Protein AF-0000000070975660 (afdb_homodimer)

pLDDT: mean 79.55, std 26.86, range [21.31, 98.88]

Organism: Chenopodium quinoa (NCBI:txid63459)

Solvent-accessible surface area (backbone atoms only — not comparable to full-atom values): 32114 Å² total; per-residue (Å²): 134,82,81,75,80,76,81,80,80,80,79,81,70,79,79,52,81,74,59,59,65,64,60,64,64,18,49,73,42,73,84,66,80,74,77,74,66,88,63,76,83,67,68,32,30,34,43,34,34,36,42,20,28,71,46,78,45,73,59,89,92,41,77,38,62,49,32,32,64,88,31,21,64,62,28,46,75,68,75,37,67,30,78,61,28,41,42,62,47,38,51,47,31,48,50,50,53,48,49,25,62,42,34,73,70,64,32,41,69,38,34,38,40,27,24,64,86,62,55,34,31,39,40,45,51,84,50,81,72,60,88,45,68,69,56,35,50,52,51,49,46,48,29,75,71,63,39,44,38,44,36,16,94,42,87,54,63,41,32,35,56,48,75,82,63,70,71,80,77,52,71,86,60,43,51,35,34,32,51,40,74,88,45,83,54,63,44,58,56,48,62,54,59,61,69,48,65,88,85,44,26,41,32,42,40,41,52,18,49,79,73,84,83,75,80,63,80,84,46,74,42,76,37,9,71,51,78,50,71,66,52,50,41,55,51,49,48,54,52,45,52,28,50,28,59,69,66,40,51,56,58,50,37,45,52,40,51,74,68,64,57,47,76,62,59,56,63,66,58,66,51,72,76,72,64,58,68,77,71,58,95,132,82,78,76,78,75,80,79,80,77,80,79,72,78,78,52,81,73,59,60,64,64,60,64,64,18,50,72,39,73,83,66,81,73,77,74,66,89,63,76,84,68,67,33,31,35,43,36,33,37,42,20,25,70,45,78,45,74,60,89,93,41,77,40,63,48,31,31,66,87,31,22,65,64,27,48,76,68,74,37,67,31,78,61,26,40,43,62,47,40,51,47,31,50,50,48,53,48,50,26,61,43,34,73,71,63,31,40,71,38,33,37,40,27,23,64,84,63,54,36,30,39,40,44,53,84,49,80,70,62,86,46,67,70,57,35,48,52,52,49,46,46,28,76,71,62,39,44,40,42,34,15,95,43,88,53,63,39,31,35,57,50,75,82,63,69,70,83,77,53,70,86,63,45,50,34,36,31,52,39,72,87,46,84,54,64,44,59,57,48,62,54,58,60,69,46,65,87,86,43,26,39,32,42,40,41,51,18,52,80,74,85,82,75,80,65,81,83,46,75,42,75,36,8,71,50,77,50,72,65,52,49,40,55,50,49,47,53,53,46,53,27,50,29,59,70,68,41,52,56,59,50,37,45,52,40,51,73,68,62,56,51,81,51,61,58,68,61,57,62,49,77,66,75,63,57,68,78,71,58,92

Foldseek 3Di:
DPPPDPPDDPPPPPPDPLVVVQQVQQAPPPCPPPPPPVPDPPFAEEEEEEAQQFDWDDDPNDIFTQALPPCVVVQVVVVHHRQFRCNVLVLLLLCLQLVFLCLVLVRHQWYWYAHNVGWIKTAGSNDDADPDPVVNRSNSRVCVVVQFGHHRPDPDTRMGTDDDDPVVVDDPQEQFEEEDQPDPAADALLVVVLVDDPPGHYYYYYYSTPDDGDDDPVHPYYHYHDNDDDRSSVVSNSNSVSVCVNVVSVVVVVVCCVVPVPPPCVVVVPPDPPPPPVPVD/DPPPDPPDDPPPPPPPPLVVVQQLQQAPPPCPPPPPPVPDPPFAEEEEEEAQQFDWDDDPNDIFTQALPPCVVVQVVVVHHRQFRCNVLVLLLLCLQLVFLCLVLVRHQWYWYAHNVGWIKTAGSNDDADPDPVVNRSVSRVCVVVQFGHHRPDPDTRMGTDDDDPVVVDDPQEQFEEEDQPDPAADALLVVVLPDDNPGHYYYYYYSTPDDGDDDPVHPYYHYHDPDDDRSSVVSNSNSVSVCVNVVSVVVVVVCCVVPVVPPPVVVVVDDPPPPVVPVD

Structure (mmCIF, N/CA/C/O backbone):
data_AF-0000000070975660-model_v1
#
loop_
_entity.id
_entity.type
_entity.pdbx_description
1 polymer 'Uncharacterized protein'
#
loop_
_atom_site.group_PDB
_atom_site.id
_atom_site.type_symbol
_atom_site.label_atom_id
_atom_site.label_alt_id
_atom_site.label_comp_id
_atom_site.label_asym_id
_atom_site.label_entity_id
_atom_site.label_seq_id
_atom_site.pdbx_PDB_ins_code
_atom_site.Cartn_x
_atom_site.Cartn_y
_atom_site.Cartn_z
_atom_site.occupancy
_atom_site.B_iso_or_equiv
_atom_site.auth_seq_id
_atom_site.auth_comp_id
_atom_site.auth_asym_id
_atom_site.auth_atom_id
_atom_site.pdbx_PDB_model_num
ATOM 1 N N . MET A 1 1 ? 41.781 -40.5 -30.375 1 21.48 1 MET A N 1
ATOM 2 C CA . MET A 1 1 ? 40.75 -40.469 -29.344 1 21.48 1 MET A CA 1
ATOM 3 C C . MET A 1 1 ? 41.25 -39.719 -28.109 1 21.48 1 MET A C 1
ATOM 5 O O . MET A 1 1 ? 41.688 -40.312 -27.141 1 21.48 1 MET A O 1
ATOM 9 N N . VAL A 1 2 ? 41.969 -38.656 -28.297 1 25.75 2 VAL A N 1
ATOM 10 C CA . VAL A 1 2 ? 42.875 -37.938 -27.391 1 25.75 2 VAL A CA 1
ATOM 11 C C . VAL A 1 2 ? 42.062 -37.375 -26.219 1 25.75 2 VAL A C 1
ATOM 13 O O . VAL A 1 2 ? 41.094 -36.625 -26.422 1 25.75 2 VAL A O 1
ATOM 16 N N . GLN A 1 3 ? 41.969 -38.062 -25.016 1 22.2 3 GLN A N 1
ATOM 17 C CA . GLN A 1 3 ? 41.188 -37.906 -23.781 1 22.2 3 GLN A CA 1
ATOM 18 C C . GLN A 1 3 ? 41.562 -36.594 -23.078 1 22.2 3 GLN A C 1
ATOM 20 O O . GLN A 1 3 ? 42.656 -36.469 -22.547 1 22.2 3 GLN A O 1
ATOM 25 N N . GLU A 1 4 ? 41.344 -35.469 -23.688 1 25.94 4 GLU A N 1
ATOM 26 C CA . GLU A 1 4 ? 41.844 -34.219 -23.109 1 25.94 4 GLU A CA 1
ATOM 27 C C . GLU A 1 4 ? 41.312 -34 -21.703 1 25.94 4 GLU A C 1
ATOM 29 O O . GLU A 1 4 ? 40.125 -34.219 -21.453 1 25.94 4 GLU A O 1
ATOM 34 N N . ASP A 1 5 ? 42.156 -34.094 -20.656 1 25.84 5 ASP A N 1
ATOM 35 C CA . ASP A 1 5 ? 42.031 -33.969 -19.219 1 25.84 5 ASP A CA 1
ATOM 36 C C . ASP A 1 5 ? 41.375 -32.656 -18.812 1 25.84 5 ASP A C 1
ATOM 38 O O . ASP A 1 5 ? 41.844 -31.578 -19.203 1 25.84 5 ASP A O 1
ATOM 42 N N . VAL A 1 6 ? 40.031 -32.594 -18.641 1 27.2 6 VAL A N 1
ATOM 43 C CA . VAL A 1 6 ? 39.156 -31.484 -18.234 1 27.2 6 VAL A CA 1
ATOM 44 C C . VAL A 1 6 ? 39.656 -30.891 -16.922 1 27.2 6 VAL A C 1
ATOM 46 O O . VAL A 1 6 ? 39.781 -31.609 -15.922 1 27.2 6 VAL A O 1
ATOM 49 N N . PRO A 1 7 ? 40.469 -29.844 -17.016 1 27.62 7 PRO A N 1
ATOM 50 C CA . PRO A 1 7 ? 41.062 -29.328 -15.773 1 27.62 7 PRO A CA 1
ATOM 51 C C . PRO A 1 7 ? 40.031 -29.094 -14.68 1 27.62 7 PRO A C 1
ATOM 53 O O . PRO A 1 7 ? 38.844 -28.812 -14.977 1 27.62 7 PRO A O 1
ATOM 56 N N . ALA A 1 8 ? 40.25 -29.547 -13.43 1 27.14 8 ALA A N 1
ATOM 57 C CA . ALA A 1 8 ? 39.562 -29.578 -12.141 1 27.14 8 ALA A CA 1
ATOM 58 C C . ALA A 1 8 ? 39.156 -28.172 -11.719 1 27.14 8 ALA A C 1
ATOM 60 O O . ALA A 1 8 ? 39.938 -27.219 -11.82 1 27.14 8 ALA A O 1
ATOM 61 N N . ALA A 1 9 ? 37.812 -27.875 -11.602 1 21.62 9 ALA A N 1
ATOM 62 C CA . ALA A 1 9 ? 37.031 -26.734 -11.148 1 21.62 9 ALA A CA 1
ATOM 63 C C . ALA A 1 9 ? 37.531 -26.219 -9.805 1 21.62 9 ALA A C 1
ATOM 65 O O . ALA A 1 9 ? 37.562 -26.969 -8.82 1 21.62 9 ALA A O 1
ATOM 66 N N . ALA A 1 10 ? 38.562 -25.406 -9.727 1 24.97 10 ALA A N 1
ATOM 67 C CA . ALA A 1 10 ? 39.031 -24.781 -8.5 1 24.97 10 ALA A CA 1
ATOM 68 C C . ALA A 1 10 ? 37.875 -24.25 -7.652 1 24.97 10 ALA A C 1
ATOM 70 O O . ALA A 1 10 ? 37 -23.578 -8.164 1 24.97 10 ALA A O 1
ATOM 71 N N . THR A 1 11 ? 37.469 -24.859 -6.496 1 25.44 11 THR A N 1
ATOM 72 C CA . THR A 1 11 ? 36.531 -24.656 -5.418 1 25.44 11 THR A CA 1
ATOM 73 C C . THR A 1 11 ? 36.656 -23.281 -4.801 1 25.44 11 THR A C 1
ATOM 75 O O . THR A 1 11 ? 37.625 -23.016 -4.078 1 25.44 11 THR A O 1
ATOM 78 N N . ILE A 1 12 ? 36.562 -22.203 -5.527 1 25.53 12 ILE A N 1
ATOM 79 C CA . ILE A 1 12 ? 36.75 -20.906 -4.887 1 25.53 12 ILE A CA 1
ATOM 80 C C . ILE A 1 12 ? 35.781 -20.734 -3.727 1 25.53 12 ILE A C 1
ATOM 82 O O . ILE A 1 12 ? 34.562 -20.672 -3.934 1 25.53 12 ILE A O 1
ATOM 86 N N . GLU A 1 13 ? 36.031 -21.312 -2.459 1 26.2 13 GLU A N 1
ATOM 87 C CA . GLU A 1 13 ? 35.375 -21.25 -1.167 1 26.2 13 GLU A CA 1
ATOM 88 C C . GLU A 1 13 ? 35.25 -19.812 -0.666 1 26.2 13 GLU A C 1
ATOM 90 O O . GLU A 1 13 ? 34.938 -19.578 0.5 1 26.2 13 GLU A O 1
ATOM 95 N N . GLU A 1 14 ? 35.625 -18.812 -1.449 1 28.73 14 GLU A N 1
ATOM 96 C CA . GLU A 1 14 ? 35.75 -17.641 -0.594 1 28.73 14 GLU A CA 1
ATOM 97 C C . GLU A 1 14 ? 34.375 -17.203 -0.059 1 28.73 14 GLU A C 1
ATOM 99 O O . GLU A 1 14 ? 33.469 -16.906 -0.834 1 28.73 14 GLU A O 1
ATOM 104 N N . THR A 1 15 ? 34.031 -17.703 1.153 1 30.25 15 THR A N 1
ATOM 105 C CA . THR A 1 15 ? 32.875 -17.391 2.016 1 30.25 15 THR A CA 1
ATOM 106 C C . THR A 1 15 ? 32.719 -15.875 2.186 1 30.25 15 THR A C 1
ATOM 108 O O . THR A 1 15 ? 33.531 -15.242 2.871 1 30.25 15 THR A O 1
ATOM 111 N N . THR A 1 16 ? 32.594 -15.156 1.114 1 29.89 16 THR A N 1
ATOM 112 C CA . THR A 1 16 ? 32.562 -13.711 1.296 1 29.89 16 THR A CA 1
ATOM 113 C C . THR A 1 16 ? 31.469 -13.305 2.277 1 29.89 16 THR A C 1
ATOM 115 O O . THR A 1 16 ? 30.531 -14.062 2.51 1 29.89 16 THR A O 1
ATOM 118 N N . GLU A 1 17 ? 31.688 -12.172 2.951 1 30.77 17 GLU A N 1
ATOM 119 C CA . GLU A 1 17 ? 31 -11.461 4.02 1 30.77 17 GLU A CA 1
ATOM 120 C C . GLU A 1 17 ? 29.5 -11.297 3.711 1 30.77 17 GLU A C 1
ATOM 122 O O . GLU A 1 17 ? 28.734 -10.883 4.574 1 30.77 17 GLU A O 1
ATOM 127 N N . ASP A 1 18 ? 29.141 -11.508 2.492 1 32.25 18 ASP A N 1
ATOM 128 C CA . ASP A 1 18 ? 27.75 -11.297 2.111 1 32.25 18 ASP A CA 1
ATOM 129 C C . ASP A 1 18 ? 26.859 -12.43 2.623 1 32.25 18 ASP A C 1
ATOM 131 O O . ASP A 1 18 ? 25.641 -12.398 2.436 1 32.25 18 ASP A O 1
ATOM 135 N N . ASP A 1 19 ? 27.422 -13.648 2.982 1 29.16 19 ASP A N 1
ATOM 136 C CA . ASP A 1 19 ? 26.641 -14.781 3.459 1 29.16 19 ASP A CA 1
ATOM 137 C C . ASP A 1 19 ? 26.062 -14.508 4.848 1 29.16 19 ASP A C 1
ATOM 139 O O . ASP A 1 19 ? 25.297 -15.32 5.383 1 29.16 19 ASP A O 1
ATOM 143 N N . LYS A 1 20 ? 26.641 -13.602 5.664 1 33.03 20 LYS A N 1
ATOM 144 C CA . LYS A 1 20 ? 26.203 -13.422 7.043 1 33.03 20 LYS A CA 1
ATOM 145 C C . LYS A 1 20 ? 24.859 -12.703 7.098 1 33.03 20 LYS A C 1
ATOM 147 O O . LYS A 1 20 ? 24.172 -12.719 8.133 1 33.03 20 LYS A O 1
ATOM 152 N N . VAL A 1 21 ? 24.594 -11.945 6.066 1 31.67 21 VAL A N 1
ATOM 153 C CA . VAL A 1 21 ? 23.344 -11.195 6.164 1 31.67 21 VAL A CA 1
ATOM 154 C C . VAL A 1 21 ? 22.156 -12.141 5.98 1 31.67 21 VAL A C 1
ATOM 156 O O . VAL A 1 21 ? 21.062 -11.891 6.512 1 31.67 21 VAL A O 1
ATOM 159 N N . ALA A 1 22 ? 22.281 -13.195 5.207 1 33.19 22 ALA A N 1
ATOM 160 C CA . ALA A 1 22 ? 21.141 -14.07 4.926 1 33.19 22 ALA A CA 1
ATOM 161 C C . ALA A 1 22 ? 20.859 -15 6.105 1 33.19 22 ALA A C 1
ATOM 163 O O . ALA A 1 22 ? 19.703 -15.336 6.375 1 33.19 22 ALA A O 1
ATOM 164 N N . GLU A 1 23 ? 21.891 -15.539 6.809 1 33.66 23 GLU A N 1
ATOM 165 C CA . GLU A 1 23 ? 21.656 -16.5 7.879 1 33.66 23 GLU A CA 1
ATOM 166 C C . GLU A 1 23 ? 20.984 -15.844 9.078 1 33.66 23 GLU A C 1
ATOM 168 O O . GLU A 1 23 ? 20.156 -16.469 9.75 1 33.66 23 GLU A O 1
ATOM 173 N N . ASP A 1 24 ? 21.406 -14.617 9.406 1 35 24 ASP A N 1
ATOM 174 C CA . ASP A 1 24 ? 20.891 -14.016 10.641 1 35 24 ASP A CA 1
ATOM 175 C C . ASP A 1 24 ? 19.438 -13.602 10.484 1 35 24 ASP A C 1
ATOM 177 O O . ASP A 1 24 ? 18.766 -13.258 11.461 1 35 24 ASP A O 1
ATOM 181 N N . LEU A 1 25 ? 18.906 -13.5 9.359 1 34.38 25 LEU A N 1
ATOM 182 C CA . LEU A 1 25 ? 17.516 -13.125 9.141 1 34.38 25 LEU A CA 1
ATOM 183 C C . LEU A 1 25 ? 16.578 -14.273 9.523 1 34.38 25 LEU A C 1
ATOM 185 O O . LEU A 1 25 ? 15.445 -14.039 9.945 1 34.38 25 LEU A O 1
ATOM 189 N N . ALA A 1 26 ? 16.984 -15.547 9.383 1 34.56 26 ALA A N 1
ATOM 190 C CA . ALA A 1 26 ? 16.109 -16.703 9.602 1 34.56 26 ALA A CA 1
ATOM 191 C C . ALA A 1 26 ? 15.852 -16.922 11.086 1 34.56 26 ALA A C 1
ATOM 193 O O . ALA A 1 26 ? 14.859 -17.547 11.461 1 34.56 26 ALA A O 1
ATOM 194 N N . ASP A 1 27 ? 16.766 -16.625 11.977 1 34.19 27 ASP A N 1
ATOM 195 C CA . ASP A 1 27 ? 16.672 -17.109 13.352 1 34.19 27 ASP A CA 1
ATOM 196 C C . ASP A 1 27 ? 15.594 -16.375 14.133 1 34.19 27 ASP A C 1
ATOM 198 O O . ASP A 1 27 ? 15.242 -16.766 15.25 1 34.19 27 ASP A O 1
ATOM 202 N N . ASP A 1 28 ? 15.32 -15.133 13.805 1 34.44 28 ASP A N 1
ATOM 203 C CA . ASP A 1 28 ? 14.477 -14.422 14.758 1 34.44 28 ASP A CA 1
ATOM 204 C C . ASP A 1 28 ? 13 -14.703 14.492 1 34.44 28 ASP A C 1
ATOM 206 O O . ASP A 1 28 ? 12.148 -13.852 14.734 1 34.44 28 ASP A O 1
ATOM 210 N N . ILE A 1 29 ? 12.688 -15.766 13.781 1 31.41 29 ILE A N 1
ATOM 211 C CA . ILE A 1 29 ? 11.266 -16.094 13.727 1 31.41 29 ILE A CA 1
ATOM 212 C C . ILE A 1 29 ? 10.82 -16.688 15.062 1 31.41 29 ILE A C 1
ATOM 214 O O . ILE A 1 29 ? 11.32 -17.75 15.477 1 31.41 29 ILE A O 1
ATOM 218 N N . PRO A 1 30 ? 10.367 -15.945 16.062 1 31.86 30 PRO A N 1
ATOM 219 C CA . PRO A 1 30 ? 9.883 -16.656 17.25 1 31.86 30 PRO A CA 1
ATOM 220 C C . PRO A 1 30 ? 9.023 -17.859 16.906 1 31.86 30 PRO A C 1
ATOM 222 O O . PRO A 1 30 ? 8.422 -17.906 15.836 1 31.86 30 PRO A O 1
ATOM 225 N N . ASP A 1 31 ? 9.336 -18.922 17.625 1 29.67 31 ASP A N 1
ATOM 226 C CA . ASP A 1 31 ? 8.586 -20.172 17.594 1 29.67 31 ASP A CA 1
ATOM 227 C C . ASP A 1 31 ? 7.102 -19.938 17.875 1 29.67 31 ASP A C 1
ATOM 229 O O . ASP A 1 31 ? 6.73 -19.578 19 1 29.67 31 ASP A O 1
ATOM 233 N N . ILE A 1 32 ? 6.355 -19.172 17.156 1 30.66 32 ILE A N 1
ATOM 234 C CA . ILE A 1 32 ? 4.93 -19.203 17.453 1 30.66 32 ILE A CA 1
ATOM 235 C C . ILE A 1 32 ? 4.41 -20.641 17.344 1 30.66 32 ILE A C 1
ATOM 237 O O . ILE A 1 32 ? 4.57 -21.281 16.312 1 30.66 32 ILE A O 1
ATOM 241 N N . PRO A 1 33 ? 4.152 -21.281 18.516 1 31.64 33 PRO A N 1
ATOM 242 C CA . PRO A 1 33 ? 3.484 -22.578 18.422 1 31.64 33 PRO A CA 1
ATOM 243 C C . PRO A 1 33 ? 2.291 -22.562 17.469 1 31.64 33 PRO A C 1
ATOM 245 O O . PRO A 1 33 ? 1.422 -21.688 17.578 1 31.64 33 PRO A O 1
ATOM 248 N N . VAL A 1 34 ? 2.508 -22.969 16.312 1 31.06 34 VAL A N 1
ATOM 249 C CA . VAL A 1 34 ? 1.414 -23.266 15.391 1 31.06 34 VAL A CA 1
ATOM 250 C C . VAL A 1 34 ? 0.512 -24.344 15.992 1 31.06 34 VAL A C 1
ATOM 252 O O . VAL A 1 34 ? 0.939 -25.484 16.188 1 31.06 34 VAL A O 1
ATOM 255 N N . THR A 1 35 ? -0.253 -24.031 17.062 1 31.48 35 THR A N 1
ATOM 256 C CA . THR A 1 35 ? -1.3 -25 17.359 1 31.48 35 THR A CA 1
ATOM 257 C C . THR A 1 35 ? -2.084 -25.375 16.109 1 31.48 35 THR A C 1
ATOM 259 O O . THR A 1 35 ? -2.746 -24.516 15.516 1 31.48 35 THR A O 1
ATOM 262 N N . ILE A 1 36 ? -1.643 -26.344 15.391 1 31.19 36 ILE A N 1
ATOM 263 C CA . ILE A 1 36 ? -2.334 -27.047 14.312 1 31.19 36 ILE A CA 1
ATOM 264 C C . ILE A 1 36 ? -3.658 -27.609 14.828 1 31.19 36 ILE A C 1
ATOM 266 O O . ILE A 1 36 ? -3.68 -28.625 15.523 1 31.19 36 ILE A O 1
ATOM 270 N N . THR A 1 37 ? -4.512 -26.969 15.586 1 31.47 37 THR A N 1
ATOM 271 C CA . THR A 1 37 ? -5.805 -27.641 15.672 1 31.47 37 THR A CA 1
ATOM 272 C C . THR A 1 37 ? -6.289 -28.078 14.289 1 31.47 37 THR A C 1
ATOM 274 O O . THR A 1 37 ? -6.062 -27.375 13.305 1 31.47 37 THR A O 1
ATOM 277 N N . LYS A 1 38 ? -6.484 -29.344 14 1 35.94 38 LYS A N 1
ATOM 278 C CA . LYS A 1 38 ? -7.176 -29.938 12.859 1 35.94 38 LYS A CA 1
ATOM 279 C C . LYS A 1 38 ? -8.398 -29.109 12.469 1 35.94 38 LYS A C 1
ATOM 281 O O . LYS A 1 38 ? -9.492 -29.312 13 1 35.94 38 LYS A O 1
ATOM 286 N N . GLN A 1 39 ? -8.492 -27.828 12.453 1 36.72 39 GLN A N 1
ATOM 287 C CA . GLN A 1 39 ? -9.633 -26.984 12.102 1 36.72 39 GLN A CA 1
ATOM 288 C C . GLN A 1 39 ? -10.25 -27.406 10.773 1 36.72 39 GLN A C 1
ATOM 290 O O . GLN A 1 39 ? -9.523 -27.719 9.82 1 36.72 39 GLN A O 1
ATOM 295 N N . LYS A 1 40 ? -11.43 -27.969 10.641 1 43.34 40 LYS A N 1
ATOM 296 C CA . LYS A 1 40 ? -12.297 -27.984 9.461 1 43.34 40 LYS A CA 1
ATOM 297 C C . LYS A 1 40 ? -11.875 -26.906 8.469 1 43.34 40 LYS A C 1
ATOM 299 O O . LYS A 1 40 ? -11.594 -25.766 8.852 1 43.34 40 LYS A O 1
ATOM 304 N N . SER A 1 41 ? -11.312 -27.297 7.293 1 56.06 41 SER A N 1
ATOM 305 C CA . SER A 1 41 ? -10.695 -26.516 6.223 1 56.06 41 SER A CA 1
ATOM 306 C C . SER A 1 41 ? -11.453 -25.219 5.969 1 56.06 41 SER A C 1
ATOM 308 O O . SER A 1 41 ? -12.586 -25.25 5.488 1 56.06 41 SER A O 1
ATOM 310 N N . GLN A 1 42 ? -11.383 -24.203 6.852 1 71.62 42 GLN A N 1
ATOM 311 C CA . GLN A 1 42 ? -12.031 -22.906 6.684 1 71.62 42 GLN A CA 1
ATOM 312 C C . GLN A 1 42 ? -11.852 -22.375 5.266 1 71.62 42 GLN A C 1
ATOM 314 O O . GLN A 1 42 ? -10.766 -22.484 4.691 1 71.62 42 GLN A O 1
ATOM 319 N N . LEU A 1 43 ? -13.055 -22.25 4.633 1 86.38 43 LEU A N 1
ATOM 320 C CA . LEU A 1 43 ? -13.055 -21.578 3.334 1 86.38 43 LEU A CA 1
ATOM 321 C C . LEU A 1 43 ? -12.141 -20.359 3.346 1 86.38 43 LEU A C 1
ATOM 323 O O . LEU A 1 43 ? -12 -19.688 4.375 1 86.38 43 LEU A O 1
ATOM 327 N N . GLY A 1 44 ? -11.344 -20.266 2.295 1 95 44 GLY A N 1
ATOM 328 C CA . GLY A 1 44 ? -10.414 -19.156 2.219 1 95 44 GLY A CA 1
ATOM 329 C C . GLY A 1 44 ? -10.102 -18.734 0.794 1 95 44 GLY A C 1
ATOM 330 O O . GLY A 1 44 ? -10.836 -19.078 -0.135 1 95 44 GLY A O 1
ATOM 331 N N . ALA A 1 45 ? -9.125 -17.906 0.703 1 97.62 45 ALA A N 1
ATOM 332 C CA . ALA A 1 45 ? -8.719 -17.375 -0.598 1 97.62 45 ALA A CA 1
ATOM 333 C C . ALA A 1 45 ? -7.238 -17.625 -0.852 1 97.62 45 ALA A C 1
ATOM 335 O O . ALA A 1 45 ? -6.438 -17.672 0.087 1 97.62 45 ALA A O 1
ATOM 336 N N . VAL A 1 46 ? -6.926 -17.922 -2.1 1 98.38 46 VAL A N 1
ATOM 337 C CA . VAL A 1 46 ? -5.547 -17.969 -2.582 1 98.38 46 VAL A CA 1
ATOM 338 C C . VAL A 1 46 ? -5.254 -16.719 -3.408 1 98.38 46 VAL A C 1
ATOM 340 O O . VAL A 1 46 ? -6.047 -16.328 -4.27 1 98.38 46 VAL A O 1
ATOM 343 N N . SER A 1 47 ? -4.168 -16.047 -3.09 1 98.62 47 SER A N 1
ATOM 344 C CA . SER A 1 47 ? -3.756 -14.867 -3.838 1 98.62 47 SER A CA 1
ATOM 345 C C . SER A 1 47 ? -2.611 -15.188 -4.797 1 98.62 47 SER A C 1
ATOM 347 O O . SER A 1 47 ? -1.591 -15.75 -4.387 1 98.62 47 SER A O 1
ATOM 349 N N . LEU A 1 48 ? -2.781 -14.852 -6.031 1 98.75 48 LEU A N 1
ATOM 350 C CA . LEU A 1 48 ? -1.764 -15.023 -7.062 1 98.75 48 LEU A CA 1
ATOM 351 C C . LEU A 1 48 ? -1.319 -13.672 -7.617 1 98.75 48 LEU A C 1
ATOM 353 O O . LEU A 1 48 ? -2.148 -12.875 -8.062 1 98.75 48 LEU A O 1
ATOM 357 N N . LEU A 1 49 ? -0.04 -13.383 -7.523 1 98.75 49 LEU A N 1
ATOM 358 C CA . LEU A 1 49 ? 0.565 -12.227 -8.18 1 98.75 49 LEU A CA 1
ATOM 359 C C . LEU A 1 49 ? 1.344 -12.648 -9.422 1 98.75 49 LEU A C 1
ATOM 361 O O . LEU A 1 49 ? 2.248 -13.484 -9.336 1 98.75 49 LEU A O 1
ATOM 365 N N . GLU A 1 50 ? 1.004 -12.078 -10.484 1 98.19 50 GLU A N 1
ATOM 366 C CA . GLU A 1 50 ? 1.598 -12.477 -11.75 1 98.19 50 GLU A CA 1
ATOM 367 C C . GLU A 1 50 ? 2.453 -11.359 -12.344 1 98.19 50 GLU A C 1
ATOM 369 O O . GLU A 1 50 ? 2.174 -10.18 -12.125 1 98.19 50 GLU A O 1
ATOM 374 N N . ARG A 1 51 ? 3.5 -11.766 -13.055 1 98.06 51 ARG A N 1
ATOM 375 C CA . ARG A 1 51 ? 4.379 -10.883 -13.812 1 98.06 51 ARG A CA 1
ATOM 376 C C . ARG A 1 51 ? 5.113 -9.914 -12.891 1 98.06 51 ARG A C 1
ATOM 378 O O . ARG A 1 51 ? 5.262 -8.734 -13.219 1 98.06 51 ARG A O 1
ATOM 385 N N . ALA A 1 52 ? 5.445 -10.43 -11.703 1 98.56 52 ALA A N 1
ATOM 386 C CA . ALA A 1 52 ? 6.227 -9.609 -10.773 1 98.56 52 ALA A CA 1
ATOM 387 C C . ALA A 1 52 ? 7.621 -9.328 -11.328 1 98.56 52 ALA A C 1
ATOM 389 O O . ALA A 1 52 ? 8.289 -10.242 -11.82 1 98.56 52 ALA A O 1
ATOM 390 N N . SER A 1 53 ? 8.023 -8.094 -11.273 1 97.69 53 SER A N 1
ATOM 391 C CA . SER A 1 53 ? 9.344 -7.711 -11.773 1 97.69 53 SER A CA 1
ATOM 392 C C . SER A 1 53 ? 10.43 -8.008 -10.742 1 97.69 53 SER A C 1
ATOM 394 O O . SER A 1 53 ? 10.867 -7.109 -10.023 1 97.69 53 SER A O 1
ATOM 396 N N . LEU A 1 54 ? 10.828 -9.195 -10.68 1 98.5 54 LEU A N 1
ATOM 397 C CA . LEU A 1 54 ? 11.914 -9.664 -9.836 1 98.5 54 LEU A CA 1
ATOM 398 C C . LEU A 1 54 ? 12.945 -10.438 -10.648 1 98.5 54 LEU A C 1
ATOM 400 O O . LEU A 1 54 ? 12.75 -11.617 -10.945 1 98.5 54 LEU A O 1
ATOM 404 N N . GLU A 1 55 ? 13.992 -9.727 -11.039 1 98.12 55 GLU A N 1
ATOM 405 C CA . GLU A 1 55 ? 15.055 -10.312 -11.852 1 98.12 55 GLU A CA 1
ATOM 406 C C . GLU A 1 55 ? 16.422 -10.062 -11.227 1 98.12 55 GLU A C 1
ATOM 408 O O . GLU A 1 55 ? 16.766 -8.93 -10.883 1 98.12 55 GLU A O 1
ATOM 413 N N . VAL A 1 56 ? 17.172 -11.133 -11.07 1 97.94 56 VAL A N 1
ATOM 414 C CA . VAL A 1 56 ? 18.516 -11.055 -10.516 1 97.94 56 VAL A CA 1
ATOM 415 C C . VAL A 1 56 ? 19.547 -10.914 -11.641 1 97.94 56 VAL A C 1
ATOM 417 O O . VAL A 1 56 ? 19.438 -11.578 -12.672 1 97.94 56 VAL A O 1
ATOM 420 N N . ALA A 1 57 ? 20.469 -10.031 -11.461 1 97.81 57 ALA A N 1
ATOM 421 C CA . ALA A 1 57 ? 21.609 -9.906 -12.375 1 97.81 57 ALA A CA 1
ATOM 422 C C . ALA A 1 57 ? 22.875 -9.5 -11.625 1 97.81 57 ALA A C 1
ATOM 424 O O . ALA A 1 57 ? 22.797 -8.906 -10.547 1 97.81 57 ALA A O 1
ATOM 425 N N . LYS A 1 58 ? 23.922 -9.875 -12.203 1 96.88 58 LYS A N 1
ATOM 426 C CA . LYS A 1 58 ? 25.203 -9.422 -11.672 1 96.88 58 LYS A CA 1
ATOM 427 C C . LYS A 1 58 ? 25.562 -8.039 -12.195 1 96.88 58 LYS A C 1
ATOM 429 O O . LYS A 1 58 ? 25.812 -7.871 -13.398 1 96.88 58 LYS A O 1
ATOM 434 N N . VAL A 1 59 ? 25.578 -7.078 -11.383 1 96.81 59 VAL A N 1
ATOM 435 C CA . VAL A 1 59 ? 25.969 -5.715 -11.719 1 96.81 59 VAL A CA 1
ATOM 436 C C . VAL A 1 59 ? 27.281 -5.363 -11.008 1 96.81 59 VAL A C 1
ATOM 438 O O . VAL A 1 59 ? 27.297 -5.219 -9.781 1 96.81 59 VAL A O 1
ATOM 441 N N . GLY A 1 60 ? 28.2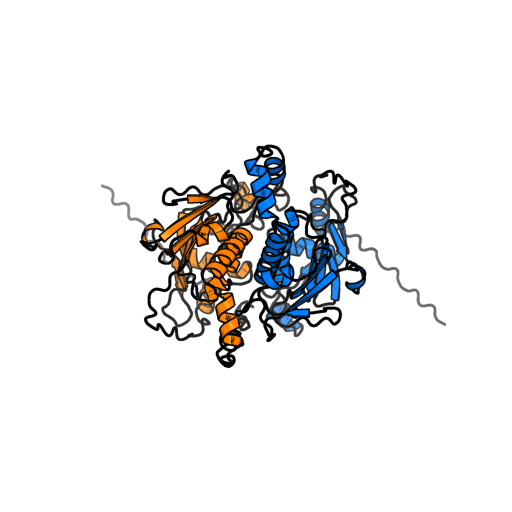81 -5.164 -11.773 1 94.75 60 GLY A N 1
ATOM 442 C CA . GLY A 1 60 ? 29.594 -5.082 -11.172 1 94.75 60 GLY A CA 1
ATOM 443 C C . GLY A 1 60 ? 30.062 -6.391 -10.562 1 94.75 60 GLY A C 1
ATOM 444 O O . GLY A 1 60 ? 30.141 -7.406 -11.258 1 94.75 60 GLY A O 1
ATOM 445 N N . LYS A 1 61 ? 30.25 -6.332 -9.219 1 95.88 61 LYS A N 1
ATOM 446 C CA . LYS A 1 61 ? 30.797 -7.516 -8.562 1 95.88 61 LYS A CA 1
ATOM 447 C C . LYS A 1 61 ? 29.719 -8.219 -7.73 1 95.88 61 LYS A C 1
ATOM 449 O O . LYS A 1 61 ? 30 -9.25 -7.105 1 95.88 61 LYS A O 1
ATOM 454 N N . THR A 1 62 ? 28.531 -7.652 -7.746 1 96.69 62 THR A N 1
ATOM 455 C CA . THR A 1 62 ? 27.516 -8.211 -6.848 1 96.69 62 THR A CA 1
ATOM 456 C C . THR A 1 62 ? 26.234 -8.531 -7.609 1 96.69 62 THR A C 1
ATOM 458 O O . THR A 1 62 ? 25.953 -7.918 -8.641 1 96.69 62 THR A O 1
ATOM 461 N N . TYR A 1 63 ? 25.578 -9.531 -7.117 1 97.88 63 TYR A N 1
ATOM 462 C CA . TYR A 1 63 ? 24.234 -9.844 -7.621 1 97.88 63 TYR A CA 1
ATOM 463 C C . TYR A 1 63 ? 23.188 -8.93 -6.984 1 97.88 63 TYR A C 1
ATOM 465 O O . TYR A 1 63 ? 23.25 -8.648 -5.785 1 97.88 63 TYR A O 1
ATOM 473 N N . GLN A 1 64 ? 22.297 -8.484 -7.867 1 98.12 64 GLN A N 1
ATOM 474 C CA . GLN A 1 64 ? 21.266 -7.551 -7.406 1 98.12 64 GLN A CA 1
ATOM 475 C C . GLN A 1 64 ? 19.938 -7.797 -8.109 1 98.12 64 GLN A C 1
ATOM 477 O O . GLN A 1 64 ? 19.906 -8.359 -9.203 1 98.12 64 GLN A O 1
ATOM 482 N N . ILE A 1 65 ? 18.875 -7.441 -7.359 1 98.44 65 ILE A N 1
ATOM 483 C CA . ILE A 1 65 ? 17.594 -7.348 -8.031 1 98.44 65 ILE A CA 1
ATOM 484 C C . ILE A 1 65 ? 17.531 -6.066 -8.852 1 98.44 65 ILE A C 1
ATOM 486 O O . ILE A 1 65 ? 17.719 -4.969 -8.32 1 98.44 65 ILE A O 1
ATOM 490 N N . LEU A 1 66 ? 17.234 -6.207 -10.117 1 98.31 66 LEU A N 1
ATOM 491 C CA . LEU A 1 66 ? 17.25 -5.055 -11.016 1 98.31 66 LEU A CA 1
ATOM 492 C C . LEU A 1 66 ? 16.047 -4.156 -10.758 1 98.31 66 LEU A C 1
ATOM 494 O O . LEU A 1 66 ? 14.938 -4.648 -10.508 1 98.31 66 LEU A O 1
ATOM 498 N N . ASN A 1 67 ? 16.266 -2.848 -10.805 1 97.62 67 ASN A N 1
ATOM 499 C CA . ASN A 1 67 ? 15.188 -1.862 -10.688 1 97.62 67 ASN A CA 1
ATOM 500 C C . ASN A 1 67 ? 15.469 -0.628 -11.539 1 97.62 67 ASN A C 1
ATOM 502 O O . ASN A 1 67 ? 16.594 -0.431 -12.008 1 97.62 67 ASN A O 1
ATOM 506 N N . SER A 1 68 ? 14.461 0.136 -11.719 1 95.56 68 SER A N 1
ATOM 507 C CA . SER A 1 68 ? 14.484 1.246 -12.664 1 95.56 68 SER A CA 1
ATOM 508 C C . SER A 1 68 ? 15.383 2.375 -12.164 1 95.56 68 SER A C 1
ATOM 510 O O . SER A 1 68 ? 15.898 3.164 -12.961 1 95.56 68 SER A O 1
ATOM 512 N N . GLU A 1 69 ? 15.602 2.459 -10.93 1 93.69 69 GLU A N 1
ATOM 513 C CA . GLU A 1 69 ? 16.297 3.607 -10.367 1 93.69 69 GLU A CA 1
ATOM 514 C C . GLU A 1 69 ? 17.812 3.361 -10.32 1 93.69 69 GLU A C 1
ATOM 516 O O . GLU A 1 69 ? 18.594 4.176 -10.805 1 93.69 69 GLU A O 1
ATOM 521 N N . ASP A 1 70 ? 18.172 2.252 -9.828 1 95.81 70 ASP A N 1
ATOM 522 C CA . ASP A 1 70 ? 19.578 1.967 -9.578 1 95.81 70 ASP A CA 1
ATOM 523 C C . ASP A 1 70 ? 20.25 1.361 -10.812 1 95.81 70 ASP A C 1
ATOM 525 O O . ASP A 1 70 ? 21.469 1.418 -10.953 1 95.81 70 ASP A O 1
ATOM 529 N N . HIS A 1 71 ? 19.469 0.873 -11.648 1 98 71 HIS A N 1
ATOM 530 C CA . HIS A 1 71 ? 20.078 0.07 -12.711 1 98 71 HIS A CA 1
ATOM 531 C C . HIS A 1 71 ? 19.641 0.566 -14.086 1 98 71 HIS A C 1
ATOM 533 O O . HIS A 1 71 ? 19.594 -0.211 -15.039 1 98 71 HIS A O 1
ATOM 539 N N . ALA A 1 72 ? 19.219 1.766 -14.211 1 96.81 72 ALA A N 1
ATOM 540 C CA . ALA A 1 72 ? 18.734 2.314 -15.477 1 96.81 72 ALA A CA 1
ATOM 541 C C . ALA A 1 72 ? 19.766 2.16 -16.578 1 96.81 72 ALA A C 1
ATOM 543 O O . ALA A 1 72 ? 19.469 1.665 -17.672 1 96.81 72 ALA A O 1
ATOM 544 N N . ASN A 1 73 ? 21.016 2.547 -16.312 1 96.75 73 ASN A N 1
ATOM 545 C CA . ASN A 1 73 ? 22.078 2.457 -17.297 1 96.75 73 ASN A CA 1
ATOM 546 C C . ASN A 1 73 ? 22.359 1.009 -17.688 1 96.75 73 ASN A C 1
ATOM 548 O O . ASN A 1 73 ? 22.516 0.699 -18.875 1 96.75 73 ASN A O 1
ATOM 552 N N . PHE A 1 74 ? 22.484 0.258 -16.734 1 97.62 74 PHE A N 1
ATOM 553 C CA . PHE A 1 74 ? 22.719 -1.159 -16.984 1 97.62 74 PHE A CA 1
ATOM 554 C C . PHE A 1 74 ? 21.625 -1.736 -17.891 1 97.62 74 PHE A C 1
ATOM 556 O O . PHE A 1 74 ? 21.922 -2.438 -18.859 1 97.62 74 PHE A O 1
ATOM 563 N N . LEU A 1 75 ? 20.406 -1.438 -17.547 1 98.12 75 LEU A N 1
ATOM 564 C CA . LEU A 1 75 ? 19.25 -1.959 -18.281 1 98.12 75 LEU A CA 1
ATOM 565 C C . LEU A 1 75 ? 19.25 -1.446 -19.719 1 98.12 75 LEU A C 1
ATOM 567 O O . LEU A 1 75 ? 19.047 -2.219 -20.656 1 98.12 75 LEU A O 1
ATOM 571 N N . MET A 1 76 ? 19.5 -0.23 -19.875 1 97.62 76 MET A N 1
ATOM 572 C CA . MET A 1 76 ? 19.531 0.361 -21.203 1 97.62 76 MET A CA 1
ATOM 573 C C . MET A 1 76 ? 20.656 -0.257 -22.047 1 97.62 76 MET A C 1
ATOM 575 O O . MET A 1 76 ? 20.469 -0.541 -23.234 1 97.62 76 MET A O 1
ATOM 579 N N . LYS A 1 77 ? 21.781 -0.48 -21.453 1 97.38 77 LYS A N 1
ATOM 580 C CA . LYS A 1 77 ? 22.906 -1.116 -22.125 1 97.38 77 LYS A CA 1
ATOM 581 C C . LYS A 1 77 ? 22.531 -2.514 -22.609 1 97.38 77 LYS A C 1
ATOM 583 O O . LYS A 1 77 ? 23.062 -2.986 -23.625 1 97.38 77 LYS A O 1
ATOM 588 N N . HIS A 1 78 ? 21.703 -3.131 -21.938 1 96.94 78 HIS A N 1
ATOM 589 C CA . HIS A 1 78 ? 21.281 -4.48 -22.281 1 96.94 78 HIS A CA 1
ATOM 590 C C . HIS A 1 78 ? 19.969 -4.465 -23.062 1 96.94 78 HIS A C 1
ATOM 592 O O . HIS A 1 78 ? 19.25 -5.473 -23.109 1 96.94 78 HIS A O 1
ATOM 598 N N . LYS A 1 79 ? 19.547 -3.277 -23.484 1 96.94 79 LYS A N 1
ATOM 599 C CA . LYS A 1 79 ? 18.406 -3.07 -24.359 1 96.94 79 LYS A CA 1
ATOM 600 C C . LYS A 1 79 ? 17.109 -3.441 -23.641 1 96.94 79 LYS A C 1
ATOM 602 O O . LYS A 1 79 ? 16.219 -4.07 -24.25 1 96.94 79 LYS A O 1
ATOM 607 N N . LYS A 1 80 ? 17.141 -3.205 -22.453 1 96.75 80 LYS A N 1
ATOM 608 C CA . LYS A 1 80 ? 15.945 -3.381 -21.625 1 96.75 80 LYS A CA 1
ATOM 609 C C . LYS A 1 80 ? 15.375 -2.035 -21.188 1 96.75 80 LYS A C 1
ATOM 611 O O . LYS A 1 80 ? 16.125 -1.092 -20.938 1 96.75 80 LYS A O 1
ATOM 616 N N . ASN A 1 81 ? 14.086 -1.957 -21.125 1 96.19 81 ASN A N 1
ATOM 617 C CA . ASN A 1 81 ? 13.43 -0.731 -20.672 1 96.19 81 ASN A CA 1
ATOM 618 C C . ASN A 1 81 ? 13.414 -0.629 -19.156 1 96.19 81 ASN A C 1
ATOM 620 O O . ASN A 1 81 ? 12.719 -1.4 -18.484 1 96.19 81 ASN A O 1
ATOM 624 N N . PRO A 1 82 ? 14.094 0.281 -18.609 1 96.44 82 PRO A N 1
ATOM 625 C CA . PRO A 1 82 ? 14.156 0.413 -17.156 1 96.44 82 PRO A CA 1
ATOM 626 C C . PRO A 1 82 ? 12.773 0.533 -16.516 1 96.44 82 PRO A C 1
ATOM 628 O O . PRO A 1 82 ? 12.555 0.037 -15.406 1 96.44 82 PRO A O 1
ATOM 631 N N . ALA A 1 83 ? 11.805 1.093 -17.156 1 94.56 83 ALA A N 1
ATOM 632 C CA . ALA A 1 83 ? 10.469 1.336 -16.609 1 94.56 83 ALA A CA 1
ATOM 633 C C . ALA A 1 83 ? 9.75 0.023 -16.312 1 94.56 83 ALA A C 1
ATOM 635 O O . ALA A 1 83 ? 8.773 -0.001 -15.562 1 94.56 83 ALA A O 1
ATOM 636 N N . ASP A 1 84 ? 10.234 -1.027 -16.844 1 95.81 84 ASP A N 1
ATOM 637 C CA . ASP A 1 84 ? 9.609 -2.33 -16.656 1 95.81 84 ASP A CA 1
ATOM 638 C C . ASP A 1 84 ? 10.109 -3.004 -15.375 1 95.81 84 ASP A C 1
ATOM 640 O O . ASP A 1 84 ? 9.547 -4.016 -14.938 1 95.81 84 ASP A O 1
ATOM 644 N N . TYR A 1 85 ? 11.117 -2.504 -14.797 1 97.62 85 TYR A N 1
ATOM 645 C CA . TYR A 1 85 ? 11.742 -3.129 -13.633 1 97.62 85 TYR A CA 1
ATOM 646 C C . TYR A 1 85 ? 11.336 -2.418 -12.352 1 97.62 85 TYR A C 1
ATOM 648 O O . TYR A 1 85 ? 12.016 -1.496 -11.898 1 97.62 85 TYR A O 1
ATOM 656 N N . ARG A 1 86 ? 10.219 -2.926 -11.797 1 98 86 ARG A N 1
ATOM 657 C CA . ARG A 1 86 ? 9.57 -2.27 -10.672 1 98 86 ARG A CA 1
ATOM 658 C C . ARG A 1 86 ? 9.266 -3.27 -9.555 1 98 86 ARG A C 1
ATOM 660 O O . ARG A 1 86 ? 8.102 -3.543 -9.266 1 98 86 ARG A O 1
ATOM 667 N N . PRO A 1 87 ? 10.328 -3.756 -8.859 1 98.5 87 PRO A N 1
ATOM 668 C CA . PRO A 1 87 ? 10.094 -4.703 -7.766 1 98.5 87 PRO A CA 1
ATOM 669 C C . PRO A 1 87 ? 9.25 -4.113 -6.641 1 98.5 87 PRO A C 1
ATOM 671 O O . PRO A 1 87 ? 8.688 -4.859 -5.832 1 98.5 87 PRO A O 1
ATOM 674 N N . ASP A 1 88 ? 9.125 -2.807 -6.621 1 98.19 88 ASP A N 1
ATOM 675 C CA . ASP A 1 88 ? 8.359 -2.148 -5.566 1 98.19 88 ASP A CA 1
ATOM 676 C C . ASP A 1 88 ? 6.879 -2.504 -5.66 1 98.19 88 ASP A C 1
ATOM 678 O O . ASP A 1 88 ? 6.168 -2.506 -4.652 1 98.19 88 ASP A O 1
ATOM 682 N N . ILE A 1 89 ? 6.414 -2.842 -6.797 1 98.56 89 ILE A N 1
ATOM 683 C CA . ILE A 1 89 ? 5 -3.145 -6.988 1 98.56 89 ILE A CA 1
ATOM 684 C C . ILE A 1 89 ? 4.641 -4.43 -6.246 1 98.56 89 ILE A C 1
ATOM 686 O O . ILE A 1 89 ? 3.68 -4.461 -5.473 1 98.56 89 ILE A O 1
ATOM 690 N N . VAL A 1 90 ? 5.43 -5.48 -6.469 1 98.81 90 VAL A N 1
ATOM 691 C CA . VAL A 1 90 ? 5.129 -6.742 -5.801 1 98.81 90 VAL A CA 1
ATOM 692 C C . VAL A 1 90 ? 5.359 -6.598 -4.297 1 98.81 90 VAL A C 1
ATOM 694 O O . VAL A 1 90 ? 4.645 -7.199 -3.494 1 98.81 90 VAL A O 1
ATOM 697 N N . HIS A 1 91 ? 6.332 -5.812 -3.918 1 98.75 91 HIS A N 1
ATOM 698 C CA . HIS A 1 91 ? 6.547 -5.555 -2.5 1 98.75 91 HIS A CA 1
ATOM 699 C C . HIS A 1 91 ? 5.297 -4.977 -1.848 1 98.75 91 HIS A C 1
ATOM 701 O O . HIS A 1 91 ? 4.812 -5.508 -0.845 1 98.75 91 HIS A O 1
ATOM 707 N N . HIS A 1 92 ? 4.797 -3.922 -2.463 1 98.5 92 HIS A N 1
ATOM 708 C CA . HIS A 1 92 ? 3.613 -3.264 -1.92 1 98.5 92 HIS A CA 1
ATOM 709 C C . HIS A 1 92 ? 2.402 -4.188 -1.953 1 98.5 92 HIS A C 1
ATOM 711 O O . HIS A 1 92 ? 1.59 -4.188 -1.025 1 98.5 92 HIS A O 1
ATOM 717 N N . ALA A 1 93 ? 2.281 -4.957 -2.971 1 98.69 93 ALA A N 1
ATOM 718 C CA . ALA A 1 93 ? 1.191 -5.926 -3.08 1 98.69 93 ALA A CA 1
ATOM 719 C C . ALA A 1 93 ? 1.236 -6.934 -1.938 1 98.69 93 ALA A C 1
ATOM 721 O O . ALA A 1 93 ? 0.215 -7.211 -1.305 1 98.69 93 ALA A O 1
ATOM 722 N N . LEU A 1 94 ? 2.381 -7.441 -1.686 1 98.81 94 LEU A N 1
ATOM 723 C CA . LEU A 1 94 ? 2.549 -8.43 -0.625 1 98.81 94 LEU A CA 1
ATOM 724 C C . LEU A 1 94 ? 2.25 -7.82 0.74 1 98.81 94 LEU A C 1
ATOM 726 O O . LEU A 1 94 ? 1.637 -8.461 1.593 1 98.81 94 LEU A O 1
ATOM 730 N N . LEU A 1 95 ? 2.676 -6.598 0.902 1 98.5 95 LEU A N 1
ATOM 731 C CA . LEU A 1 95 ? 2.344 -5.902 2.139 1 98.5 95 LEU A CA 1
ATOM 732 C C . LEU A 1 95 ? 0.833 -5.84 2.34 1 98.5 95 LEU A C 1
ATOM 734 O O . LEU A 1 95 ? 0.335 -6.137 3.43 1 98.5 95 LEU A O 1
ATOM 738 N N . MET A 1 96 ? 0.115 -5.527 1.309 1 98.56 96 MET A N 1
ATOM 739 C CA . MET A 1 96 ? -1.333 -5.363 1.403 1 98.56 96 MET A CA 1
ATOM 740 C C . MET A 1 96 ? -2.018 -6.703 1.644 1 98.56 96 MET A C 1
ATOM 742 O O . MET A 1 96 ? -3 -6.781 2.385 1 98.56 96 MET A O 1
ATOM 746 N N . ILE A 1 97 ? -1.497 -7.746 1.042 1 98.62 97 ILE A N 1
ATOM 747 C CA . ILE A 1 97 ? -2.09 -9.07 1.222 1 98.62 97 ILE A CA 1
ATOM 748 C C . ILE A 1 97 ? -1.842 -9.555 2.648 1 98.62 97 ILE A C 1
ATOM 750 O O . ILE A 1 97 ? -2.785 -9.891 3.367 1 98.62 97 ILE A O 1
ATOM 754 N N . LEU A 1 98 ? -0.624 -9.531 3.066 1 97.75 98 LEU A N 1
ATOM 755 C CA . LEU A 1 98 ? -0.216 -10.203 4.297 1 97.75 98 LEU A CA 1
ATOM 756 C C . LEU A 1 98 ? -0.616 -9.383 5.52 1 97.75 98 LEU A C 1
ATOM 758 O O . LEU A 1 98 ? -0.829 -9.938 6.602 1 97.75 98 LEU A O 1
ATOM 762 N N . ASP A 1 99 ? -0.811 -8.07 5.309 1 96 99 ASP A N 1
ATOM 763 C CA . ASP A 1 99 ? -1.223 -7.207 6.414 1 96 99 ASP A CA 1
ATOM 764 C C . ASP A 1 99 ? -2.744 -7.109 6.5 1 96 99 ASP A C 1
ATOM 766 O O . ASP A 1 99 ? -3.283 -6.504 7.426 1 96 99 ASP A O 1
ATOM 770 N N . SER A 1 100 ? -3.393 -7.688 5.633 1 96.94 100 SER A N 1
ATOM 771 C CA . SER A 1 100 ? -4.844 -7.527 5.598 1 96.94 100 SER A CA 1
ATOM 772 C C . SER A 1 100 ? -5.5 -8.172 6.812 1 96.94 100 SER A C 1
ATOM 774 O O . SER A 1 100 ? -5.055 -9.219 7.285 1 96.94 100 SER A O 1
ATOM 776 N N . PRO A 1 101 ? -6.582 -7.48 7.297 1 94.75 101 PRO A N 1
ATOM 777 C CA . PRO A 1 101 ? -7.379 -8.164 8.312 1 94.75 101 PRO A CA 1
ATOM 778 C C . PRO A 1 101 ? -7.863 -9.539 7.863 1 94.75 101 PRO A C 1
ATOM 780 O O . PRO A 1 101 ? -8 -10.453 8.688 1 94.75 101 PRO A O 1
ATOM 783 N N . LEU A 1 102 ? -8.078 -9.703 6.605 1 96.25 102 LEU A N 1
ATOM 784 C CA . LEU A 1 102 ? -8.484 -10.984 6.047 1 96.25 102 LEU A CA 1
ATOM 785 C C . LEU A 1 102 ? -7.441 -12.062 6.344 1 96.25 102 LEU A C 1
ATOM 787 O O . LEU A 1 102 ? -7.785 -13.172 6.758 1 96.25 102 LEU A O 1
ATOM 791 N N . ASN A 1 103 ? -6.199 -11.75 6.078 1 96.94 103 ASN A N 1
ATOM 792 C CA . ASN A 1 103 ? -5.121 -12.688 6.363 1 96.94 103 ASN A CA 1
ATOM 793 C C . ASN A 1 103 ? -4.984 -12.953 7.859 1 96.94 103 ASN A C 1
ATOM 795 O O . ASN A 1 103 ? -4.797 -14.094 8.281 1 96.94 103 ASN A O 1
ATOM 799 N N . LYS A 1 104 ? -5.059 -11.914 8.609 1 93.25 104 LYS A N 1
ATOM 800 C CA . LYS A 1 104 ? -4.918 -12.031 10.062 1 93.25 104 LYS A CA 1
ATOM 801 C C . LYS A 1 104 ? -6.047 -12.867 10.656 1 93.25 104 LYS A C 1
ATOM 803 O O . LYS A 1 104 ? -5.875 -13.5 11.695 1 93.25 104 LYS A O 1
ATOM 808 N N . ALA A 1 105 ? -7.148 -12.883 9.992 1 93.38 105 ALA A N 1
ATOM 809 C CA . ALA A 1 105 ? -8.281 -13.711 10.406 1 93.38 105 ALA A CA 1
ATOM 810 C C . ALA A 1 105 ? -8.102 -15.156 9.945 1 93.38 105 ALA A C 1
ATOM 812 O O . ALA A 1 105 ? -8.969 -16 10.18 1 93.38 105 ALA A O 1
ATOM 813 N N . GLY A 1 106 ? -7.035 -15.43 9.188 1 94.12 106 GLY A N 1
ATOM 814 C CA . GLY A 1 106 ? -6.73 -16.781 8.766 1 94.12 106 GLY A CA 1
ATOM 815 C C . GLY A 1 106 ? -7.445 -17.188 7.492 1 94.12 106 GLY A C 1
ATOM 816 O O . GLY A 1 106 ? -7.609 -18.375 7.211 1 94.12 106 GLY A O 1
ATOM 817 N N . ARG A 1 107 ? -7.844 -16.188 6.707 1 95.81 107 ARG A N 1
ATOM 818 C CA . ARG A 1 107 ? -8.703 -16.484 5.566 1 95.81 107 ARG A CA 1
ATOM 819 C C . ARG A 1 107 ? -7.902 -16.484 4.266 1 95.81 107 ARG A C 1
ATOM 821 O O . ARG A 1 107 ? -8.445 -16.766 3.197 1 95.81 107 ARG A O 1
ATOM 828 N N . ILE A 1 108 ? -6.656 -16.172 4.324 1 97.5 108 ILE A N 1
ATOM 829 C CA . ILE A 1 108 ? -5.762 -16.375 3.186 1 97.5 108 ILE A CA 1
ATOM 830 C C . ILE A 1 108 ? -5.023 -17.703 3.33 1 97.5 108 ILE A C 1
ATOM 832 O O . ILE A 1 108 ? -4.242 -17.891 4.266 1 97.5 108 ILE A O 1
ATOM 836 N N . GLN A 1 109 ? -5.25 -18.547 2.404 1 96.75 109 GLN A N 1
ATOM 837 C CA . GLN A 1 109 ? -4.715 -19.906 2.488 1 96.75 109 GLN A CA 1
ATOM 838 C C . GLN A 1 109 ? -3.275 -19.969 1.981 1 96.75 109 GLN A C 1
ATOM 840 O O . GLN A 1 109 ? -2.439 -20.672 2.549 1 96.75 109 GLN A O 1
ATOM 845 N N . SER A 1 110 ? -3.066 -19.281 0.915 1 97.06 110 SER A N 1
ATOM 846 C CA . SER A 1 110 ? -1.744 -19.281 0.298 1 97.06 110 SER A CA 1
ATOM 847 C C . SER A 1 110 ? -1.551 -18.062 -0.59 1 97.06 110 SER A C 1
ATOM 849 O O . SER A 1 110 ? -2.525 -17.438 -1.029 1 97.06 110 SER A O 1
ATOM 851 N N . VAL A 1 111 ? -0.313 -17.703 -0.739 1 98.75 111 VAL A N 1
ATOM 852 C CA . VAL A 1 111 ? 0.081 -16.641 -1.647 1 98.75 111 VAL A CA 1
ATOM 853 C C . VAL A 1 111 ? 1.161 -17.141 -2.604 1 98.75 111 VAL A C 1
ATOM 855 O O . VAL A 1 111 ? 2.154 -17.734 -2.172 1 98.75 111 VAL A O 1
ATOM 858 N N . TYR A 1 112 ? 0.96 -16.953 -3.887 1 98.88 112 TYR A N 1
ATOM 859 C CA . TYR A 1 112 ? 1.947 -17.312 -4.902 1 98.88 112 TYR A CA 1
ATOM 860 C C . TYR A 1 112 ? 2.322 -16.094 -5.742 1 98.88 112 TYR A C 1
ATOM 862 O O . TYR A 1 112 ? 1.473 -15.258 -6.043 1 98.88 112 TYR A O 1
ATOM 870 N N . VAL A 1 113 ? 3.545 -16.031 -6.094 1 98.88 113 VAL A N 1
ATOM 871 C CA . VAL A 1 113 ? 4.066 -14.984 -6.973 1 98.88 113 VAL A CA 1
ATOM 872 C C . VAL A 1 113 ? 4.773 -15.617 -8.164 1 98.88 113 VAL A C 1
ATOM 874 O O . VAL A 1 113 ? 5.625 -16.5 -7.996 1 98.88 113 VAL A O 1
ATOM 877 N N . LYS A 1 114 ? 4.387 -15.266 -9.273 1 98.75 114 LYS A N 1
ATOM 878 C CA . LYS A 1 114 ? 5.105 -15.641 -10.484 1 98.75 114 LYS A CA 1
ATOM 879 C C . LYS A 1 114 ? 5.801 -14.438 -11.117 1 98.75 114 LYS A C 1
ATOM 881 O O . LYS A 1 114 ? 5.16 -13.43 -11.414 1 98.75 114 LYS A O 1
ATOM 886 N N . THR A 1 115 ? 7.074 -14.5 -11.32 1 98.56 115 THR A N 1
ATOM 887 C CA . THR A 1 115 ? 7.855 -13.391 -11.852 1 98.56 115 THR A CA 1
ATOM 888 C C . THR A 1 115 ? 7.66 -13.273 -13.367 1 98.56 115 THR A C 1
ATOM 890 O O . THR A 1 115 ? 7.168 -14.203 -14.008 1 98.56 115 THR A O 1
ATOM 893 N N . GLU A 1 116 ? 8.016 -12.141 -13.883 1 97.25 116 GLU A N 1
ATOM 894 C CA . GLU A 1 116 ? 7.992 -11.914 -15.32 1 97.25 116 GLU A CA 1
ATOM 895 C C . GLU A 1 116 ? 8.797 -12.969 -16.062 1 97.25 116 GLU A C 1
ATOM 897 O O . GLU A 1 116 ? 8.445 -13.367 -17.188 1 97.25 116 GLU A O 1
ATOM 902 N N . LYS A 1 117 ? 9.805 -13.531 -15.422 1 96.38 117 LYS A N 1
ATOM 903 C CA . LYS A 1 117 ? 10.68 -14.523 -16.047 1 96.38 117 LYS A CA 1
ATOM 904 C C . LYS A 1 117 ? 10.188 -15.945 -15.766 1 96.38 117 LYS A C 1
ATOM 906 O O . LYS A 1 117 ? 10.867 -16.922 -16.094 1 96.38 117 LYS A O 1
ATOM 911 N N . GLY A 1 118 ? 9.188 -16.047 -15.023 1 97.44 118 GLY A N 1
ATOM 912 C CA . GLY A 1 118 ? 8.508 -17.328 -14.922 1 97.44 118 GLY A CA 1
ATOM 913 C C . GLY A 1 118 ? 8.859 -18.094 -13.656 1 97.44 118 GLY A C 1
ATOM 914 O O . GLY A 1 118 ? 8.477 -19.266 -13.5 1 97.44 118 GLY A O 1
ATOM 915 N N . VAL A 1 119 ? 9.641 -17.5 -12.828 1 98.62 119 VAL A N 1
ATOM 916 C CA . VAL A 1 119 ? 9.914 -18.172 -11.555 1 98.62 119 VAL A CA 1
ATOM 917 C C . VAL A 1 119 ? 8.688 -18.078 -10.648 1 98.62 119 VAL A C 1
ATOM 919 O O . VAL A 1 119 ? 8.133 -16.984 -10.461 1 98.62 119 VAL A O 1
ATOM 922 N N . LEU A 1 120 ? 8.211 -19.219 -10.188 1 98.81 120 LEU A N 1
ATOM 923 C CA . LEU A 1 120 ? 7.07 -19.297 -9.281 1 98.81 120 LEU A CA 1
ATOM 924 C C . LEU A 1 120 ? 7.523 -19.562 -7.852 1 98.81 120 LEU A C 1
ATOM 926 O O . LEU A 1 120 ? 8.336 -20.453 -7.613 1 98.81 120 LEU A O 1
ATOM 930 N N . PHE A 1 121 ? 7.008 -18.766 -6.887 1 98.81 121 PHE A N 1
ATOM 931 C CA . PHE A 1 121 ? 7.336 -19.078 -5.504 1 98.81 121 PHE A CA 1
ATOM 932 C C . PHE A 1 121 ? 6.137 -18.859 -4.594 1 98.81 121 PHE A C 1
ATOM 934 O O . PHE A 1 121 ? 5.223 -18.109 -4.938 1 98.81 121 PHE A O 1
ATOM 941 N N . GLU A 1 122 ? 6.133 -19.531 -3.516 1 98.75 122 GLU A N 1
ATOM 942 C CA . GLU A 1 122 ? 5.102 -19.469 -2.484 1 98.75 122 GLU A CA 1
ATOM 943 C C . GLU A 1 122 ? 5.562 -18.625 -1.295 1 98.75 122 GLU A C 1
ATOM 945 O O . GLU A 1 122 ? 6.719 -18.719 -0.879 1 98.75 122 GLU A O 1
ATOM 950 N N . VAL A 1 123 ? 4.703 -17.797 -0.792 1 98.38 123 VAL A N 1
ATOM 951 C CA . VAL A 1 123 ? 4.879 -17.062 0.455 1 98.38 123 VAL A CA 1
ATOM 952 C C . VAL A 1 123 ? 3.863 -17.547 1.488 1 98.38 123 VAL A C 1
ATOM 954 O O . VAL A 1 123 ? 2.654 -17.469 1.263 1 98.38 123 VAL A O 1
ATOM 957 N N . LYS A 1 124 ? 4.301 -18 2.598 1 96.25 124 LYS A N 1
ATOM 958 C CA . LYS A 1 124 ? 3.373 -18.422 3.639 1 96.25 124 LYS A CA 1
ATOM 959 C C . LYS A 1 124 ? 2.588 -17.234 4.199 1 96.25 124 LYS A C 1
ATOM 961 O O . LYS A 1 124 ? 3.146 -16.156 4.402 1 96.25 124 LYS A O 1
ATOM 966 N N . PRO A 1 125 ? 1.331 -17.453 4.453 1 96.25 125 PRO A N 1
ATOM 967 C CA . PRO A 1 125 ? 0.47 -16.344 4.867 1 96.25 125 PRO A CA 1
ATOM 968 C C . PRO A 1 125 ? 0.89 -15.734 6.203 1 96.25 125 PRO A C 1
ATOM 970 O O . PRO A 1 125 ? 0.562 -14.578 6.492 1 96.25 125 PRO A O 1
ATOM 973 N N . HIS A 1 126 ? 1.586 -16.391 7.02 1 93.12 126 HIS A N 1
ATOM 974 C CA . HIS A 1 126 ? 1.923 -15.891 8.344 1 93.12 126 HIS A CA 1
ATOM 975 C C . HIS A 1 126 ? 3.271 -15.18 8.344 1 93.12 126 HIS A C 1
ATOM 977 O O . HIS A 1 126 ? 3.73 -14.703 9.383 1 93.12 126 HIS A O 1
ATOM 983 N N . VAL A 1 127 ? 3.875 -15.094 7.156 1 93.62 127 VAL A N 1
ATOM 984 C CA . VAL A 1 127 ? 5.152 -14.406 7.016 1 93.62 127 VAL A CA 1
ATOM 985 C C . VAL A 1 127 ? 4.977 -12.922 7.332 1 93.62 127 VAL A C 1
ATOM 987 O O . VAL A 1 127 ? 4.004 -12.305 6.898 1 93.62 127 VAL A O 1
ATOM 990 N N . ARG A 1 128 ? 5.887 -12.406 8.094 1 92.06 128 ARG A N 1
ATOM 991 C CA . ARG A 1 128 ? 6.004 -10.961 8.203 1 92.06 128 ARG A CA 1
ATOM 992 C C . ARG A 1 128 ? 6.938 -10.398 7.141 1 92.06 128 ARG A C 1
ATOM 994 O O . ARG A 1 128 ? 8.164 -10.453 7.285 1 92.06 128 ARG A O 1
ATOM 1001 N N . ILE A 1 129 ? 6.391 -9.898 6.164 1 94.88 129 ILE A N 1
ATOM 1002 C CA . ILE A 1 129 ? 7.164 -9.406 5.031 1 94.88 129 ILE A CA 1
ATOM 1003 C C . ILE A 1 129 ? 7.945 -8.156 5.445 1 94.88 129 ILE A C 1
ATOM 1005 O O . ILE A 1 129 ? 7.445 -7.328 6.211 1 94.88 129 ILE A O 1
ATOM 1009 N N . PRO A 1 130 ? 9.227 -8.016 4.949 1 95.38 130 PRO A N 1
ATOM 1010 C CA . PRO A 1 130 ? 9.977 -6.793 5.254 1 95.38 130 PRO A CA 1
ATOM 1011 C C . PRO A 1 130 ? 9.203 -5.52 4.918 1 95.38 130 PRO A C 1
ATOM 1013 O O . PRO A 1 130 ? 8.586 -5.434 3.854 1 95.38 130 PRO A O 1
ATOM 1016 N N . ARG A 1 131 ? 9.289 -4.605 5.816 1 96.25 131 ARG A N 1
ATOM 1017 C CA . ARG A 1 131 ? 8.492 -3.396 5.668 1 96.25 131 ARG A CA 1
ATOM 1018 C C . ARG A 1 131 ? 9.141 -2.424 4.691 1 96.25 131 ARG A C 1
ATOM 1020 O O . ARG A 1 131 ? 8.453 -1.633 4.043 1 96.25 131 ARG A O 1
ATOM 1027 N N . THR A 1 132 ? 10.453 -2.451 4.676 1 95.94 132 THR A N 1
ATOM 1028 C CA . THR A 1 132 ? 11.156 -1.508 3.812 1 95.94 132 THR A CA 1
ATOM 1029 C C . THR A 1 132 ? 11.562 -2.176 2.5 1 95.94 132 THR A C 1
ATOM 1031 O O . THR A 1 132 ? 11.836 -3.377 2.469 1 95.94 132 THR A O 1
ATOM 1034 N N . TYR A 1 133 ? 11.648 -1.368 1.528 1 96.88 133 TYR A N 1
ATOM 1035 C CA . TYR A 1 133 ? 11.977 -1.86 0.195 1 96.88 133 TYR A CA 1
ATOM 1036 C C . TYR A 1 133 ? 13.359 -2.514 0.178 1 96.88 133 TYR A C 1
ATOM 1038 O O . TYR A 1 133 ? 13.531 -3.594 -0.388 1 96.88 133 TYR A O 1
ATOM 1046 N N . LYS A 1 134 ? 14.281 -1.908 0.742 1 95.62 134 LYS A N 1
ATOM 1047 C CA . LYS A 1 134 ? 15.648 -2.416 0.739 1 95.62 134 LYS A CA 1
ATOM 1048 C C . LYS A 1 134 ? 15.727 -3.809 1.359 1 95.62 134 LYS A C 1
ATOM 1050 O O . LYS A 1 134 ? 16.344 -4.711 0.801 1 95.62 134 LYS A O 1
ATOM 1055 N N . CYS A 1 135 ? 15.102 -3.963 2.441 1 95.56 135 CYS A N 1
ATOM 1056 C CA . CYS A 1 135 ? 15.086 -5.262 3.107 1 95.56 135 CYS A CA 1
ATOM 1057 C C . CYS A 1 135 ? 14.352 -6.297 2.264 1 95.56 135 CYS A C 1
ATOM 1059 O O . CYS A 1 135 ? 14.797 -7.441 2.154 1 95.56 135 CYS A O 1
ATOM 1061 N N . PHE A 1 136 ? 13.352 -5.902 1.714 1 98 136 PHE A N 1
ATOM 1062 C CA . PHE A 1 136 ? 12.57 -6.797 0.868 1 98 136 PHE A CA 1
ATOM 1063 C C . PHE A 1 136 ? 13.414 -7.324 -0.287 1 98 136 PHE A C 1
ATOM 1065 O O . PHE A 1 136 ? 13.43 -8.523 -0.555 1 98 136 PHE A O 1
ATOM 1072 N N . VAL A 1 137 ? 14.055 -6.438 -1.004 1 97.38 137 VAL A N 1
ATOM 1073 C CA . VAL A 1 137 ? 14.852 -6.836 -2.162 1 97.38 137 VAL A CA 1
ATOM 1074 C C . VAL A 1 137 ? 15.977 -7.77 -1.722 1 97.38 137 VAL A C 1
ATOM 1076 O O . VAL A 1 137 ? 16.344 -8.695 -2.449 1 97.38 137 VAL A O 1
ATOM 1079 N N . GLY A 1 138 ? 16.516 -7.527 -0.552 1 96.38 138 GLY A N 1
ATOM 1080 C CA . GLY A 1 138 ? 17.516 -8.445 -0.015 1 96.38 138 GLY A CA 1
ATOM 1081 C C . GLY A 1 138 ? 16.984 -9.859 0.156 1 96.38 138 GLY A C 1
ATOM 1082 O O . GLY A 1 138 ? 17.656 -10.82 -0.22 1 96.38 138 GLY A O 1
ATOM 1083 N N . ILE A 1 139 ? 15.82 -10 0.669 1 97.06 139 ILE A N 1
ATOM 1084 C CA . ILE A 1 139 ? 15.195 -11.297 0.911 1 97.06 139 ILE A CA 1
ATOM 1085 C C . ILE A 1 139 ? 14.867 -11.969 -0.421 1 97.06 139 ILE A C 1
ATOM 1087 O O . ILE A 1 139 ? 15.078 -13.172 -0.584 1 97.06 139 ILE A O 1
ATOM 1091 N N . MET A 1 140 ? 14.406 -11.141 -1.322 1 98.38 140 MET A N 1
ATOM 1092 C CA . MET A 1 140 ? 14.078 -11.695 -2.633 1 98.38 140 MET A CA 1
ATOM 1093 C C . MET A 1 140 ? 15.336 -12.195 -3.342 1 98.38 140 MET A C 1
ATOM 1095 O O . MET A 1 140 ? 15.305 -13.242 -3.998 1 98.38 140 MET A O 1
ATOM 1099 N N . LEU A 1 141 ? 16.375 -11.398 -3.242 1 98.25 141 LEU A N 1
ATOM 1100 C CA . LEU A 1 141 ? 17.641 -11.844 -3.826 1 98.25 141 LEU A CA 1
ATOM 1101 C C . LEU A 1 141 ? 18.062 -13.195 -3.26 1 98.25 141 LEU A C 1
ATOM 1103 O O . LEU A 1 141 ? 18.422 -14.102 -4.016 1 98.25 141 LEU A O 1
ATOM 1107 N N . GLN A 1 142 ? 17.969 -13.328 -1.972 1 97.56 142 GLN A N 1
ATOM 1108 C CA . GLN A 1 142 ? 18.312 -14.586 -1.312 1 97.56 142 GLN A CA 1
ATOM 1109 C C . GLN A 1 142 ? 17.406 -15.719 -1.783 1 97.56 142 GLN A C 1
ATOM 1111 O O . GLN A 1 142 ? 17.875 -16.812 -2.066 1 97.56 142 GLN A O 1
ATOM 1116 N N . LEU A 1 143 ? 16.141 -15.469 -1.842 1 98.12 143 LEU A N 1
ATOM 1117 C CA . LEU A 1 143 ? 15.164 -16.484 -2.25 1 98.12 143 LEU A CA 1
ATOM 1118 C C . LEU A 1 143 ? 15.477 -17 -3.648 1 98.12 143 LEU A C 1
ATOM 1120 O O . LEU A 1 143 ? 15.492 -18.219 -3.875 1 98.12 143 LEU A O 1
ATOM 1124 N N . LEU A 1 144 ? 15.75 -16.047 -4.547 1 97.88 144 LEU A N 1
ATOM 1125 C CA . LEU A 1 144 ? 15.93 -16.422 -5.945 1 97.88 144 LEU A CA 1
ATOM 1126 C C . LEU A 1 144 ? 17.266 -17.125 -6.152 1 97.88 144 LEU A C 1
ATOM 1128 O O . LEU A 1 144 ? 17.453 -17.828 -7.145 1 97.88 144 LEU A O 1
ATOM 1132 N N . GLN A 1 145 ? 18.156 -16.953 -5.199 1 96.69 145 GLN A N 1
ATOM 1133 C CA . GLN A 1 145 ? 19.438 -17.656 -5.262 1 96.69 145 GLN A CA 1
ATOM 1134 C C . GLN A 1 145 ? 19.375 -19 -4.539 1 96.69 145 GLN A C 1
ATOM 1136 O O . GLN A 1 145 ? 19.938 -19.98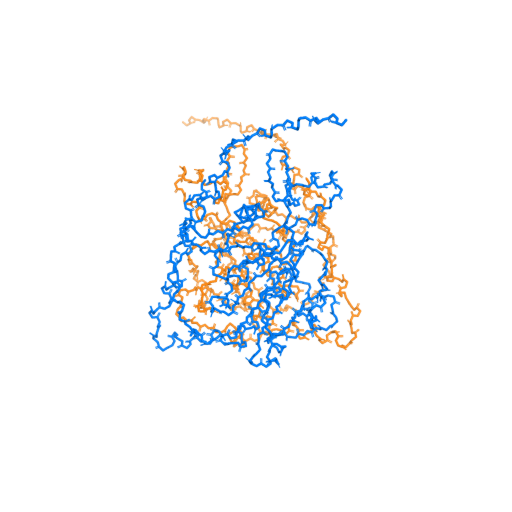4 -5.02 1 96.69 145 GLN A O 1
ATOM 1141 N N . LYS A 1 146 ? 18.688 -19.062 -3.434 1 96.25 146 LYS A N 1
ATOM 1142 C CA . LYS A 1 146 ? 18.703 -20.25 -2.572 1 96.25 146 LYS A CA 1
ATOM 1143 C C . LYS A 1 146 ? 17.453 -21.094 -2.801 1 96.25 146 LYS A C 1
ATOM 1145 O O . LYS A 1 146 ? 17.375 -22.219 -2.311 1 96.25 146 LYS A O 1
ATOM 1150 N N . LEU A 1 147 ? 16.469 -20.562 -3.336 1 97.19 147 LEU A N 1
ATOM 1151 C CA . LEU A 1 147 ? 15.242 -21.234 -3.754 1 97.19 147 LEU A CA 1
ATOM 1152 C C . LEU A 1 147 ? 14.281 -21.391 -2.58 1 97.19 147 LEU A C 1
ATOM 1154 O O . LEU A 1 147 ? 13.094 -21.688 -2.775 1 97.19 147 LEU A O 1
ATOM 1158 N N . SER A 1 148 ? 14.797 -21.203 -1.415 1 96.44 148 SER A N 1
ATOM 1159 C CA . SER A 1 148 ? 13.914 -21.203 -0.252 1 96.44 148 SER A CA 1
ATOM 1160 C C . SER A 1 148 ? 14.516 -20.391 0.896 1 96.44 148 SER A C 1
ATOM 1162 O O . SER A 1 148 ? 15.727 -20.172 0.939 1 96.44 148 SER A O 1
ATOM 1164 N N . ILE A 1 149 ? 13.648 -19.891 1.673 1 95.19 149 ILE A N 1
ATOM 1165 C CA . ILE A 1 149 ? 14.023 -19.203 2.898 1 95.19 149 ILE A CA 1
ATOM 1166 C C . ILE A 1 149 ? 13.227 -19.766 4.074 1 95.19 149 ILE A C 1
ATOM 1168 O O . ILE A 1 149 ? 12 -19.859 4.012 1 95.19 149 ILE A O 1
ATOM 1172 N N . SER A 1 150 ? 13.93 -20.094 5.176 1 91.75 150 SER A N 1
ATOM 1173 C CA . SER A 1 150 ? 13.297 -20.656 6.367 1 91.75 150 SER A CA 1
ATOM 1174 C C . SER A 1 150 ? 13.43 -19.703 7.555 1 91.75 150 SER A C 1
ATOM 1176 O O . SER A 1 150 ? 14.289 -18.828 7.566 1 91.75 150 SER A O 1
ATOM 1178 N N . ALA A 1 151 ? 12.406 -19.875 8.445 1 82.94 151 ALA A N 1
ATOM 1179 C CA . ALA A 1 151 ? 12.539 -19.141 9.703 1 82.94 151 ALA A CA 1
ATOM 1180 C C . ALA A 1 151 ? 13.742 -19.641 10.5 1 82.94 151 ALA A C 1
ATOM 1182 O O . ALA A 1 151 ? 14.133 -20.812 10.383 1 82.94 151 ALA A O 1
ATOM 1183 N N . THR A 1 152 ? 14.297 -18.703 11.188 1 75.19 152 THR A N 1
ATOM 1184 C CA . THR A 1 152 ? 15.453 -19.109 11.984 1 75.19 152 THR A CA 1
ATOM 1185 C C . THR A 1 152 ? 15.078 -20.203 12.977 1 75.19 152 THR A C 1
ATOM 1187 O O . THR A 1 152 ? 14.094 -20.078 13.711 1 75.19 152 THR A O 1
ATOM 1190 N N . GLY A 1 153 ? 15.789 -21.172 13 1 70.06 153 GLY A N 1
ATOM 1191 C CA . GLY A 1 153 ? 15.648 -22.25 13.969 1 70.06 153 GLY A CA 1
ATOM 1192 C C . GLY A 1 153 ? 14.5 -23.188 13.656 1 70.06 153 GLY A C 1
ATOM 1193 O O . GLY A 1 153 ? 14.25 -24.141 14.398 1 70.06 153 GLY A O 1
ATOM 1194 N N . LYS A 1 154 ? 13.812 -22.781 12.711 1 70.44 154 LYS A N 1
ATOM 1195 C CA . LYS A 1 154 ? 12.695 -23.672 12.383 1 70.44 154 LYS A CA 1
ATOM 1196 C C . LYS A 1 154 ? 12.852 -24.266 10.992 1 70.44 154 LYS A C 1
ATOM 1198 O O . LYS A 1 154 ? 13.594 -23.734 10.156 1 70.44 154 LYS A O 1
ATOM 1203 N N . ARG A 1 155 ? 12.273 -25.375 10.867 1 77.88 155 ARG A N 1
ATOM 1204 C CA . ARG A 1 155 ? 12.281 -26.094 9.594 1 77.88 155 ARG A CA 1
ATOM 1205 C C . ARG A 1 155 ? 11.227 -25.531 8.648 1 77.88 155 ARG A C 1
ATOM 1207 O O . ARG A 1 155 ? 11.289 -25.781 7.438 1 77.88 155 ARG A O 1
ATOM 1214 N N . ASP A 1 156 ? 10.484 -24.656 9.094 1 85.31 156 ASP A N 1
ATOM 1215 C CA . ASP A 1 156 ? 9.375 -24.188 8.273 1 85.31 156 ASP A CA 1
ATOM 1216 C C . ASP A 1 156 ? 9.852 -23.172 7.234 1 85.31 156 ASP A C 1
ATOM 1218 O O . ASP A 1 156 ? 10.492 -22.188 7.578 1 85.31 156 ASP A O 1
ATOM 1222 N N . LYS A 1 157 ? 9.57 -23.516 5.988 1 91.62 157 LYS A N 1
ATOM 1223 C CA . LYS A 1 157 ? 9.93 -22.609 4.891 1 91.62 157 LYS A CA 1
ATOM 1224 C C . LYS A 1 157 ? 8.914 -21.484 4.75 1 91.62 157 LYS A C 1
ATOM 1226 O O . LYS A 1 157 ? 7.734 -21.734 4.484 1 91.62 157 LYS A O 1
ATOM 1231 N N . LEU A 1 158 ? 9.383 -20.281 4.895 1 94.62 158 LEU A N 1
ATOM 1232 C CA . LEU A 1 158 ? 8.531 -19.109 4.785 1 94.62 158 LEU A CA 1
ATOM 1233 C C . LEU A 1 158 ? 8.32 -18.719 3.326 1 94.62 158 LEU A C 1
ATOM 1235 O O . LEU A 1 158 ? 7.215 -18.328 2.939 1 94.62 158 LEU A O 1
ATOM 1239 N N . PHE A 1 159 ? 9.398 -18.844 2.592 1 97.06 159 PHE A N 1
ATOM 1240 C CA . PHE A 1 159 ? 9.398 -18.672 1.144 1 97.06 159 PHE A CA 1
ATOM 1241 C C . PHE A 1 159 ? 9.945 -19.922 0.456 1 97.06 159 PHE A C 1
ATOM 1243 O O . PHE A 1 159 ? 10.906 -20.516 0.926 1 97.06 159 PHE A O 1
ATOM 1250 N N . ARG A 1 160 ? 9.344 -20.203 -0.695 1 97.94 160 ARG A N 1
ATOM 1251 C CA . ARG A 1 160 ? 9.844 -21.375 -1.399 1 97.94 160 ARG A CA 1
ATOM 1252 C C . ARG A 1 160 ? 9.539 -21.297 -2.893 1 97.94 160 ARG A C 1
ATOM 1254 O O . ARG A 1 160 ? 8.383 -21.094 -3.285 1 97.94 160 ARG A O 1
ATOM 1261 N N . VAL A 1 161 ? 10.531 -21.453 -3.656 1 98.62 161 VAL A N 1
ATOM 1262 C CA . VAL A 1 161 ? 10.328 -21.609 -5.094 1 98.62 161 VAL A CA 1
ATOM 1263 C C . VAL A 1 161 ? 9.688 -22.969 -5.375 1 98.62 161 VAL A C 1
ATOM 1265 O O . VAL A 1 161 ? 10.109 -23.984 -4.824 1 98.62 161 VAL A O 1
ATOM 1268 N N . VAL A 1 162 ? 8.656 -22.953 -6.168 1 98.69 162 VAL A N 1
ATOM 1269 C CA . VAL A 1 162 ? 7.934 -24.188 -6.461 1 98.69 162 VAL A CA 1
ATOM 1270 C C . VAL A 1 162 ? 7.812 -24.359 -7.973 1 98.69 162 VAL A C 1
ATOM 1272 O O . VAL A 1 162 ? 8.086 -23.438 -8.742 1 98.69 162 VAL A O 1
ATOM 1275 N N . LYS A 1 163 ? 7.383 -25.469 -8.336 1 98.31 163 LYS A N 1
ATOM 1276 C CA . LYS A 1 163 ? 7.309 -25.812 -9.758 1 98.31 163 LYS A CA 1
ATOM 1277 C C . LYS A 1 163 ? 6.066 -25.203 -10.406 1 98.31 163 LYS A C 1
ATOM 1279 O O . LYS A 1 163 ? 5.004 -25.141 -9.789 1 98.31 163 LYS A O 1
ATOM 1284 N N . ASN A 1 164 ? 6.176 -24.875 -11.664 1 97.81 164 ASN A N 1
ATOM 1285 C CA . ASN A 1 164 ? 5.031 -24.547 -12.5 1 97.81 164 ASN A CA 1
ATOM 1286 C C . ASN A 1 164 ? 4.293 -25.781 -12.977 1 97.81 164 ASN A C 1
ATOM 1288 O O . ASN A 1 164 ? 4.883 -26.859 -13.078 1 97.81 164 ASN A O 1
ATOM 1292 N N . PRO A 1 165 ? 2.961 -25.688 -13.305 1 97.75 165 PRO A N 1
ATOM 1293 C CA . PRO A 1 165 ? 2.133 -24.484 -13.234 1 97.75 165 PRO A CA 1
ATOM 1294 C C . PRO A 1 165 ? 1.522 -24.266 -11.852 1 97.75 165 PRO A C 1
ATOM 1296 O O . PRO A 1 165 ? 1.442 -25.203 -11.055 1 97.75 165 PRO A O 1
ATOM 1299 N N . VAL A 1 166 ? 1.077 -23.094 -11.555 1 98.12 166 VAL A N 1
ATOM 1300 C CA . VAL A 1 166 ? 0.538 -22.734 -10.242 1 98.12 166 VAL A CA 1
ATOM 1301 C C . VAL A 1 166 ? -0.763 -23.5 -10 1 98.12 166 VAL A C 1
ATOM 1303 O O . VAL A 1 166 ? -1.156 -23.703 -8.852 1 98.12 166 VAL A O 1
ATOM 1306 N N . THR A 1 167 ? -1.439 -23.938 -11.016 1 97.44 167 THR A N 1
ATOM 1307 C CA . THR A 1 167 ? -2.742 -24.578 -10.93 1 97.44 167 THR A CA 1
ATOM 1308 C C . THR A 1 167 ? -2.652 -25.875 -10.109 1 97.44 167 THR A C 1
ATOM 1310 O O . THR A 1 167 ? -3.645 -26.312 -9.531 1 97.44 167 THR A O 1
ATOM 1313 N N . GLN A 1 168 ? -1.507 -26.469 -10.023 1 97 168 GLN A N 1
ATOM 1314 C CA . GLN A 1 168 ? -1.349 -27.734 -9.305 1 97 168 GLN A CA 1
ATOM 1315 C C . GLN A 1 168 ? -1.465 -27.516 -7.793 1 97 168 GLN A C 1
ATOM 1317 O O . GLN A 1 168 ? -1.643 -28.469 -7.039 1 97 168 GLN A O 1
ATOM 1322 N N . TYR A 1 169 ? -1.37 -26.234 -7.359 1 97.62 169 TYR A N 1
ATOM 1323 C CA . TYR A 1 169 ? -1.378 -25.953 -5.93 1 97.62 169 TYR A CA 1
ATOM 1324 C C . TYR A 1 169 ? -2.721 -25.375 -5.5 1 97.62 169 TYR A C 1
ATOM 1326 O O . TYR A 1 169 ? -2.932 -25.094 -4.316 1 97.62 169 TYR A O 1
ATOM 1334 N N . LEU A 1 170 ? -3.658 -25.156 -6.41 1 96.88 170 LEU A N 1
ATOM 1335 C CA . LEU A 1 170 ? -4.906 -24.469 -6.121 1 96.88 170 LEU A CA 1
ATOM 1336 C C . LEU A 1 170 ? -5.957 -25.438 -5.59 1 96.88 170 LEU A C 1
ATOM 1338 O O . LEU A 1 170 ? -6.008 -26.594 -6.016 1 96.88 170 LEU A O 1
ATOM 1342 N N . PRO A 1 171 ? -6.812 -24.938 -4.723 1 93.75 171 PRO A N 1
ATOM 1343 C CA . PRO A 1 171 ? -7.895 -25.812 -4.242 1 93.75 171 PRO A CA 1
ATOM 1344 C C . PRO A 1 171 ? -8.844 -26.234 -5.359 1 93.75 171 PRO A C 1
ATOM 1346 O O . PRO A 1 171 ? -9.094 -25.469 -6.289 1 93.75 171 PRO A O 1
ATOM 1349 N N . LEU A 1 172 ? -9.422 -27.391 -5.312 1 87.19 172 LEU A N 1
ATOM 1350 C CA . LEU A 1 172 ? -10.305 -27.953 -6.332 1 87.19 172 LEU A CA 1
ATOM 1351 C C . LEU A 1 172 ? -11.617 -27.172 -6.406 1 87.19 172 LEU A C 1
ATOM 1353 O O . LEU A 1 172 ? -12.094 -26.844 -7.496 1 87.19 172 LEU A O 1
ATOM 1357 N N . ASN A 1 173 ? -12.266 -26.875 -5.348 1 89.31 173 ASN A N 1
ATOM 1358 C CA . ASN A 1 173 ? -13.539 -26.156 -5.309 1 89.31 173 ASN A CA 1
ATOM 1359 C C . ASN A 1 173 ? -13.336 -24.656 -5.109 1 89.31 173 ASN A C 1
ATOM 1361 O O . ASN A 1 173 ? -13.719 -24.109 -4.078 1 89.31 173 ASN A O 1
ATOM 1365 N N . SER A 1 174 ? -12.656 -24.141 -6.246 1 94.31 174 SER A N 1
ATOM 1366 C CA . SER A 1 174 ? -12.383 -22.703 -6.113 1 94.31 174 SER A CA 1
ATOM 1367 C C . SER A 1 174 ? -12.828 -21.938 -7.352 1 94.31 174 SER A C 1
ATOM 1369 O O . SER A 1 174 ? -12.773 -22.469 -8.469 1 94.31 174 SER A O 1
ATOM 1371 N N . ARG A 1 175 ? -13.344 -20.797 -7.129 1 95.94 175 ARG A N 1
ATOM 1372 C CA . ARG A 1 175 ? -13.594 -19.828 -8.203 1 95.94 175 ARG A CA 1
ATOM 1373 C C . ARG A 1 175 ? -12.352 -19 -8.508 1 95.94 175 ARG A C 1
ATOM 1375 O O . ARG A 1 175 ? -11.812 -18.344 -7.625 1 95.94 175 ARG A O 1
ATOM 1382 N N . LYS A 1 176 ? -11.859 -19.109 -9.75 1 97.25 176 LYS A N 1
ATOM 1383 C CA . LYS A 1 176 ? -10.641 -18.438 -10.164 1 97.25 176 LYS A CA 1
ATOM 1384 C C . LYS A 1 176 ? -10.961 -17.141 -10.906 1 97.25 176 LYS A C 1
ATOM 1386 O O . LYS A 1 176 ? -11.523 -17.172 -12.008 1 97.25 176 LYS A O 1
ATOM 1391 N N . ILE A 1 177 ? -10.539 -16.031 -10.359 1 96.69 177 ILE A N 1
ATOM 1392 C CA . ILE A 1 177 ? -10.938 -14.719 -10.867 1 96.69 177 ILE A CA 1
ATOM 1393 C C . ILE A 1 177 ? -9.695 -13.891 -11.172 1 96.69 177 ILE A C 1
ATOM 1395 O O . ILE A 1 177 ? -8.766 -13.82 -10.367 1 96.69 177 ILE A O 1
ATOM 1399 N N . GLY A 1 178 ? -9.625 -13.312 -12.297 1 96.5 178 GLY A N 1
ATOM 1400 C CA . GLY A 1 178 ? -8.594 -12.359 -12.688 1 96.5 178 GLY A CA 1
ATOM 1401 C C . GLY A 1 178 ? -9.117 -10.938 -12.812 1 96.5 178 GLY A C 1
ATOM 1402 O O . GLY A 1 178 ? -10.328 -10.727 -12.961 1 96.5 178 GLY A O 1
ATOM 1403 N N . PHE A 1 179 ? -8.203 -9.984 -12.742 1 94.12 179 PHE A N 1
ATOM 1404 C CA . PHE A 1 179 ? -8.609 -8.586 -12.758 1 94.12 179 PHE A CA 1
ATOM 1405 C C . PHE A 1 179 ? -7.883 -7.824 -13.859 1 94.12 179 PHE A C 1
ATOM 1407 O O . PHE A 1 179 ? -6.68 -7.996 -14.055 1 94.12 179 PHE A O 1
ATOM 1414 N N . SER A 1 180 ? -8.641 -7.066 -14.578 1 87.38 180 SER A N 1
ATOM 1415 C CA . SER A 1 180 ? -8.117 -6.207 -15.633 1 87.38 180 SER A CA 1
ATOM 1416 C C . SER A 1 180 ? -8.938 -4.93 -15.766 1 87.38 180 SER A C 1
ATOM 1418 O O . SER A 1 180 ? -10.164 -4.973 -15.781 1 87.38 180 SER A O 1
ATOM 1420 N N . PHE A 1 181 ? -8.203 -3.85 -15.906 1 81.38 181 PHE A N 1
ATOM 1421 C CA . PHE A 1 181 ? -8.867 -2.557 -16.016 1 81.38 181 PHE A CA 1
ATOM 1422 C C . PHE A 1 181 ? -9.516 -2.404 -17.391 1 81.38 181 PHE A C 1
ATOM 1424 O O . PHE A 1 181 ? -10.547 -1.737 -17.516 1 81.38 181 PHE A O 1
ATOM 1431 N N . SER A 1 182 ? -9.031 -3.045 -18.375 1 78.06 182 SER A N 1
ATOM 1432 C CA . SER A 1 182 ? -9.43 -2.824 -19.766 1 78.06 182 SER A CA 1
ATOM 1433 C C . SER A 1 182 ? -10.711 -3.584 -20.094 1 78.06 182 SER A C 1
ATOM 1435 O O . SER A 1 182 ? -11.25 -3.438 -21.203 1 78.06 182 SER A O 1
ATOM 1437 N N . LEU A 1 183 ? -11.219 -4.23 -19.141 1 80 183 LEU A N 1
ATOM 1438 C CA . LEU A 1 183 ? -12.406 -5.039 -19.406 1 80 183 LEU A CA 1
ATOM 1439 C C . LEU A 1 183 ? -13.664 -4.188 -19.359 1 80 183 LEU A C 1
ATOM 1441 O O . LEU A 1 183 ? -13.727 -3.205 -18.609 1 80 183 LEU A O 1
ATOM 1445 N N . GLU A 1 184 ? -14.547 -4.645 -20.078 1 73 184 GLU A N 1
ATOM 1446 C CA . GLU A 1 184 ? -15.812 -3.924 -20.156 1 73 184 GLU A CA 1
ATOM 1447 C C . GLU A 1 184 ? -16.734 -4.297 -19 1 73 184 GLU A C 1
ATOM 1449 O O . GLU A 1 184 ? -17.594 -3.51 -18.609 1 73 184 GLU A O 1
ATOM 1454 N N . LYS A 1 185 ? -16.547 -5.387 -18.484 1 81.12 185 LYS A N 1
ATOM 1455 C CA . LYS A 1 185 ? -17.391 -5.852 -17.391 1 81.12 185 LYS A CA 1
ATOM 1456 C C . LYS A 1 185 ? -16.969 -5.234 -16.062 1 81.12 185 LYS A C 1
ATOM 1458 O O . LYS A 1 185 ? -16.047 -5.723 -15.422 1 81.12 185 LYS A O 1
ATOM 1463 N N . LEU A 1 186 ? -17.625 -4.109 -15.727 1 88.25 186 LEU A N 1
ATOM 1464 C CA . LEU A 1 186 ? -17.406 -3.469 -14.438 1 88.25 186 LEU A CA 1
ATOM 1465 C C . LEU A 1 186 ? -18.359 -4.043 -13.383 1 88.25 186 LEU A C 1
ATOM 1467 O O . LEU A 1 186 ? -19.578 -4.031 -13.562 1 88.25 186 LEU A O 1
ATOM 1471 N N . VAL A 1 187 ? -17.75 -4.574 -12.352 1 91.12 187 VAL A N 1
ATOM 1472 C CA . VAL A 1 187 ? -18.547 -5.301 -11.367 1 91.12 187 VAL A CA 1
ATOM 1473 C C . VAL A 1 187 ? -18.266 -4.754 -9.969 1 91.12 187 VAL A C 1
ATOM 1475 O O . VAL A 1 187 ? -17.156 -4.277 -9.695 1 91.12 187 VAL A O 1
ATOM 1478 N N . ASP A 1 188 ? -19.297 -4.754 -9.164 1 92.81 188 ASP A N 1
ATOM 1479 C CA . ASP A 1 188 ? -19.125 -4.531 -7.734 1 92.81 188 ASP A CA 1
ATOM 1480 C C . ASP A 1 188 ? -18.578 -5.781 -7.047 1 92.81 188 ASP A C 1
ATOM 1482 O O . ASP A 1 188 ? -19.266 -6.801 -6.965 1 92.81 188 ASP A O 1
ATOM 1486 N N . ILE A 1 189 ? -17.422 -5.645 -6.504 1 94.5 189 ILE A N 1
ATOM 1487 C CA . ILE A 1 189 ? -16.703 -6.805 -5.992 1 94.5 189 ILE A CA 1
ATOM 1488 C C . ILE A 1 189 ? -17.5 -7.445 -4.859 1 94.5 189 ILE A C 1
ATOM 1490 O O . ILE A 1 189 ? -17.516 -8.672 -4.719 1 94.5 189 ILE A O 1
ATOM 1494 N N . GLN A 1 190 ? -18.109 -6.648 -4.023 1 93.25 190 GLN A N 1
ATOM 1495 C CA . GLN A 1 190 ? -18.891 -7.195 -2.922 1 93.25 190 GLN A CA 1
ATOM 1496 C C . GLN A 1 190 ? -20.047 -8.047 -3.439 1 93.25 190 GLN A C 1
ATOM 1498 O O . GLN A 1 190 ? -20.25 -9.172 -2.971 1 93.25 190 GLN A O 1
ATOM 1503 N N . LYS A 1 191 ? -20.781 -7.527 -4.352 1 93.56 191 LYS A N 1
ATOM 1504 C CA . LYS A 1 191 ? -21.875 -8.273 -4.941 1 93.56 191 LYS A CA 1
ATOM 1505 C C . LYS A 1 191 ? -21.375 -9.531 -5.652 1 93.56 191 LYS A C 1
ATOM 1507 O O . LYS A 1 191 ? -22 -10.586 -5.574 1 93.56 191 LYS A O 1
ATOM 1512 N N . TYR A 1 192 ? -20.297 -9.375 -6.309 1 94.69 192 TYR A N 1
ATOM 1513 C CA . TYR A 1 192 ? -19.719 -10.477 -7.07 1 94.69 192 TYR A CA 1
ATOM 1514 C C . TYR A 1 192 ? -19.359 -11.641 -6.152 1 94.69 192 TYR A C 1
ATOM 1516 O O . TYR A 1 192 ? -19.766 -12.781 -6.398 1 94.69 192 TYR A O 1
ATOM 1524 N N . VAL A 1 193 ? -18.656 -11.359 -5.09 1 95.81 193 VAL A N 1
ATOM 1525 C CA . VAL A 1 193 ? -18.203 -12.43 -4.215 1 95.81 193 VAL A CA 1
ATOM 1526 C C . VAL A 1 193 ? -19.375 -12.984 -3.412 1 95.81 193 VAL A C 1
ATOM 1528 O O . VAL A 1 193 ? -19.406 -14.18 -3.098 1 95.81 193 VAL A O 1
ATOM 1531 N N . ASP A 1 194 ? -20.375 -12.188 -3.125 1 94.69 194 ASP A N 1
ATOM 1532 C CA . ASP A 1 194 ? -21.547 -12.648 -2.396 1 94.69 194 ASP A CA 1
ATOM 1533 C C . ASP A 1 194 ? -22.359 -13.633 -3.227 1 94.69 194 ASP A C 1
ATOM 1535 O O . ASP A 1 194 ? -23.047 -14.508 -2.678 1 94.69 194 ASP A O 1
ATOM 1539 N N . ALA A 1 195 ? -22.266 -13.469 -4.465 1 94.38 195 ALA A N 1
ATOM 1540 C CA . ALA A 1 195 ? -23.047 -14.312 -5.371 1 94.38 195 ALA A CA 1
ATOM 1541 C C . ALA A 1 195 ? -22.422 -15.703 -5.488 1 94.38 195 ALA A C 1
ATOM 1543 O O . ALA A 1 195 ? -23.078 -16.641 -5.938 1 94.38 195 ALA A O 1
ATOM 1544 N N . VAL A 1 196 ? -21.234 -15.867 -5.16 1 91.5 196 VAL A N 1
ATOM 1545 C CA . VAL A 1 196 ? -20.562 -17.156 -5.203 1 91.5 196 VAL A CA 1
ATOM 1546 C C . VAL A 1 196 ? -21 -18.016 -4.016 1 91.5 196 VAL A C 1
ATOM 1548 O O . VAL A 1 196 ? -21.172 -17.5 -2.906 1 91.5 196 VAL A O 1
ATOM 1551 N N . LYS A 1 197 ? -21.141 -19.266 -4.215 1 88.44 197 LYS A N 1
ATOM 1552 C CA . LYS A 1 197 ? -21.594 -20.203 -3.184 1 88.44 197 LYS A CA 1
ATOM 1553 C C . LYS A 1 197 ? -20.703 -20.125 -1.944 1 88.44 197 LYS A C 1
ATOM 1555 O O . LYS A 1 197 ? -19.484 -19.938 -2.053 1 88.44 197 LYS A O 1
ATOM 1560 N N . ASP A 1 198 ? -21.234 -20.391 -0.782 1 85.56 198 ASP A N 1
ATOM 1561 C CA . ASP A 1 198 ? -20.562 -20.219 0.495 1 85.56 198 ASP A CA 1
ATOM 1562 C C . ASP A 1 198 ? -19.531 -21.328 0.716 1 85.56 198 ASP A C 1
ATOM 1564 O O . ASP A 1 198 ? -18.656 -21.203 1.572 1 85.56 198 ASP A O 1
ATOM 1568 N N . ASP A 1 199 ? -19.609 -22.375 -0.039 1 88 199 ASP A N 1
ATOM 1569 C CA . ASP A 1 199 ? -18.703 -23.484 0.157 1 88 199 ASP A CA 1
ATOM 1570 C C . ASP A 1 199 ? -17.578 -23.453 -0.875 1 88 199 ASP A C 1
ATOM 1572 O O . ASP A 1 199 ? -16.891 -24.469 -1.093 1 88 199 ASP A O 1
ATOM 1576 N N . SER A 1 200 ? -17.406 -22.344 -1.399 1 92.44 200 SER A N 1
ATOM 1577 C CA . SER A 1 200 ? -16.375 -22.234 -2.43 1 92.44 200 SER A CA 1
ATOM 1578 C C . SER A 1 200 ? -15.188 -21.406 -1.934 1 92.44 200 SER A C 1
ATOM 1580 O O . SER A 1 200 ? -15.367 -20.406 -1.237 1 92.44 200 SER A O 1
ATOM 1582 N N . ASN A 1 201 ? -14 -21.875 -2.342 1 95.62 201 ASN A N 1
ATOM 1583 C CA . ASN A 1 201 ? -12.797 -21.078 -2.17 1 95.62 201 ASN A CA 1
ATOM 1584 C C . ASN A 1 201 ? -12.633 -20.062 -3.303 1 95.62 201 ASN A C 1
ATOM 1586 O O . ASN A 1 201 ? -13.336 -20.141 -4.312 1 95.62 201 ASN A O 1
ATOM 1590 N N . PHE A 1 202 ? -11.82 -19.109 -3.07 1 97.56 202 PHE A N 1
ATOM 1591 C CA . PHE A 1 202 ? -11.531 -18.109 -4.098 1 97.56 202 PHE A CA 1
ATOM 1592 C C . PHE A 1 202 ? -10.055 -18.125 -4.473 1 97.56 202 PHE A C 1
ATOM 1594 O O . PHE A 1 202 ? -9.195 -18.375 -3.625 1 97.56 202 PHE A O 1
ATOM 1601 N N . VAL A 1 203 ? -9.781 -17.953 -5.707 1 98 203 VAL A N 1
ATOM 1602 C CA . VAL A 1 203 ? -8.445 -17.672 -6.227 1 98 203 VAL A CA 1
ATOM 1603 C C . VAL A 1 203 ? -8.453 -16.344 -6.977 1 98 203 VAL A C 1
ATOM 1605 O O . VAL A 1 203 ? -9.195 -16.172 -7.945 1 98 203 VAL A O 1
ATOM 1608 N N . PHE A 1 204 ? -7.652 -15.43 -6.551 1 98.12 204 PHE A N 1
ATOM 1609 C CA . PHE A 1 204 ? -7.586 -14.117 -7.18 1 98.12 204 PHE A CA 1
ATOM 1610 C C . PHE A 1 204 ? -6.23 -13.898 -7.844 1 98.12 204 PHE A C 1
ATOM 1612 O O . PHE A 1 204 ? -5.191 -14.039 -7.199 1 98.12 204 PHE A O 1
ATOM 1619 N N . LEU A 1 205 ? -6.293 -13.586 -9.07 1 98.31 205 LEU A N 1
ATOM 1620 C CA . LEU A 1 205 ? -5.094 -13.305 -9.852 1 98.31 205 LEU A CA 1
ATOM 1621 C C . LEU A 1 205 ? -4.961 -11.805 -10.117 1 98.31 205 LEU A C 1
ATOM 1623 O O . LEU A 1 205 ? -5.812 -11.219 -10.789 1 98.31 205 LEU A O 1
ATOM 1627 N N . VAL A 1 206 ? -3.887 -11.18 -9.617 1 97.88 206 VAL A N 1
ATOM 1628 C CA . VAL A 1 206 ? -3.625 -9.758 -9.797 1 97.88 206 VAL A CA 1
ATOM 1629 C C . VAL A 1 206 ? -2.26 -9.562 -10.453 1 97.88 206 VAL A C 1
ATOM 1631 O O . VAL A 1 206 ? -1.291 -10.234 -10.094 1 97.88 206 VAL A O 1
ATOM 1634 N N . GLY A 1 207 ? -2.203 -8.633 -11.43 1 97.56 207 GLY A N 1
ATOM 1635 C CA . GLY A 1 207 ? -0.922 -8.281 -12.016 1 97.56 207 GLY A CA 1
ATOM 1636 C C . GLY A 1 207 ? -0.049 -7.449 -11.102 1 97.56 207 GLY A C 1
ATOM 1637 O O . GLY A 1 207 ? -0.519 -6.484 -10.492 1 97.56 207 GLY A O 1
ATOM 1638 N N . ALA A 1 208 ? 1.189 -7.836 -10.992 1 97.75 208 ALA A N 1
ATOM 1639 C CA . ALA A 1 208 ? 2.148 -7.105 -10.164 1 97.75 208 ALA A CA 1
ATOM 1640 C C . ALA A 1 208 ? 3.238 -6.469 -11.023 1 97.75 208 ALA A C 1
ATOM 1642 O O . ALA A 1 208 ? 4.426 -6.555 -10.695 1 97.75 208 ALA A O 1
ATOM 1643 N N . MET A 1 209 ? 2.818 -5.824 -12.156 1 95.06 209 MET A N 1
ATOM 1644 C CA . MET A 1 209 ? 3.727 -5.207 -13.117 1 95.06 209 MET A CA 1
ATOM 1645 C C . MET A 1 209 ? 3.352 -3.748 -13.352 1 95.06 209 MET A C 1
ATOM 1647 O O . MET A 1 209 ? 2.25 -3.318 -13.008 1 95.06 209 MET A O 1
ATOM 1651 N N . ALA A 1 210 ? 4.285 -3.068 -13.938 1 91.44 210 ALA A N 1
ATOM 1652 C CA . ALA A 1 210 ? 4.074 -1.644 -14.18 1 91.44 210 ALA A CA 1
ATOM 1653 C C . ALA A 1 210 ? 3.016 -1.426 -15.258 1 91.44 210 ALA A C 1
ATOM 1655 O O . ALA A 1 210 ? 2.203 -0.501 -15.164 1 91.44 210 ALA A O 1
ATOM 1656 N N . HIS A 1 211 ? 3.02 -2.201 -16.219 1 89.12 211 HIS A N 1
ATOM 1657 C CA . HIS A 1 211 ? 2.057 -2.111 -17.312 1 89.12 211 HIS A CA 1
ATOM 1658 C C . HIS A 1 211 ? 1.823 -3.475 -17.953 1 89.12 211 HIS A C 1
ATOM 1660 O O . HIS A 1 211 ? 2.641 -4.387 -17.797 1 89.12 211 HIS A O 1
ATOM 1666 N N . GLY A 1 212 ? 0.719 -3.566 -18.531 1 88.06 212 GLY A N 1
ATOM 1667 C CA . GLY A 1 212 ? 0.356 -4.816 -19.188 1 88.06 212 GLY A CA 1
ATOM 1668 C C . GLY A 1 212 ? -0.892 -5.453 -18.609 1 88.06 212 GLY A C 1
ATOM 1669 O O . GLY A 1 212 ? -1.612 -4.82 -17.828 1 88.06 212 GLY A O 1
ATOM 1670 N N . LYS A 1 213 ? -1.098 -6.711 -19.141 1 88.94 213 LYS A N 1
ATOM 1671 C CA . LYS A 1 213 ? -2.287 -7.441 -18.703 1 88.94 213 LYS A CA 1
ATOM 1672 C C . LYS A 1 213 ? -1.955 -8.898 -18.391 1 88.94 213 LYS A C 1
ATOM 1674 O O . LYS A 1 213 ? -0.957 -9.43 -18.875 1 88.94 213 LYS A O 1
ATOM 1679 N N . VAL A 1 214 ? -2.721 -9.414 -17.531 1 91.94 214 VAL A N 1
ATOM 1680 C CA . VAL A 1 214 ? -2.658 -10.844 -17.25 1 91.94 214 VAL A CA 1
ATOM 1681 C C . VAL A 1 214 ? -3.775 -11.562 -18 1 91.94 214 VAL A C 1
ATOM 1683 O O . VAL A 1 214 ? -4.902 -11.07 -18.078 1 91.94 214 VAL A O 1
ATOM 1686 N N . ASP A 1 215 ? -3.412 -12.719 -18.625 1 90.38 215 ASP A N 1
ATOM 1687 C CA . ASP A 1 215 ? -4.383 -13.438 -19.438 1 90.38 215 ASP A CA 1
ATOM 1688 C C . ASP A 1 215 ? -4.195 -14.945 -19.312 1 90.38 215 ASP A C 1
ATOM 1690 O O . ASP A 1 215 ? -4.152 -15.656 -20.312 1 90.38 215 ASP A O 1
ATOM 1694 N N . ASP A 1 216 ? -4.164 -15.359 -18.172 1 92.62 216 ASP A N 1
ATOM 1695 C CA . ASP A 1 216 ? -3.971 -16.781 -17.953 1 92.62 216 ASP A CA 1
ATOM 1696 C C . ASP A 1 216 ? -5.23 -17.578 -18.297 1 92.62 216 ASP A C 1
ATOM 1698 O O . ASP A 1 216 ? -6.336 -17.188 -17.906 1 92.62 216 ASP A O 1
ATOM 1702 N N . GLU A 1 217 ? -5.113 -18.75 -18.844 1 91.62 217 GLU A N 1
ATOM 1703 C CA . GLU A 1 217 ? -6.223 -19.516 -19.391 1 91.62 217 GLU A CA 1
ATOM 1704 C C . GLU A 1 217 ? -7.016 -20.203 -18.281 1 91.62 217 GLU A C 1
ATOM 1706 O O . GLU A 1 217 ? -8.203 -20.484 -18.453 1 91.62 217 GLU A O 1
ATOM 1711 N N . TYR A 1 218 ? -6.387 -20.5 -17.219 1 94.31 218 TYR A N 1
ATOM 1712 C CA . TYR A 1 218 ? -7.066 -21.25 -16.172 1 94.31 218 TYR A CA 1
ATOM 1713 C C . TYR A 1 218 ? -8.023 -20.359 -15.391 1 94.31 218 TYR A C 1
ATOM 1715 O O . TYR A 1 218 ? -8.844 -20.844 -14.609 1 94.31 218 TYR A O 1
ATOM 1723 N N . VAL A 1 219 ? -7.918 -19.047 -15.602 1 95.62 219 VAL A N 1
ATOM 1724 C CA . VAL A 1 219 ? -8.82 -18.109 -14.945 1 95.62 219 VAL A CA 1
ATOM 1725 C C . VAL A 1 219 ? -10.211 -18.219 -15.555 1 95.62 219 VAL A C 1
ATOM 1727 O O . VAL A 1 219 ? -10.375 -18.203 -16.781 1 95.62 219 VAL A O 1
ATOM 1730 N N . GLU A 1 220 ? -11.195 -18.328 -14.742 1 94.5 220 GLU A N 1
ATOM 1731 C CA . GLU A 1 220 ? -12.57 -18.562 -15.18 1 94.5 220 GLU A CA 1
ATOM 1732 C C . GLU A 1 220 ? -13.266 -17.25 -15.539 1 94.5 220 GLU A C 1
ATOM 1734 O O . GLU A 1 220 ? -14.148 -17.219 -16.406 1 94.5 220 GLU A O 1
ATOM 1739 N N . ASP A 1 221 ? -12.969 -16.203 -14.82 1 93.75 221 ASP A N 1
ATOM 1740 C CA . ASP A 1 221 ? -13.625 -14.914 -15.016 1 93.75 221 ASP A CA 1
ATOM 1741 C C . ASP A 1 221 ? -12.633 -13.766 -14.852 1 93.75 221 ASP A C 1
ATOM 1743 O O . ASP A 1 221 ? -11.945 -13.672 -13.828 1 93.75 221 ASP A O 1
ATOM 1747 N N . TYR A 1 222 ? -12.523 -12.961 -15.898 1 94.25 222 TYR A N 1
ATOM 1748 C CA . TYR A 1 222 ? -11.82 -11.688 -15.797 1 94.25 222 TYR A CA 1
ATOM 1749 C C . TYR A 1 222 ? -12.805 -10.531 -15.625 1 94.25 222 TYR A C 1
ATOM 1751 O O . TYR A 1 222 ? -13.742 -10.383 -16.422 1 94.25 222 TYR A O 1
ATOM 1759 N N . ILE A 1 223 ? -12.562 -9.719 -14.617 1 93.06 223 ILE A N 1
ATOM 1760 C CA . ILE A 1 223 ? -13.523 -8.656 -14.344 1 93.06 223 ILE A CA 1
ATOM 1761 C C . ILE A 1 223 ? -12.773 -7.359 -14.023 1 93.06 223 ILE A C 1
ATOM 1763 O O . ILE A 1 223 ? -11.602 -7.391 -13.648 1 93.06 223 ILE A O 1
ATOM 1767 N N . SER A 1 224 ? -13.422 -6.266 -14.242 1 92.62 224 SER A N 1
ATOM 1768 C CA . SER A 1 224 ? -12.992 -4.961 -13.758 1 92.62 224 SER A CA 1
ATOM 1769 C C . SER A 1 224 ? -13.797 -4.539 -12.531 1 92.62 224 SER A C 1
ATOM 1771 O O . SER A 1 224 ? -15.016 -4.703 -12.492 1 92.62 224 SER A O 1
ATOM 1773 N N . ILE A 1 225 ? -13.086 -4.008 -11.531 1 93.81 225 ILE A N 1
ATOM 1774 C CA . ILE A 1 225 ? -13.797 -3.721 -10.289 1 93.81 225 ILE A CA 1
ATOM 1775 C C . ILE A 1 225 ? -13.695 -2.232 -9.969 1 93.81 225 ILE A C 1
ATOM 1777 O O . ILE A 1 225 ? -13.992 -1.81 -8.852 1 93.81 225 ILE A O 1
ATOM 1781 N N . SER A 1 226 ? -13.234 -1.462 -10.828 1 90.88 226 SER A N 1
ATOM 1782 C CA . SER A 1 226 ? -13.141 -0.015 -10.672 1 90.88 226 SER A CA 1
ATOM 1783 C C . SER A 1 226 ? -13.297 0.697 -12.016 1 90.88 226 SER A C 1
ATOM 1785 O O . SER A 1 226 ? -12.797 0.218 -13.039 1 90.88 226 SER A O 1
ATOM 1787 N N . GLY A 1 227 ? -13.977 1.761 -11.969 1 87.88 227 GLY A N 1
ATOM 1788 C CA . GLY A 1 227 ? -14.055 2.604 -13.148 1 87.88 227 GLY A CA 1
ATOM 1789 C C . GLY A 1 227 ? -12.797 3.424 -13.375 1 87.88 227 GLY A C 1
ATOM 1790 O O . GLY A 1 227 ? -12.68 4.117 -14.391 1 87.88 227 GLY A O 1
ATOM 1791 N N . TYR A 1 228 ? -11.898 3.369 -12.461 1 88.56 228 TYR A N 1
ATOM 1792 C CA . TYR A 1 228 ? -10.609 4.055 -12.508 1 88.56 228 TYR A CA 1
ATOM 1793 C C . TYR A 1 228 ? -9.461 3.057 -12.477 1 88.56 228 TYR A C 1
ATOM 1795 O O . TYR A 1 228 ? -9.586 1.969 -11.906 1 88.56 228 TYR A O 1
ATOM 1803 N N . SER A 1 229 ? -8.367 3.43 -13.156 1 88.75 229 SER A N 1
ATOM 1804 C CA . SER A 1 229 ? -7.172 2.604 -13.039 1 88.75 229 SER A CA 1
ATOM 1805 C C . SER A 1 229 ? -6.719 2.482 -11.586 1 88.75 229 SER A C 1
ATOM 1807 O O . SER A 1 229 ? -6.836 3.434 -10.812 1 88.75 229 SER A O 1
ATOM 1809 N N . MET A 1 230 ? -6.223 1.292 -11.305 1 91.56 230 MET A N 1
ATOM 1810 C CA . MET A 1 230 ? -5.801 1.034 -9.93 1 91.56 230 MET A CA 1
ATOM 1811 C C . MET A 1 230 ? -4.418 0.396 -9.898 1 91.56 230 MET A C 1
ATOM 1813 O O . MET A 1 230 ? -4.051 -0.35 -10.805 1 91.56 230 MET A O 1
ATOM 1817 N N . SER A 1 231 ? -3.738 0.744 -8.836 1 94.75 231 SER A N 1
ATOM 1818 C CA . SER A 1 231 ? -2.531 -0.028 -8.562 1 94.75 231 SER A CA 1
ATOM 1819 C C . SER A 1 231 ? -2.873 -1.441 -8.102 1 94.75 231 SER A C 1
ATOM 1821 O O . SER A 1 231 ? -4.012 -1.718 -7.723 1 94.75 231 SER A O 1
ATOM 1823 N N . ALA A 1 232 ? -1.89 -2.32 -8.164 1 97.25 232 ALA A N 1
ATOM 1824 C CA . ALA A 1 232 ? -2.072 -3.664 -7.621 1 97.25 232 ALA A CA 1
ATOM 1825 C C . ALA A 1 232 ? -2.465 -3.613 -6.148 1 97.25 232 ALA A C 1
ATOM 1827 O O . ALA A 1 232 ? -3.346 -4.355 -5.707 1 97.25 232 ALA A O 1
ATOM 1828 N N . ALA A 1 233 ? -1.853 -2.746 -5.402 1 97.88 233 ALA A N 1
ATOM 1829 C CA . ALA A 1 233 ? -2.133 -2.59 -3.979 1 97.88 233 ALA A CA 1
ATOM 1830 C C . ALA A 1 233 ? -3.602 -2.246 -3.742 1 97.88 233 ALA A C 1
ATOM 1832 O O . ALA A 1 233 ? -4.25 -2.834 -2.875 1 97.88 233 ALA A O 1
ATOM 1833 N N . TRP A 1 234 ? -4.105 -1.343 -4.52 1 97.38 234 TRP A N 1
ATOM 1834 C CA . TRP A 1 234 ? -5.5 -0.94 -4.371 1 97.38 234 TRP A CA 1
ATOM 1835 C C . TRP A 1 234 ? -6.441 -2.072 -4.773 1 97.38 234 TRP A C 1
ATOM 1837 O O . TRP A 1 234 ? -7.477 -2.281 -4.141 1 97.38 234 TRP A O 1
ATOM 1847 N N . CYS A 1 235 ? -6.102 -2.721 -5.871 1 96.94 235 CYS A N 1
ATOM 1848 C CA . CYS A 1 235 ? -6.918 -3.855 -6.289 1 96.94 235 CYS A CA 1
ATOM 1849 C C . CYS A 1 235 ? -7.02 -4.895 -5.176 1 96.94 235 CYS A C 1
ATOM 1851 O O . CYS A 1 235 ? -8.117 -5.348 -4.848 1 96.94 235 CYS A O 1
ATOM 1853 N N . ILE A 1 236 ? -5.918 -5.18 -4.602 1 98.31 236 ILE A N 1
ATOM 1854 C CA . ILE A 1 236 ? -5.844 -6.164 -3.527 1 98.31 236 ILE A CA 1
ATOM 1855 C C . ILE A 1 236 ? -6.672 -5.691 -2.336 1 98.31 236 ILE A C 1
ATOM 1857 O O . ILE A 1 236 ? -7.418 -6.473 -1.739 1 98.31 236 ILE A O 1
ATOM 1861 N N . ALA A 1 237 ? -6.52 -4.434 -1.993 1 97.94 237 ALA A N 1
ATOM 1862 C CA . ALA A 1 237 ? -7.285 -3.889 -0.875 1 97.94 237 ALA A CA 1
ATOM 1863 C C . ALA A 1 237 ? -8.781 -4.051 -1.107 1 97.94 237 ALA A C 1
ATOM 1865 O O . ALA A 1 237 ? -9.516 -4.465 -0.206 1 97.94 237 ALA A O 1
ATOM 1866 N N . ARG A 1 238 ? -9.242 -3.74 -2.273 1 97.06 238 ARG A N 1
ATOM 1867 C CA . ARG A 1 238 ? -10.664 -3.824 -2.598 1 97.06 238 ARG A CA 1
ATOM 1868 C C . ARG A 1 238 ? -11.156 -5.266 -2.549 1 97.06 238 ARG A C 1
ATOM 1870 O O . ARG A 1 238 ? -12.234 -5.543 -2.025 1 97.06 238 ARG A O 1
ATOM 1877 N N . ILE A 1 239 ? -10.359 -6.176 -3.105 1 97.62 239 ILE A N 1
ATOM 1878 C CA . ILE A 1 239 ? -10.695 -7.594 -3.074 1 97.62 239 ILE A CA 1
ATOM 1879 C C . ILE A 1 239 ? -10.82 -8.062 -1.626 1 97.62 239 ILE A C 1
ATOM 1881 O O . ILE A 1 239 ? -11.805 -8.695 -1.253 1 97.62 239 ILE A O 1
ATOM 1885 N N . CYS A 1 240 ? -9.812 -7.727 -0.832 1 97.62 240 CYS A N 1
ATOM 1886 C CA . CYS A 1 240 ? -9.789 -8.156 0.562 1 97.62 240 CYS A CA 1
ATOM 1887 C C . CYS A 1 240 ? -10.984 -7.59 1.322 1 97.62 240 CYS A C 1
ATOM 1889 O O . CYS A 1 240 ? -11.594 -8.289 2.137 1 97.62 240 CYS A O 1
ATOM 1891 N N . GLU A 1 241 ? -11.305 -6.336 1.046 1 96.06 241 GLU A N 1
ATOM 1892 C CA . GLU A 1 241 ? -12.461 -5.73 1.706 1 96.06 241 GLU A CA 1
ATOM 1893 C C . GLU A 1 241 ? -13.742 -6.465 1.344 1 96.06 241 GLU A C 1
ATOM 1895 O O . GLU A 1 241 ? -14.609 -6.68 2.201 1 96.06 241 GLU A O 1
ATOM 1900 N N . GLY A 1 242 ? -13.898 -6.828 0.115 1 95.62 242 GLY A N 1
ATOM 1901 C CA . GLY A 1 242 ? -15.055 -7.598 -0.305 1 95.62 242 GLY A CA 1
ATOM 1902 C C . GLY A 1 242 ? -15.18 -8.93 0.405 1 95.62 242 GLY A C 1
ATOM 1903 O O . GLY A 1 242 ? -16.266 -9.297 0.867 1 95.62 242 GLY A O 1
ATOM 1904 N N . LEU A 1 243 ? -14.102 -9.617 0.52 1 96.25 243 LEU A N 1
ATOM 1905 C CA . LEU A 1 243 ? -14.094 -10.93 1.15 1 96.25 243 LEU A CA 1
ATOM 1906 C C . LEU A 1 243 ? -14.32 -10.812 2.654 1 96.25 243 LEU A C 1
ATOM 1908 O O . LEU A 1 243 ? -14.984 -11.664 3.256 1 96.25 243 LEU A O 1
ATOM 1912 N N . GLN A 1 244 ? -13.727 -9.781 3.23 1 94.31 244 GLN A N 1
ATOM 1913 C CA . GLN A 1 244 ? -13.906 -9.562 4.66 1 94.31 244 GLN A CA 1
ATOM 1914 C C . GLN A 1 244 ? -15.383 -9.359 5 1 94.31 244 GLN A C 1
ATOM 1916 O O . GLN A 1 244 ? -15.859 -9.836 6.031 1 94.31 244 GLN A O 1
ATOM 1921 N N . GLN A 1 245 ? -16.047 -8.664 4.176 1 92.81 245 GLN A N 1
ATOM 1922 C CA . GLN A 1 245 ? -17.484 -8.461 4.383 1 92.81 245 GLN A CA 1
ATOM 1923 C C . GLN A 1 245 ? -18.266 -9.758 4.18 1 92.81 245 GLN A C 1
ATOM 1925 O O . GLN A 1 245 ? -19.125 -10.102 4.984 1 92.81 245 GLN A O 1
ATOM 1930 N N . LYS A 1 246 ? -17.922 -10.445 3.16 1 93.94 246 LYS A N 1
ATOM 1931 C CA . LYS A 1 246 ? -18.594 -11.703 2.889 1 93.94 246 LYS A CA 1
ATOM 1932 C C . LYS A 1 246 ? -18.453 -12.672 4.066 1 93.94 246 LYS A C 1
ATOM 1934 O O . LYS A 1 246 ? -19.422 -13.32 4.461 1 93.94 246 LYS A O 1
ATOM 1939 N N . TRP A 1 247 ? -17.281 -12.727 4.613 1 92.81 247 TRP A N 1
ATOM 1940 C CA . TRP A 1 247 ? -17 -13.711 5.656 1 92.81 247 TRP A CA 1
ATOM 1941 C C . TRP A 1 247 ? -17.156 -13.094 7.043 1 92.81 247 TRP A C 1
ATOM 1943 O O . TRP A 1 247 ? -16.75 -13.688 8.047 1 92.81 247 TRP A O 1
ATOM 1953 N N . SER A 1 248 ? -17.656 -11.891 7.195 1 89.69 248 SER A N 1
ATOM 1954 C CA . SER A 1 248 ? -18.016 -11.203 8.43 1 89.69 248 SER A CA 1
ATOM 1955 C C . SER A 1 248 ? -16.828 -11.164 9.398 1 89.69 248 SER A C 1
ATOM 1957 O O . SER A 1 248 ? -16.984 -11.469 10.586 1 89.69 248 SER A O 1
ATOM 1959 N N . VAL A 1 249 ? -15.719 -10.82 8.852 1 87.12 249 VAL A N 1
ATOM 1960 C CA . VAL A 1 249 ? -14.5 -10.789 9.641 1 87.12 249 VAL A CA 1
ATOM 1961 C C . VAL A 1 249 ? -14.602 -9.719 10.719 1 87.12 249 VAL A C 1
ATOM 1963 O O . VAL A 1 249 ? -14.242 -9.953 11.875 1 87.12 249 VAL A O 1
ATOM 1966 N N . LEU A 1 250 ? -15.047 -8.5 10.367 1 80.44 250 LEU A N 1
ATOM 1967 C CA . LEU A 1 250 ? -15.172 -7.406 11.32 1 80.44 250 LEU A CA 1
ATOM 1968 C C . LEU A 1 250 ? -16.266 -7.695 12.344 1 80.44 250 LEU A C 1
ATOM 1970 O O . LEU A 1 250 ? -16.094 -7.422 13.539 1 80.44 250 LEU A O 1
ATOM 1974 N N . LEU A 1 251 ? -17.312 -8.117 11.906 1 74.62 251 LEU A N 1
ATOM 1975 C CA . LEU A 1 251 ? -18.438 -8.391 12.781 1 74.62 251 LEU A CA 1
ATOM 1976 C C . LEU A 1 251 ? -18.047 -9.367 13.891 1 74.62 251 LEU A C 1
ATOM 1978 O O . LEU A 1 251 ? -18.469 -9.211 15.039 1 74.62 251 LEU A O 1
ATOM 1982 N N . PHE A 1 252 ? -17.281 -10.227 13.5 1 71.5 252 PHE A N 1
ATOM 1983 C CA . PHE A 1 252 ? -16.812 -11.195 14.484 1 71.5 252 PHE A CA 1
ATOM 1984 C C . PHE A 1 252 ? -15.945 -10.516 15.539 1 71.5 252 PHE A C 1
ATOM 1986 O O . PHE A 1 252 ? -16.078 -10.797 16.734 1 71.5 252 PHE A O 1
ATOM 1993 N N . ALA A 1 253 ? -15.227 -9.648 15.117 1 73.44 253 ALA A N 1
ATOM 1994 C CA . ALA A 1 253 ? -14.367 -8.906 16.047 1 73.44 253 ALA A CA 1
ATOM 1995 C C . ALA A 1 253 ? -15.195 -8.023 16.969 1 73.44 253 ALA A C 1
ATOM 1997 O O . ALA A 1 253 ? -14.922 -7.938 18.172 1 73.44 253 ALA A O 1
ATOM 1998 N N . ILE A 1 254 ? -16.172 -7.414 16.438 1 71.81 254 ILE A N 1
ATOM 1999 C CA . ILE A 1 254 ? -17.047 -6.566 17.219 1 71.81 254 ILE A CA 1
ATOM 2000 C C . ILE A 1 254 ? -17.797 -7.414 18.25 1 71.81 254 ILE A C 1
ATOM 2002 O O . ILE A 1 254 ? -17.906 -7.02 19.422 1 71.81 254 ILE A O 1
ATOM 2006 N N . PHE A 1 255 ? -18.188 -8.562 17.859 1 68.06 255 PHE A N 1
ATOM 2007 C CA . PHE A 1 255 ? -18.906 -9.484 18.734 1 68.06 255 PHE A CA 1
ATOM 2008 C C . PHE A 1 255 ? -18 -9.93 19.891 1 68.06 255 PHE A C 1
ATOM 2010 O O . PHE A 1 255 ? -18.438 -9.953 21.047 1 68.06 255 PHE A O 1
ATOM 2017 N N . LEU A 1 256 ? -16.781 -10.234 19.578 1 67.12 256 LEU A N 1
ATOM 2018 C CA . LEU A 1 256 ? -15.836 -10.664 20.594 1 67.12 256 LEU A CA 1
ATOM 2019 C C . LEU A 1 256 ? -15.539 -9.531 21.578 1 67.12 256 LEU A C 1
ATOM 2021 O O . LEU A 1 256 ? -15.43 -9.758 22.781 1 67.12 256 LEU A O 1
ATOM 2025 N N . PHE A 1 257 ? -15.523 -8.375 21.141 1 65.62 257 PHE A N 1
ATOM 2026 C CA . PHE A 1 257 ? -15.242 -7.195 21.953 1 65.62 257 PHE A CA 1
ATOM 2027 C C . PHE A 1 257 ? -16.406 -6.891 22.891 1 65.62 257 PHE A C 1
ATOM 2029 O O . PHE A 1 257 ? -16.219 -6.551 24.047 1 65.62 257 PHE A O 1
ATOM 2036 N N . GLN A 1 258 ? -17.594 -6.91 22.375 1 64 258 GLN A N 1
ATOM 2037 C CA . GLN A 1 258 ? -18.797 -6.586 23.141 1 64 258 GLN A CA 1
ATOM 2038 C C . GLN A 1 258 ? -19.078 -7.641 24.219 1 64 258 GLN A C 1
ATOM 2040 O O . GLN A 1 258 ? -19.641 -7.336 25.266 1 64 258 GLN A O 1
ATOM 2045 N N . HIS A 1 259 ? -18.734 -8.844 24.078 1 62.75 259 HIS A N 1
ATOM 2046 C CA . HIS A 1 259 ? -19.047 -9.906 25.016 1 62.75 259 HIS A CA 1
ATOM 2047 C C . HIS A 1 259 ? -17.844 -10.273 25.875 1 62.75 259 HIS A C 1
ATOM 2049 O O . HIS A 1 259 ? -17.797 -11.344 26.484 1 62.75 259 HIS A O 1
ATOM 2055 N N . GLY A 1 260 ? -16.922 -9.203 26.312 1 51.62 260 GLY A N 1
ATOM 2056 C CA . GLY A 1 260 ? -15.844 -9.305 27.297 1 51.62 260 GLY A CA 1
ATOM 2057 C C . GLY A 1 260 ? -14.766 -10.289 26.891 1 51.62 260 GLY A C 1
ATOM 2058 O O . GLY A 1 260 ? -13.906 -10.641 27.719 1 51.62 260 GLY A O 1
ATOM 2059 N N . ALA A 1 261 ? -14.93 -11.031 26 1 40.44 261 ALA A N 1
ATOM 2060 C CA . ALA A 1 261 ? -13.812 -11.906 25.656 1 40.44 261 ALA A CA 1
ATOM 2061 C C . ALA A 1 261 ? -12.594 -11.102 25.219 1 40.44 261 ALA A C 1
ATOM 2063 O O . ALA A 1 261 ? -11.773 -11.578 24.422 1 40.44 261 ALA A O 1
ATOM 2064 N N . SER A 1 262 ? -12.539 -9.93 25.594 1 40.19 262 SER A N 1
ATOM 2065 C CA . SER A 1 262 ? -11.617 -8.867 25.203 1 40.19 262 SER A CA 1
ATOM 2066 C C . SER A 1 262 ? -10.18 -9.219 25.578 1 40.19 262 SER A C 1
ATOM 2068 O O . SER A 1 262 ? -9.234 -8.68 24.984 1 40.19 262 SER A O 1
ATOM 2070 N N . ASN A 1 263 ? -10.016 -9.766 26.781 1 37.03 263 ASN A N 1
ATOM 2071 C CA . ASN A 1 263 ? -8.688 -10.047 27.312 1 37.03 263 ASN A CA 1
ATOM 2072 C C . ASN A 1 263 ? -7.863 -10.891 26.344 1 37.03 263 ASN A C 1
ATOM 2074 O O . ASN A 1 263 ? -6.656 -11.055 26.531 1 37.03 263 ASN A O 1
ATOM 2078 N N . VAL A 1 264 ? -8.406 -11.898 25.844 1 32.12 264 VAL A N 1
ATOM 2079 C CA . VAL A 1 264 ? -7.551 -12.82 25.094 1 32.12 264 VAL A CA 1
ATOM 2080 C C . VAL A 1 264 ? -6.777 -12.055 24.031 1 32.12 264 VAL A C 1
ATOM 2082 O O . VAL A 1 264 ? -5.555 -12.188 23.922 1 32.12 264 VAL A O 1
ATOM 2085 N N . SER A 1 265 ? -7.34 -11.742 22.781 1 32 265 SER A N 1
ATOM 2086 C CA . SER A 1 265 ? -6.723 -11.719 21.469 1 32 265 SER A CA 1
ATOM 2087 C C . SER A 1 265 ? -6.09 -10.359 21.172 1 32 265 SER A C 1
ATOM 2089 O O . SER A 1 265 ? -5.488 -10.164 20.109 1 32 265 SER A O 1
ATOM 2091 N N . ARG A 1 266 ? -6.566 -9.289 21.953 1 35.62 266 ARG A N 1
ATOM 2092 C CA . ARG A 1 266 ? -5.832 -8.086 21.562 1 35.62 266 ARG A CA 1
ATOM 2093 C C . ARG A 1 266 ? -4.352 -8.219 21.922 1 35.62 266 ARG A C 1
ATOM 2095 O O . ARG A 1 266 ? -3.514 -7.516 21.344 1 35.62 266 ARG A O 1
ATOM 2102 N N . VAL A 1 267 ? -4.031 -8.789 23.094 1 31.14 267 VAL A N 1
ATOM 2103 C CA . VAL A 1 267 ? -2.646 -9.031 23.5 1 31.14 267 VAL A CA 1
ATOM 2104 C C . VAL A 1 267 ? -1.926 -9.82 22.406 1 31.14 267 VAL A C 1
ATOM 2106 O O . VAL A 1 267 ? -0.748 -9.578 22.125 1 31.14 267 VAL A O 1
ATOM 2109 N N . LEU A 1 268 ? -2.578 -10.82 21.969 1 30.73 268 LEU A N 1
ATOM 2110 C CA . LEU A 1 268 ? -1.868 -11.617 20.984 1 30.73 268 LEU A CA 1
ATOM 2111 C C . LEU A 1 268 ? -1.541 -10.781 19.75 1 30.73 268 LEU A C 1
ATOM 2113 O O . LEU A 1 268 ? -0.621 -11.109 19 1 30.73 268 LEU A O 1
ATOM 2117 N N . LEU A 1 269 ? -2.445 -9.812 19.531 1 32.38 269 LEU A N 1
ATOM 2118 C CA . LEU A 1 269 ? -2.387 -9.117 18.234 1 32.38 269 LEU A CA 1
ATOM 2119 C C . LEU A 1 269 ? -1.372 -7.98 18.281 1 32.38 269 LEU A C 1
ATOM 2121 O O . LEU A 1 269 ? -1.008 -7.43 17.25 1 32.38 269 LEU A O 1
ATOM 2125 N N . GLU A 1 270 ? -1.24 -7.348 19.453 1 33.09 270 GLU A N 1
ATOM 2126 C CA . GLU A 1 270 ? -0.238 -6.293 19.562 1 33.09 270 GLU A CA 1
ATOM 2127 C C . GLU A 1 270 ? 1.174 -6.855 19.453 1 33.09 270 GLU A C 1
ATOM 2129 O O . GLU A 1 270 ? 2.152 -6.168 19.75 1 33.09 270 GLU A O 1
ATOM 2134 N N . THR A 1 271 ? 1.305 -8.133 19.5 1 29.34 271 THR A N 1
ATOM 2135 C CA . THR A 1 271 ? 2.654 -8.656 19.688 1 29.34 271 THR A CA 1
ATOM 2136 C C . THR A 1 271 ? 3.656 -7.895 18.828 1 29.34 271 THR A C 1
ATOM 2138 O O . THR A 1 271 ? 4.656 -7.383 19.344 1 29.34 271 THR A O 1
ATOM 2141 N N . GLU A 1 272 ? 4.398 -8.695 17.812 1 30.67 272 GLU A N 1
ATOM 2142 C CA . GLU A 1 272 ? 5.801 -8.766 17.422 1 30.67 272 GLU A CA 1
ATOM 2143 C C . GLU A 1 272 ? 6.145 -7.676 16.406 1 30.67 272 GLU A C 1
ATOM 2145 O O . GLU A 1 272 ? 7.164 -7.758 15.727 1 30.67 272 GLU A O 1
ATOM 2150 N N . TYR A 1 273 ? 5.258 -6.762 16.234 1 31.45 273 TYR A N 1
ATOM 2151 C CA . TYR A 1 273 ? 5.832 -5.863 15.25 1 31.45 273 TYR A CA 1
ATOM 2152 C C . TYR A 1 273 ? 7.152 -5.281 15.742 1 31.45 273 TYR A C 1
ATOM 2154 O O . TYR A 1 273 ? 7.887 -4.656 14.969 1 31.45 273 TYR A O 1
ATOM 2162 N N . ASP A 1 274 ? 7.168 -4.93 17 1 31.05 274 ASP A N 1
ATOM 2163 C CA . ASP A 1 274 ? 8.242 -4.078 17.5 1 31.05 274 ASP A CA 1
ATOM 2164 C C . ASP A 1 274 ? 9.594 -4.785 17.406 1 31.05 274 ASP A C 1
ATOM 2166 O O . ASP A 1 274 ? 10.609 -4.262 17.875 1 31.05 274 ASP A O 1
ATOM 2170 N N . GLU A 1 275 ? 9.594 -6.012 17.391 1 28.03 275 GLU A N 1
ATOM 2171 C CA . GLU A 1 275 ? 11.008 -6.383 17.453 1 28.03 275 GLU A CA 1
ATOM 2172 C C . GLU A 1 275 ? 11.719 -6.102 16.141 1 28.03 275 GLU A C 1
ATOM 2174 O O . GLU A 1 275 ? 11.461 -6.766 15.133 1 28.03 275 GLU A O 1
ATOM 2179 N N . VAL A 1 276 ? 11.945 -4.828 15.906 1 28.36 276 VAL A N 1
ATOM 2180 C CA . VAL A 1 276 ? 12.906 -4.496 14.859 1 28.36 276 VAL A CA 1
ATOM 2181 C C . VAL A 1 276 ? 14.086 -5.469 14.898 1 28.36 276 VAL A C 1
ATOM 2183 O O . VAL A 1 276 ? 14.641 -5.734 15.969 1 28.36 276 VAL A O 1
ATOM 2186 N N . PRO A 1 277 ? 14.102 -6.273 13.969 1 26.58 277 PRO A N 1
ATOM 2187 C CA . PRO A 1 277 ? 15.352 -7.027 14.062 1 26.58 277 PRO A CA 1
ATOM 2188 C C . PRO A 1 277 ? 16.578 -6.121 14.203 1 26.58 277 PRO A C 1
ATOM 2190 O O . PRO A 1 277 ? 16.641 -5.062 13.578 1 26.58 277 PRO A O 1
ATOM 2193 N N . GLU A 1 278 ? 17.172 -5.945 15.422 1 27.36 278 GLU A N 1
ATOM 2194 C CA . GLU A 1 278 ? 18.422 -5.234 15.68 1 27.36 278 GLU A CA 1
ATOM 2195 C C . GLU A 1 278 ? 19.328 -5.227 14.445 1 27.36 278 GLU A C 1
ATOM 2197 O O . GLU A 1 278 ? 20.188 -4.363 14.305 1 27.36 278 GLU A O 1
ATOM 2202 N N . ASN A 1 279 ? 19.312 -6.32 13.586 1 27.94 279 ASN A N 1
ATOM 2203 C CA . ASN A 1 279 ? 20.484 -6.469 12.734 1 27.94 279 ASN A CA 1
ATOM 2204 C C . ASN A 1 279 ? 20.328 -5.707 11.422 1 27.94 279 ASN A C 1
ATOM 2206 O O . ASN A 1 279 ? 21.016 -5.996 10.445 1 27.94 279 ASN A O 1
ATOM 2210 N N . CYS A 1 280 ? 19.234 -5.031 11.203 1 27.98 280 CYS A N 1
ATOM 2211 C CA . CYS A 1 280 ? 19.375 -4.199 10.016 1 27.98 280 CYS A CA 1
ATOM 2212 C C . CYS A 1 280 ? 20.406 -3.094 10.25 1 27.98 280 CYS A C 1
ATOM 2214 O O . CYS A 1 280 ? 20.484 -2.139 9.477 1 27.98 280 CYS A O 1
ATOM 2216 N N . GLY A 1 281 ? 21.203 -2.996 11.367 1 24.42 281 GLY A N 1
ATOM 2217 C CA . GLY A 1 281 ? 22.344 -2.094 11.328 1 24.42 281 GLY A CA 1
ATOM 2218 C C . GLY A 1 281 ? 23.406 -2.521 10.336 1 24.42 281 GLY A C 1
ATOM 2219 O O . GLY A 1 281 ? 23.594 -3.717 10.094 1 24.42 281 GLY A O 1
ATOM 2220 N N . MET B 1 1 ? 31.094 49.344 24.906 1 21.31 1 MET B N 1
ATOM 2221 C CA . MET B 1 1 ? 30.078 49.188 23.859 1 21.31 1 MET B CA 1
ATOM 2222 C C . MET B 1 1 ? 30.688 48.625 22.594 1 21.31 1 MET B C 1
ATOM 2224 O O . MET B 1 1 ? 30.844 49.344 21.594 1 21.31 1 MET B O 1
ATOM 2228 N N . VAL B 1 2 ? 31.734 47.812 22.75 1 25.56 2 VAL B N 1
ATOM 2229 C CA . VAL B 1 2 ? 32.688 47.344 21.766 1 25.56 2 VAL B CA 1
ATOM 2230 C C . VAL B 1 2 ? 31.953 46.594 20.656 1 25.56 2 VAL B C 1
ATOM 2232 O O . VAL B 1 2 ? 31.234 45.625 20.938 1 25.56 2 VAL B O 1
ATOM 2235 N N . GLN B 1 3 ? 31.578 47.219 19.484 1 21.38 3 GLN B N 1
ATOM 2236 C CA . GLN B 1 3 ? 30.781 46.844 18.312 1 21.38 3 GLN B CA 1
ATOM 2237 C C . GLN B 1 3 ? 31.438 45.719 17.547 1 21.38 3 GLN B C 1
ATOM 2239 O O . GLN B 1 3 ? 32.469 45.906 16.906 1 21.38 3 GLN B O 1
ATOM 2244 N N . GLU B 1 4 ? 31.625 44.562 18.156 1 26.25 4 GLU B N 1
ATOM 2245 C CA . GLU B 1 4 ? 32.375 43.5 17.5 1 26.25 4 GLU B CA 1
ATOM 2246 C C . GLU B 1 4 ? 31.766 43.156 16.141 1 26.25 4 GLU B C 1
ATOM 2248 O O . GLU B 1 4 ? 30.562 43 16 1 26.25 4 GLU B O 1
ATOM 2253 N N . ASP B 1 5 ? 32.438 43.531 15.047 1 25.94 5 ASP B N 1
ATOM 2254 C CA . ASP B 1 5 ? 32.219 43.406 13.609 1 25.94 5 ASP B CA 1
ATOM 2255 C C . ASP B 1 5 ? 31.938 41.969 13.219 1 25.94 5 ASP B C 1
ATOM 2257 O O . ASP B 1 5 ? 32.75 41.062 13.508 1 25.94 5 ASP B O 1
ATOM 2261 N N . VAL B 1 6 ? 30.656 41.5 13.141 1 26.72 6 VAL B N 1
ATOM 2262 C CA . VAL B 1 6 ? 30.094 40.219 12.758 1 26.72 6 VAL B CA 1
ATOM 2263 C C . VAL B 1 6 ? 30.609 39.812 11.383 1 26.72 6 VAL B C 1
ATOM 2265 O O . VAL B 1 6 ? 30.438 40.562 10.414 1 26.72 6 VAL B O 1
ATOM 2268 N N . PRO B 1 7 ? 31.734 39.094 11.367 1 28.17 7 PRO B N 1
ATOM 2269 C CA . PRO B 1 7 ? 32.312 38.781 10.055 1 28.17 7 PRO B CA 1
ATOM 2270 C C . PRO B 1 7 ? 31.281 38.281 9.047 1 28.17 7 PRO B C 1
ATOM 2272 O O . PRO B 1 7 ? 30.297 37.656 9.43 1 28.17 7 PRO B O 1
ATOM 2275 N N . ALA B 1 8 ? 31.156 38.875 7.824 1 27.92 8 ALA B N 1
ATOM 2276 C CA . ALA B 1 8 ? 30.344 38.719 6.621 1 27.92 8 ALA B CA 1
ATOM 2277 C C . ALA B 1 8 ? 30.359 37.25 6.137 1 27.92 8 ALA B C 1
ATOM 2279 O O . ALA B 1 8 ? 31.438 36.656 6.02 1 27.92 8 ALA B O 1
ATOM 2280 N N . ALA B 1 9 ? 29.219 36.562 6.219 1 24.09 9 ALA B N 1
ATOM 2281 C CA . ALA B 1 9 ? 28.828 35.219 5.723 1 24.09 9 ALA B CA 1
ATOM 2282 C C . ALA B 1 9 ? 29.234 35.062 4.266 1 24.09 9 ALA B C 1
ATOM 2284 O O . ALA B 1 9 ? 28.781 35.781 3.389 1 24.09 9 ALA B O 1
ATOM 2285 N N . ALA B 1 10 ? 30.391 34.656 3.963 1 27.36 10 ALA B N 1
ATOM 2286 C CA . ALA B 1 10 ? 30.859 34.375 2.611 1 27.36 10 ALA B CA 1
ATOM 2287 C C . ALA B 1 10 ? 29.891 33.469 1.879 1 27.36 10 ALA B C 1
ATOM 2289 O O . ALA B 1 10 ? 29.438 32.438 2.434 1 27.36 10 ALA B O 1
ATOM 2290 N N . THR B 1 11 ? 29.188 33.906 0.769 1 25.62 11 THR B N 1
ATOM 2291 C CA . THR B 1 11 ? 28.219 33.375 -0.191 1 25.62 11 THR B CA 1
ATOM 2292 C C . THR B 1 11 ? 28.781 32.156 -0.909 1 25.62 11 THR B C 1
ATOM 2294 O O . THR B 1 11 ? 29.672 32.25 -1.758 1 25.62 11 THR B O 1
ATOM 2297 N N . ILE B 1 12 ? 29.172 31.125 -0.24 1 25.67 12 ILE B N 1
ATOM 2298 C CA . ILE B 1 12 ? 29.719 30.016 -1.011 1 25.67 12 ILE B CA 1
ATOM 2299 C C . ILE B 1 12 ? 28.688 29.516 -2.021 1 25.67 12 ILE B C 1
ATOM 2301 O O . ILE B 1 12 ? 27.625 29.031 -1.639 1 25.67 12 ILE B O 1
ATOM 2305 N N . GLU B 1 13 ? 28.578 30.094 -3.324 1 25.98 13 GLU B N 1
ATOM 2306 C CA . GLU B 1 13 ? 27.766 29.812 -4.508 1 25.98 13 GLU B CA 1
ATOM 2307 C C . GLU B 1 13 ? 28.016 28.406 -5.035 1 25.98 13 GLU B C 1
ATOM 2309 O O . GLU B 1 13 ? 27.594 28.062 -6.137 1 25.98 13 GLU B O 1
ATOM 2314 N N . GLU B 1 14 ? 28.781 27.578 -4.359 1 29.56 14 GLU B N 1
ATOM 2315 C CA . GLU B 1 14 ? 29.094 26.484 -5.273 1 29.56 14 GLU B CA 1
ATOM 2316 C C . GLU B 1 14 ? 27.859 25.656 -5.602 1 29.56 14 GLU B C 1
ATOM 2318 O O . GLU B 1 14 ? 27.203 25.109 -4.703 1 29.56 14 GLU B O 1
ATOM 2323 N N . THR B 1 15 ? 27.203 25.984 -6.75 1 30.64 15 THR B N 1
ATOM 2324 C CA . THR B 1 15 ? 26.094 25.344 -7.422 1 30.64 15 THR B CA 1
ATOM 2325 C C . THR B 1 15 ? 26.359 23.844 -7.582 1 30.64 15 THR B C 1
ATOM 2327 O O . THR B 1 15 ? 27.188 23.438 -8.391 1 30.64 15 THR B O 1
ATOM 2330 N N . THR B 1 16 ? 26.609 23.156 -6.508 1 30.5 16 THR B N 1
ATOM 2331 C CA . THR B 1 16 ? 26.938 21.75 -6.703 1 30.5 16 THR B CA 1
ATOM 2332 C C . THR B 1 16 ? 25.859 21.047 -7.5 1 30.5 16 THR B C 1
ATOM 2334 O O . THR B 1 16 ? 24.719 21.516 -7.562 1 30.5 16 THR B O 1
ATOM 2337 N N . GLU B 1 17 ? 26.266 20.016 -8.219 1 31.38 17 GLU B N 1
ATOM 2338 C CA . GLU B 1 17 ? 25.625 19.109 -9.156 1 31.38 17 GLU B CA 1
ATOM 2339 C C . GLU B 1 17 ? 24.312 18.562 -8.602 1 31.38 17 GLU B C 1
ATOM 2341 O O . GLU B 1 17 ? 23.531 17.922 -9.32 1 31.38 17 GLU B O 1
ATOM 2346 N N . ASP B 1 18 ? 24.109 18.719 -7.34 1 33 18 ASP B N 1
ATOM 2347 C CA . ASP B 1 18 ? 22.906 18.172 -6.73 1 33 18 ASP B CA 1
ATOM 2348 C C . ASP B 1 18 ? 21.688 19.016 -7.066 1 33 18 ASP B C 1
ATOM 2350 O O . ASP B 1 18 ? 20.562 18.672 -6.676 1 33 18 ASP B O 1
ATOM 2354 N N . ASP B 1 19 ? 21.844 20.328 -7.496 1 29.56 19 ASP B N 1
ATOM 2355 C CA . ASP B 1 19 ? 20.734 21.219 -7.824 1 29.56 19 ASP B CA 1
ATOM 2356 C C . ASP B 1 19 ? 20.031 20.766 -9.109 1 29.56 19 ASP B C 1
ATOM 2358 O O . ASP B 1 19 ? 19.016 21.328 -9.492 1 29.56 19 ASP B O 1
ATOM 2362 N N . LYS B 1 20 ? 20.703 20.016 -10.016 1 33.22 20 LYS B N 1
ATOM 2363 C CA . LYS B 1 20 ? 20.094 19.688 -11.305 1 33.22 20 LYS B CA 1
ATOM 2364 C C . LYS B 1 20 ? 19 18.641 -11.148 1 33.22 20 LYS B C 1
ATOM 2366 O O . LYS B 1 20 ? 18.188 18.453 -12.047 1 33.22 20 LYS B O 1
ATOM 2371 N N . VAL B 1 21 ? 19.109 17.891 -10.078 1 32.09 21 VAL B N 1
ATOM 2372 C CA . VAL B 1 21 ? 18.094 16.844 -9.977 1 32.09 21 VAL B CA 1
ATOM 2373 C C . VAL B 1 21 ? 16.75 17.469 -9.578 1 32.09 21 VAL B C 1
ATOM 2375 O O . VAL B 1 21 ? 15.688 16.938 -9.914 1 32.09 21 VAL B O 1
ATOM 2378 N N . ALA B 1 22 ? 16.734 18.562 -8.844 1 33.16 22 ALA B N 1
ATOM 2379 C CA . ALA B 1 22 ? 15.477 19.141 -8.375 1 33.16 22 ALA B CA 1
ATOM 2380 C C . ALA B 1 22 ? 14.773 19.906 -9.492 1 33.16 22 ALA B C 1
ATOM 2382 O O . ALA B 1 22 ? 13.539 19.938 -9.555 1 33.16 22 ALA B O 1
ATOM 2383 N N . GLU B 1 23 ? 15.5 20.656 -10.344 1 34 23 GLU B N 1
ATOM 2384 C CA . GLU B 1 23 ? 14.852 21.484 -11.367 1 34 23 GLU B CA 1
ATOM 2385 C C . GLU B 1 23 ? 14.195 20.625 -12.43 1 34 23 GLU B C 1
ATOM 2387 O O . GLU B 1 23 ? 13.133 20.969 -12.953 1 34 23 GLU B O 1
ATOM 2392 N N . ASP B 1 24 ? 14.844 19.516 -12.828 1 35.34 24 ASP B N 1
ATOM 2393 C CA . ASP B 1 24 ? 14.32 18.734 -13.938 1 35.34 24 ASP B CA 1
ATOM 2394 C C . ASP B 1 24 ? 13.07 17.969 -13.523 1 35.34 24 ASP B C 1
ATOM 2396 O O . ASP B 1 24 ? 12.352 17.422 -14.375 1 35.34 24 ASP B O 1
ATOM 2400 N N . LEU B 1 25 ? 12.797 17.766 -12.32 1 34.34 25 LEU B N 1
ATOM 2401 C CA . LEU B 1 25 ? 11.602 17.062 -11.859 1 34.34 25 LEU B CA 1
ATOM 2402 C C . LEU B 1 25 ? 10.359 17.922 -12.055 1 34.34 25 LEU B C 1
ATOM 2404 O O . LEU B 1 25 ? 9.266 17.391 -12.297 1 34.34 25 LEU B O 1
ATOM 2408 N N . ALA B 1 26 ? 10.438 19.281 -11.945 1 34.31 26 ALA B N 1
ATOM 2409 C CA . ALA B 1 26 ? 9.281 20.156 -12.008 1 34.31 26 ALA B CA 1
ATOM 2410 C C . ALA B 1 26 ? 8.734 20.25 -13.43 1 34.31 26 ALA B C 1
ATOM 2412 O O . ALA B 1 26 ? 7.551 20.547 -13.633 1 34.31 26 ALA B O 1
ATOM 2413 N N . ASP B 1 27 ? 9.523 20.188 -14.453 1 34.84 27 ASP B N 1
ATOM 2414 C CA . ASP B 1 27 ? 9.094 20.578 -15.797 1 34.84 27 ASP B CA 1
ATOM 2415 C C . ASP B 1 27 ? 8.141 19.531 -16.391 1 34.84 27 ASP B C 1
ATOM 2417 O O . ASP B 1 27 ? 7.473 19.781 -17.391 1 34.84 27 ASP B O 1
ATOM 2421 N N . ASP B 1 28 ? 8.305 18.266 -16.031 1 34.56 28 ASP B N 1
ATOM 2422 C CA . ASP B 1 28 ? 7.539 17.312 -16.812 1 34.56 28 ASP B CA 1
ATOM 2423 C C . ASP B 1 28 ? 6.113 17.172 -16.281 1 34.56 28 ASP B C 1
ATOM 2425 O O . ASP B 1 28 ? 5.508 16.109 -16.375 1 34.56 28 ASP B O 1
ATOM 2429 N N . ILE B 1 29 ? 5.645 18.109 -15.5 1 31.91 29 ILE B N 1
ATOM 2430 C CA . ILE B 1 29 ? 4.219 18.062 -15.195 1 31.91 29 ILE B CA 1
ATOM 2431 C C . ILE B 1 29 ? 3.41 18.484 -16.422 1 31.91 29 ILE B C 1
ATOM 2433 O O . ILE B 1 29 ? 3.521 19.609 -16.891 1 31.91 29 ILE B O 1
ATOM 2437 N N . PRO B 1 30 ? 3.021 17.594 -17.344 1 32.19 30 PRO B N 1
ATOM 2438 C CA . PRO B 1 30 ? 2.172 18.109 -18.422 1 32.19 30 PRO B CA 1
ATOM 2439 C C . PRO B 1 30 ? 1.09 19.062 -17.922 1 32.19 30 PRO B C 1
ATOM 2441 O O . PRO B 1 30 ? 0.685 18.969 -16.75 1 32.19 30 PRO B O 1
ATOM 2444 N N . ASP B 1 31 ? 0.979 20.156 -18.656 1 29.59 31 ASP B N 1
ATOM 2445 C CA . ASP B 1 31 ? -0.078 21.141 -18.5 1 29.59 31 ASP B CA 1
ATOM 2446 C C . ASP B 1 31 ? -1.456 20.484 -18.516 1 29.59 31 ASP B C 1
ATOM 2448 O O . ASP B 1 31 ? -1.9 20 -19.562 1 29.59 31 ASP B O 1
ATOM 2452 N N . ILE B 1 32 ? -1.821 19.562 -17.688 1 30.56 32 ILE B N 1
ATOM 2453 C CA . ILE B 1 32 ? -3.23 19.188 -17.75 1 30.56 32 ILE B CA 1
ATOM 2454 C C . ILE B 1 32 ? -4.102 20.422 -17.531 1 30.56 32 ILE B C 1
ATOM 2456 O O . ILE B 1 32 ? -3.961 21.125 -16.531 1 30.56 32 ILE B O 1
ATOM 2460 N N . PRO B 1 33 ? -4.711 20.953 -18.625 1 31.81 33 PRO B N 1
ATOM 2461 C CA . PRO B 1 33 ? -5.703 22 -18.406 1 31.81 33 PRO B CA 1
ATOM 2462 C C . PRO B 1 33 ? -6.672 21.672 -17.266 1 31.81 33 PRO B C 1
ATOM 2464 O O . PRO B 1 33 ? -7.281 20.594 -17.266 1 31.81 33 PRO B O 1
ATOM 2467 N N . VAL B 1 34 ? -6.355 22.094 -16.141 1 31.3 34 VAL B N 1
ATOM 2468 C CA . VAL B 1 34 ? -7.324 22.094 -15.047 1 31.3 34 VAL B CA 1
ATOM 2469 C C . VAL B 1 34 ? -8.562 22.891 -15.453 1 31.3 34 VAL B C 1
ATOM 2471 O O . VAL B 1 34 ? -8.492 24.094 -15.664 1 31.3 34 VAL B O 1
ATOM 2474 N N . THR B 1 35 ? -9.383 22.375 -16.391 1 31.42 35 THR B N 1
ATOM 2475 C CA . THR B 1 35 ? -10.68 23.016 -16.5 1 31.42 35 THR B CA 1
ATOM 2476 C C . THR B 1 35 ? -11.305 23.203 -15.109 1 31.42 35 THR B C 1
ATOM 2478 O O . THR B 1 35 ? -11.602 22.219 -14.43 1 31.42 35 THR B O 1
ATOM 2481 N N . ILE B 1 36 ? -10.992 24.266 -14.445 1 31.19 36 ILE B N 1
ATOM 2482 C CA . ILE B 1 36 ? -11.648 24.766 -13.25 1 31.19 36 ILE B CA 1
ATOM 2483 C 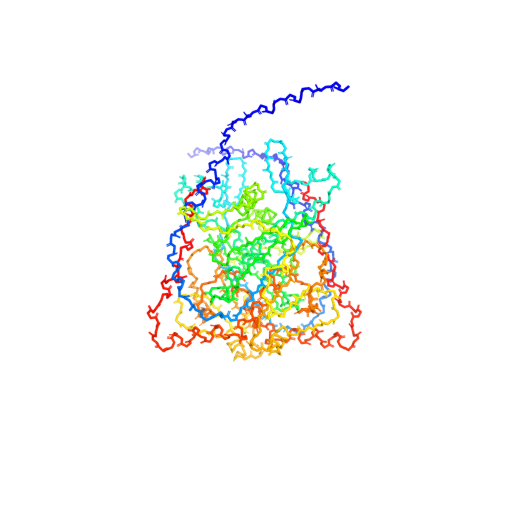C . ILE B 1 36 ? -13.133 24.969 -13.508 1 31.19 36 ILE B C 1
ATOM 2485 O O . ILE B 1 36 ? -13.539 25.938 -14.164 1 31.19 36 ILE B O 1
ATOM 2489 N N . THR B 1 37 ? -13.906 24.109 -14.117 1 31.59 37 THR B N 1
ATOM 2490 C CA . THR B 1 37 ? -15.328 24.422 -13.969 1 31.59 37 THR B CA 1
ATOM 2491 C C . THR B 1 37 ? -15.656 24.766 -12.523 1 31.59 37 THR B C 1
ATOM 2493 O O . THR B 1 37 ? -15.102 24.188 -11.594 1 31.59 37 THR B O 1
ATOM 2496 N N . LYS B 1 38 ? -16.094 25.969 -12.188 1 35.91 38 LYS B N 1
ATOM 2497 C CA . LYS B 1 38 ? -16.719 26.422 -10.945 1 35.91 38 LYS B CA 1
ATOM 2498 C C . LYS B 1 38 ? -17.625 25.328 -10.359 1 35.91 38 LYS B C 1
ATOM 2500 O O . LYS B 1 38 ? -18.781 25.219 -10.742 1 35.91 38 LYS B O 1
ATOM 2505 N N . GLN B 1 39 ? -17.375 24.062 -10.32 1 36.91 39 GLN B N 1
ATOM 2506 C CA . GLN B 1 39 ? -18.219 22.984 -9.789 1 36.91 39 GLN B CA 1
ATOM 2507 C C . GLN B 1 39 ? -18.703 23.312 -8.383 1 36.91 39 GLN B C 1
ATOM 2509 O O . GLN B 1 39 ? -17.938 23.844 -7.566 1 36.91 39 G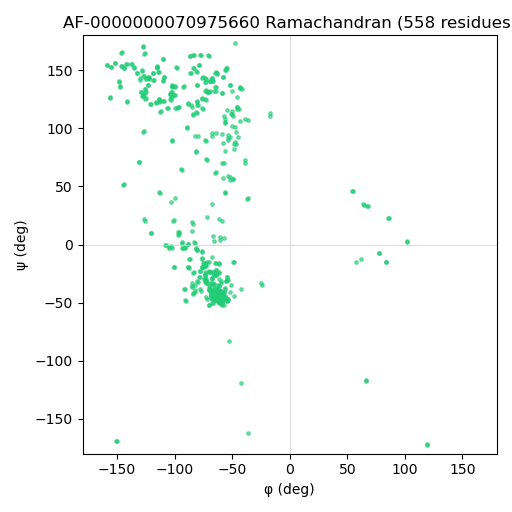LN B O 1
ATOM 2514 N N . LYS B 1 40 ? -19.953 23.562 -8.062 1 42.94 40 LYS B N 1
ATOM 2515 C CA . LYS B 1 40 ? -20.609 23.422 -6.77 1 42.94 40 LYS B CA 1
ATOM 2516 C C . LYS B 1 40 ? -19.797 22.531 -5.832 1 42.94 40 LYS B C 1
ATOM 2518 O O . LYS B 1 40 ? -19.266 21.5 -6.25 1 42.94 40 LYS B O 1
ATOM 2523 N N . SER B 1 41 ? -19.234 23.094 -4.715 1 56 41 SER B N 1
ATOM 2524 C CA . SER B 1 41 ? -18.312 22.562 -3.713 1 56 41 SER B CA 1
ATOM 2525 C C . SER B 1 41 ? -18.656 21.109 -3.373 1 56 41 SER B C 1
ATOM 2527 O O . SER B 1 41 ? -19.672 20.844 -2.742 1 56 41 SER B O 1
ATOM 2529 N N . GLN B 1 42 ? -18.438 20.141 -4.285 1 71.62 42 GLN B N 1
ATOM 2530 C CA . GLN B 1 42 ? -18.688 18.719 -4.027 1 71.62 42 GLN B CA 1
ATOM 2531 C C . GLN B 1 42 ? -18.125 18.297 -2.682 1 71.62 42 GLN B C 1
ATOM 2533 O O . GLN B 1 42 ? -17.016 18.703 -2.311 1 71.62 42 GLN B O 1
ATOM 2538 N N . LEU B 1 43 ? -19.109 17.859 -1.853 1 86.31 43 LEU B N 1
ATOM 2539 C CA . LEU B 1 43 ? -18.703 17.266 -0.591 1 86.31 43 LEU B CA 1
ATOM 2540 C C . LEU B 1 43 ? -17.516 16.328 -0.799 1 86.31 43 LEU B C 1
ATOM 2542 O O . LEU B 1 43 ? -17.391 15.695 -1.854 1 86.31 43 LEU B O 1
ATOM 2546 N N . GLY B 1 44 ? -16.547 16.484 0.096 1 95.06 44 GLY B N 1
ATOM 2547 C CA . GLY B 1 44 ? -15.359 15.648 -0.021 1 95.06 44 GLY B CA 1
ATOM 2548 C C . GLY B 1 44 ? -14.688 15.367 1.312 1 95.06 44 GLY B C 1
ATOM 2549 O O . GLY B 1 44 ? -15.305 15.523 2.367 1 95.06 44 GLY B O 1
ATOM 2550 N N . ALA B 1 45 ? -13.523 14.82 1.205 1 97.69 45 ALA B N 1
ATOM 2551 C CA . ALA B 1 45 ? -12.766 14.461 2.398 1 97.69 45 ALA B CA 1
ATOM 2552 C C . ALA B 1 45 ? -11.383 15.102 2.387 1 97.69 45 ALA B C 1
ATOM 2554 O O . ALA B 1 45 ? -10.812 15.336 1.32 1 97.69 45 ALA B O 1
ATOM 2555 N N . VAL B 1 46 ? -10.945 15.5 3.559 1 98.38 46 VAL B N 1
ATOM 2556 C CA . VAL B 1 46 ? -9.562 15.914 3.785 1 98.38 46 VAL B CA 1
ATOM 2557 C C . VAL B 1 46 ? -8.805 14.805 4.516 1 98.38 46 VAL B C 1
ATOM 2559 O O . VAL B 1 46 ? -9.305 14.25 5.496 1 98.38 46 VAL B O 1
ATOM 2562 N N . SER B 1 47 ? -7.656 14.445 4 1 98.62 47 SER B N 1
ATOM 2563 C CA . SER B 1 47 ? -6.82 13.438 4.637 1 98.62 47 SER B CA 1
ATOM 2564 C C . SER B 1 47 ? -5.648 14.07 5.379 1 98.62 47 SER B C 1
ATOM 2566 O O . SER B 1 47 ? -4.902 14.867 4.805 1 98.62 47 SER B O 1
ATOM 2568 N N . LEU B 1 48 ? -5.5 13.742 6.609 1 98.75 48 LEU B N 1
ATOM 2569 C CA . LEU B 1 48 ? -4.398 14.203 7.445 1 98.75 48 LEU B CA 1
ATOM 2570 C C . LEU B 1 48 ? -3.52 13.031 7.879 1 98.75 48 LEU B C 1
ATOM 2572 O O . LEU B 1 48 ? -4.016 12.055 8.445 1 98.75 48 LEU B O 1
ATOM 2576 N N . LEU B 1 49 ? -2.25 13.086 7.559 1 98.75 49 LEU B N 1
ATOM 2577 C CA . LEU B 1 49 ? -1.255 12.148 8.062 1 98.75 49 LEU B CA 1
ATOM 2578 C C . LEU B 1 49 ? -0.406 12.797 9.156 1 98.75 49 LEU B C 1
ATOM 2580 O O . LEU B 1 49 ? 0.208 13.844 8.93 1 98.75 49 LEU B O 1
ATOM 2584 N N . GLU B 1 50 ? -0.37 12.18 10.242 1 98.19 50 GLU B N 1
ATOM 2585 C CA . GLU B 1 50 ? 0.315 12.758 11.391 1 98.19 50 GLU B CA 1
ATOM 2586 C C . GLU B 1 50 ? 1.525 11.922 11.789 1 98.19 50 GLU B C 1
ATOM 2588 O O . GLU B 1 50 ? 1.534 10.703 11.602 1 98.19 50 GLU B O 1
ATOM 2593 N N . ARG B 1 51 ? 2.545 12.602 12.312 1 98.06 51 ARG B N 1
ATOM 2594 C CA . ARG B 1 51 ? 3.744 12 12.891 1 98.06 51 ARG B CA 1
ATOM 2595 C C . ARG B 1 51 ? 4.535 11.242 11.828 1 98.06 51 ARG B C 1
ATOM 2597 O O . ARG B 1 51 ? 5.059 10.156 12.094 1 98.06 51 ARG B O 1
ATOM 2604 N N . ALA B 1 52 ? 4.492 11.781 10.609 1 98.62 52 ALA B N 1
ATOM 2605 C CA . ALA B 1 52 ? 5.281 11.18 9.539 1 98.62 52 ALA B CA 1
ATOM 2606 C C . ALA B 1 52 ? 6.773 11.289 9.828 1 98.62 52 ALA B C 1
ATOM 2608 O O . ALA B 1 52 ? 7.258 12.359 10.227 1 98.62 52 ALA B O 1
ATOM 2609 N N . SER B 1 53 ? 7.477 10.211 9.672 1 97.62 53 SER B N 1
ATOM 2610 C CA . SER B 1 53 ? 8.914 10.195 9.914 1 97.62 53 SER B CA 1
ATOM 2611 C C . SER B 1 53 ? 9.68 10.742 8.719 1 97.62 53 SER B C 1
ATOM 2613 O O . SER B 1 53 ? 10.219 9.977 7.914 1 97.62 53 SER B O 1
ATOM 2615 N N . LEU B 1 54 ? 9.727 11.992 8.609 1 98.5 54 LEU B N 1
ATOM 2616 C CA . LEU B 1 54 ? 10.492 12.703 7.594 1 98.5 54 LEU B CA 1
ATOM 2617 C C . LEU B 1 54 ? 11.414 13.742 8.234 1 98.5 54 LEU B C 1
ATOM 2619 O O . LEU B 1 54 ? 10.969 14.836 8.586 1 98.5 54 LEU B O 1
ATOM 2623 N N . GLU B 1 55 ? 12.664 13.352 8.406 1 98.12 55 GLU B N 1
ATOM 2624 C CA . GLU B 1 55 ? 13.656 14.211 9.023 1 98.12 55 GLU B CA 1
ATOM 2625 C C . GLU B 1 55 ? 14.914 14.32 8.164 1 98.12 55 GLU B C 1
ATOM 2627 O O . GLU B 1 55 ? 15.469 13.305 7.738 1 98.12 55 GLU B O 1
ATOM 2632 N N . VAL B 1 56 ? 15.312 15.547 7.891 1 97.94 56 VAL B N 1
ATOM 2633 C CA . VAL B 1 56 ? 16.5 15.805 7.098 1 97.94 56 VAL B CA 1
ATOM 2634 C C . VAL B 1 56 ? 17.719 15.961 8.016 1 97.94 56 VAL B C 1
ATOM 2636 O O . VAL B 1 56 ? 17.625 16.609 9.062 1 97.94 56 VAL B O 1
ATOM 2639 N N . ALA B 1 57 ? 18.812 15.359 7.648 1 97.75 57 ALA B N 1
ATOM 2640 C CA . ALA B 1 57 ? 20.078 15.562 8.336 1 97.75 57 ALA B CA 1
ATOM 2641 C C . ALA B 1 57 ? 21.25 15.477 7.367 1 97.75 57 ALA B C 1
ATOM 2643 O O . ALA B 1 57 ? 21.141 14.867 6.301 1 97.75 57 ALA B O 1
ATOM 2644 N N . LYS B 1 58 ? 22.234 16.125 7.758 1 96.94 58 LYS B N 1
ATOM 2645 C CA . LYS B 1 58 ? 23.484 16.016 6.988 1 96.94 58 LYS B CA 1
ATOM 2646 C C . LYS B 1 58 ? 24.281 14.781 7.414 1 96.94 58 LYS B C 1
ATOM 2648 O O . LYS B 1 58 ? 24.766 14.719 8.547 1 96.94 58 LYS B O 1
ATOM 2653 N N . VAL B 1 59 ? 24.391 13.836 6.586 1 96.75 59 VAL B N 1
ATOM 2654 C CA . VAL B 1 59 ? 25.188 12.633 6.816 1 96.75 59 VAL B CA 1
ATOM 2655 C C . VAL B 1 59 ? 26.391 12.617 5.871 1 96.75 59 VAL B C 1
ATOM 2657 O O . VAL B 1 59 ? 26.219 12.461 4.66 1 96.75 59 VAL B O 1
ATOM 2660 N N . GLY B 1 60 ? 27.531 12.703 6.441 1 94.75 60 GLY B N 1
ATOM 2661 C CA . GLY B 1 60 ? 28.703 12.945 5.602 1 94.75 60 GLY B CA 1
ATOM 2662 C C . GLY B 1 60 ? 28.688 14.312 4.945 1 94.75 60 GLY B C 1
ATOM 2663 O O . GLY B 1 60 ? 28.641 15.336 5.633 1 94.75 60 GLY B O 1
ATOM 2664 N N . LYS B 1 61 ? 28.641 14.281 3.592 1 95.88 61 LYS B N 1
ATOM 2665 C CA . LYS B 1 61 ? 28.719 15.547 2.869 1 95.88 61 LYS B CA 1
ATOM 2666 C C . LYS B 1 61 ? 27.375 15.93 2.266 1 95.88 61 LYS B C 1
ATOM 2668 O O . LYS B 1 61 ? 27.25 16.969 1.626 1 95.88 61 LYS B O 1
ATOM 2673 N N . THR B 1 62 ? 26.391 15.07 2.494 1 96.69 62 THR B N 1
ATOM 2674 C CA . THR B 1 62 ? 25.125 15.32 1.807 1 96.69 62 THR B CA 1
ATOM 2675 C C . THR B 1 62 ? 23.969 15.32 2.795 1 96.69 62 THR B C 1
ATOM 2677 O O . THR B 1 62 ? 24.047 14.68 3.846 1 96.69 62 THR B O 1
ATOM 2680 N N . TYR B 1 63 ? 22.984 16.094 2.455 1 97.88 63 TYR B N 1
ATOM 2681 C CA . TYR B 1 63 ? 21.719 16.062 3.197 1 97.88 63 TYR B CA 1
ATOM 2682 C C . TYR B 1 63 ? 20.859 14.891 2.74 1 97.88 63 TYR B C 1
ATOM 2684 O O . TYR B 1 63 ? 20.766 14.609 1.543 1 97.88 63 TYR B O 1
ATOM 2692 N N . GLN B 1 64 ? 20.281 14.25 3.762 1 98.12 64 GLN B N 1
ATOM 2693 C CA . GLN B 1 64 ? 19.469 13.062 3.469 1 98.12 64 GLN B CA 1
ATOM 2694 C C . GLN B 1 64 ? 18.266 12.969 4.406 1 98.12 64 GLN B C 1
ATOM 2696 O O . GLN B 1 64 ? 18.281 13.539 5.5 1 98.12 64 GLN B O 1
ATOM 2701 N N . ILE B 1 65 ? 17.219 12.328 3.848 1 98.44 65 ILE B N 1
ATOM 2702 C CA . ILE B 1 65 ? 16.141 11.922 4.738 1 98.44 65 ILE B CA 1
ATOM 2703 C C . ILE B 1 65 ? 16.578 10.688 5.535 1 98.44 65 ILE B C 1
ATOM 2705 O O . ILE B 1 65 ? 16.938 9.664 4.953 1 98.44 65 ILE B O 1
ATOM 2709 N N . LEU B 1 66 ? 16.5 10.789 6.836 1 98.38 66 LEU B N 1
ATOM 2710 C CA . LEU B 1 66 ? 16.969 9.703 7.691 1 98.38 66 LEU B CA 1
ATOM 2711 C C . LEU B 1 66 ? 16.016 8.516 7.637 1 98.38 66 LEU B C 1
ATOM 2713 O O . LEU B 1 66 ? 14.797 8.688 7.602 1 98.38 66 LEU B O 1
ATOM 2717 N N . ASN B 1 67 ? 16.578 7.301 7.613 1 97.62 67 ASN B N 1
ATOM 2718 C CA . ASN B 1 67 ? 15.797 6.066 7.664 1 97.62 67 ASN B CA 1
ATOM 2719 C C . ASN B 1 67 ? 16.547 4.969 8.422 1 97.62 67 ASN B C 1
ATOM 2721 O O . ASN B 1 67 ? 17.75 5.086 8.672 1 97.62 67 ASN B O 1
ATOM 2725 N N . SER B 1 68 ? 15.82 3.982 8.766 1 95.62 68 SER B N 1
ATOM 2726 C CA . SER B 1 68 ? 16.312 2.939 9.656 1 95.62 68 SER B CA 1
ATOM 2727 C C . SER B 1 68 ? 17.359 2.072 8.969 1 95.62 68 SER B C 1
ATOM 2729 O O . SER B 1 68 ? 18.203 1.465 9.633 1 95.62 68 SER B O 1
ATOM 2731 N N . GLU B 1 69 ? 17.359 2.023 7.707 1 93.75 69 GLU B N 1
ATOM 2732 C CA . GLU B 1 69 ? 18.219 1.082 7 1 93.75 69 GLU B CA 1
ATOM 2733 C C . GLU B 1 69 ? 19.578 1.707 6.68 1 93.75 69 GLU B C 1
ATOM 2735 O O . GLU B 1 69 ? 20.625 1.128 6.98 1 93.75 69 GLU B O 1
ATOM 2740 N N . ASP B 1 70 ? 19.547 2.865 6.168 1 95.81 70 ASP B N 1
ATOM 2741 C CA . ASP B 1 70 ? 20.766 3.5 5.676 1 95.81 70 ASP B CA 1
ATOM 2742 C C . ASP B 1 70 ? 21.469 4.285 6.781 1 95.81 70 ASP B C 1
ATOM 2744 O O . ASP B 1 70 ? 22.672 4.555 6.699 1 95.81 70 ASP B O 1
ATOM 2748 N N . HIS B 1 71 ? 20.75 4.578 7.766 1 98 71 HIS B N 1
ATOM 2749 C CA . HIS B 1 71 ? 21.297 5.539 8.719 1 98 71 HIS B CA 1
ATOM 2750 C C . HIS B 1 71 ? 21.281 4.984 10.133 1 98 71 HIS B C 1
ATOM 2752 O O . HIS B 1 71 ? 21.203 5.746 11.102 1 98 71 HIS B O 1
ATOM 2758 N N . ALA B 1 72 ? 21.203 3.719 10.305 1 96.88 72 ALA B N 1
ATOM 2759 C CA . ALA B 1 72 ? 21.109 3.096 11.625 1 96.88 72 ALA B CA 1
ATOM 2760 C C . ALA B 1 72 ? 22.266 3.551 12.523 1 96.88 72 ALA B C 1
ATOM 2762 O O . ALA B 1 72 ? 22.031 3.973 13.656 1 96.88 72 ALA B O 1
ATOM 2763 N N . ASN B 1 73 ? 23.5 3.498 12.023 1 96.75 73 ASN B N 1
ATOM 2764 C CA . ASN B 1 73 ? 24.656 3.891 12.812 1 96.75 73 ASN B CA 1
ATOM 2765 C C . ASN B 1 73 ? 24.609 5.371 13.18 1 96.75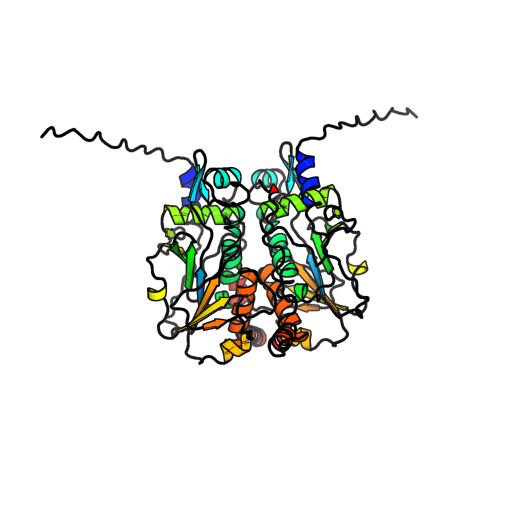 73 ASN B C 1
ATOM 2767 O O . ASN B 1 73 ? 24.891 5.738 14.328 1 96.75 73 ASN B O 1
ATOM 2771 N N . PHE B 1 74 ? 24.359 6.105 12.234 1 97.62 74 PHE B N 1
ATOM 2772 C CA . PHE B 1 74 ? 24.25 7.539 12.477 1 97.62 74 PHE B CA 1
ATOM 2773 C C . PHE B 1 74 ? 23.234 7.828 13.57 1 97.62 74 PHE B C 1
ATOM 2775 O O . PHE B 1 74 ? 23.5 8.602 14.484 1 97.62 74 PHE B O 1
ATOM 2782 N N . LEU B 1 75 ? 22.094 7.203 13.453 1 98.12 75 LEU B N 1
ATOM 2783 C CA . LEU B 1 75 ? 21 7.418 14.391 1 98.12 75 LEU B CA 1
ATOM 2784 C C . LEU B 1 75 ? 21.391 6.957 15.789 1 98.12 75 LEU B C 1
ATOM 2786 O O . LEU B 1 75 ? 21.156 7.672 16.766 1 98.12 75 LEU B O 1
ATOM 2790 N N . MET B 1 76 ? 21.969 5.863 15.867 1 97.62 76 MET B N 1
ATOM 2791 C CA . MET B 1 76 ? 22.406 5.336 17.156 1 97.62 76 MET B CA 1
ATOM 2792 C C . MET B 1 76 ? 23.453 6.246 17.797 1 97.62 76 MET B C 1
ATOM 2794 O O . MET B 1 76 ? 23.406 6.5 19 1 97.62 76 MET B O 1
ATOM 2798 N N . LYS B 1 77 ? 24.344 6.738 17.016 1 97.38 77 LYS B N 1
ATOM 2799 C CA . LYS B 1 77 ? 25.375 7.668 17.484 1 97.38 77 LYS B CA 1
ATOM 2800 C C . LYS B 1 77 ? 24.734 8.93 18.078 1 97.38 77 LYS B C 1
ATOM 2802 O O . LYS B 1 77 ? 25.297 9.547 18.984 1 97.38 77 LYS B O 1
ATOM 2807 N N . HIS B 1 78 ? 23.672 9.297 17.562 1 96.88 78 HIS B N 1
ATOM 2808 C CA . HIS B 1 78 ? 22.969 10.492 18.016 1 96.88 78 HIS B CA 1
ATOM 2809 C C . HIS B 1 78 ? 21.875 10.156 19.016 1 96.88 78 HIS B C 1
ATOM 2811 O O . HIS B 1 78 ? 20.938 10.938 19.219 1 96.88 78 HIS B O 1
ATOM 2817 N N . LYS B 1 79 ? 21.859 8.914 19.484 1 96.88 79 LYS B N 1
ATOM 2818 C CA . LYS B 1 79 ? 20.984 8.43 20.547 1 96.88 79 LYS B CA 1
ATOM 2819 C C . LYS B 1 79 ? 19.531 8.43 20.109 1 96.88 79 LYS B C 1
ATOM 2821 O O . LYS B 1 79 ? 18.641 8.812 20.859 1 96.88 79 LYS B O 1
ATOM 2826 N N . LYS B 1 80 ? 19.422 8.188 18.906 1 96.69 80 LYS B N 1
ATOM 2827 C CA . LYS B 1 80 ? 18.094 8.023 18.328 1 96.69 80 LYS B CA 1
ATOM 2828 C C . LYS B 1 80 ? 17.828 6.562 17.953 1 96.69 80 LYS B C 1
ATOM 2830 O O . LYS B 1 80 ? 18.734 5.844 17.547 1 96.69 80 LYS B O 1
ATOM 2835 N N . ASN B 1 81 ? 16.609 6.141 18.125 1 96.19 81 ASN B N 1
ATOM 2836 C CA . ASN B 1 81 ? 16.234 4.773 17.781 1 96.19 81 ASN B CA 1
ATOM 2837 C C . ASN B 1 81 ? 15.969 4.629 16.281 1 96.19 81 ASN B C 1
ATOM 2839 O O . ASN B 1 81 ? 14.984 5.176 15.773 1 96.19 81 ASN B O 1
ATOM 2843 N N . PRO B 1 82 ? 16.75 3.912 15.602 1 96.5 82 PRO B N 1
ATOM 2844 C CA . PRO B 1 82 ? 16.578 3.764 14.156 1 96.5 82 PRO B CA 1
ATOM 2845 C C . PRO B 1 82 ? 15.188 3.27 13.773 1 96.5 82 PRO B C 1
ATOM 2847 O O . PRO B 1 82 ? 14.648 3.664 12.734 1 96.5 82 PRO B O 1
ATOM 2850 N N . ALA B 1 83 ? 14.531 2.484 14.555 1 94.56 83 ALA B N 1
ATOM 2851 C CA . ALA B 1 83 ? 13.227 1.887 14.258 1 94.56 83 ALA B CA 1
ATOM 2852 C C . ALA B 1 83 ? 12.148 2.957 14.125 1 94.56 83 ALA B C 1
ATOM 2854 O O . ALA B 1 83 ? 11.086 2.705 13.555 1 94.56 83 ALA B O 1
ATOM 2855 N N . ASP B 1 84 ? 12.43 4.109 14.578 1 95.81 84 ASP B N 1
ATOM 2856 C CA . ASP B 1 84 ? 11.453 5.195 14.547 1 95.81 84 ASP B CA 1
ATOM 2857 C C . ASP B 1 84 ? 11.523 5.945 13.219 1 95.81 84 ASP B C 1
ATOM 2859 O O . ASP B 1 84 ? 10.648 6.762 12.914 1 95.81 84 ASP B O 1
ATOM 2863 N N . TYR B 1 85 ? 12.516 5.715 12.453 1 97.62 85 TYR B N 1
ATOM 2864 C CA . TYR B 1 85 ? 12.734 6.453 11.211 1 97.62 85 TYR B CA 1
ATOM 2865 C C . TYR B 1 85 ? 12.305 5.629 10.008 1 97.62 85 TYR B C 1
ATOM 2867 O O . TYR B 1 85 ? 13.117 4.914 9.414 1 97.62 85 TYR B O 1
ATOM 2875 N N . ARG B 1 86 ? 11.008 5.797 9.68 1 98 86 ARG B N 1
ATOM 2876 C CA . ARG B 1 86 ? 10.367 4.969 8.664 1 98 86 ARG B CA 1
ATOM 2877 C C . ARG B 1 86 ? 9.617 5.828 7.652 1 98 86 ARG B C 1
ATOM 2879 O O . ARG B 1 86 ? 8.383 5.777 7.578 1 98 86 ARG B O 1
ATOM 2886 N N . PRO B 1 87 ? 10.367 6.566 6.785 1 98.44 87 PRO B N 1
ATOM 2887 C CA . PRO B 1 87 ? 9.703 7.398 5.781 1 98.44 87 PRO B CA 1
ATOM 2888 C C . PRO B 1 87 ? 8.844 6.586 4.812 1 98.44 87 PRO B C 1
ATOM 2890 O O . PRO B 1 87 ? 7.973 7.141 4.137 1 98.44 87 PRO B O 1
ATOM 2893 N N . ASP B 1 88 ? 9.062 5.289 4.773 1 98.19 88 ASP B N 1
ATOM 2894 C CA . ASP B 1 88 ? 8.312 4.434 3.857 1 98.19 88 ASP B CA 1
ATOM 2895 C C . ASP B 1 88 ? 6.832 4.398 4.23 1 98.19 88 ASP B C 1
ATOM 2897 O O . ASP B 1 88 ? 5.973 4.219 3.363 1 98.19 88 ASP B O 1
ATOM 2901 N N . ILE B 1 89 ? 6.512 4.613 5.449 1 98.5 89 ILE B N 1
ATOM 2902 C CA . ILE B 1 89 ? 5.129 4.539 5.902 1 98.5 89 ILE B CA 1
ATOM 2903 C C . ILE B 1 89 ? 4.312 5.664 5.266 1 98.5 89 ILE B C 1
ATOM 2905 O O . ILE B 1 89 ? 3.25 5.422 4.691 1 98.5 89 ILE B O 1
ATOM 2909 N N . VAL B 1 90 ? 4.824 6.891 5.355 1 98.75 90 VAL B N 1
ATOM 2910 C CA . VAL B 1 90 ? 4.09 8.008 4.777 1 98.75 90 VAL B CA 1
ATOM 2911 C C . VAL B 1 90 ? 4.07 7.887 3.258 1 98.75 90 VAL B C 1
ATOM 2913 O O . VAL B 1 90 ? 3.088 8.258 2.609 1 98.75 90 VAL B O 1
ATOM 2916 N N . HIS B 1 91 ? 5.117 7.344 2.693 1 98.75 91 HIS B N 1
ATOM 2917 C CA . HIS B 1 91 ? 5.133 7.113 1.254 1 98.75 91 HIS B CA 1
ATOM 2918 C C . HIS B 1 91 ? 3.982 6.207 0.829 1 98.75 91 HIS B C 1
ATOM 2920 O O . HIS B 1 91 ? 3.197 6.566 -0.052 1 98.75 91 HIS B O 1
ATOM 2926 N N . HIS B 1 92 ? 3.863 5.078 1.487 1 98.38 92 HIS B N 1
ATOM 2927 C CA . HIS B 1 92 ? 2.801 4.129 1.17 1 98.38 92 HIS B CA 1
ATOM 2928 C C . HIS B 1 92 ? 1.426 4.73 1.439 1 98.38 92 HIS B C 1
ATOM 2930 O O . HIS B 1 92 ? 0.482 4.492 0.682 1 98.38 92 HIS B O 1
ATOM 2936 N N . ALA B 1 93 ? 1.333 5.477 2.492 1 98.69 93 ALA B N 1
ATOM 2937 C CA . ALA B 1 93 ? 0.07 6.133 2.816 1 98.69 93 ALA B CA 1
ATOM 2938 C C . ALA B 1 93 ? -0.354 7.086 1.701 1 98.69 93 ALA B C 1
ATOM 2940 O O . ALA B 1 93 ? -1.509 7.07 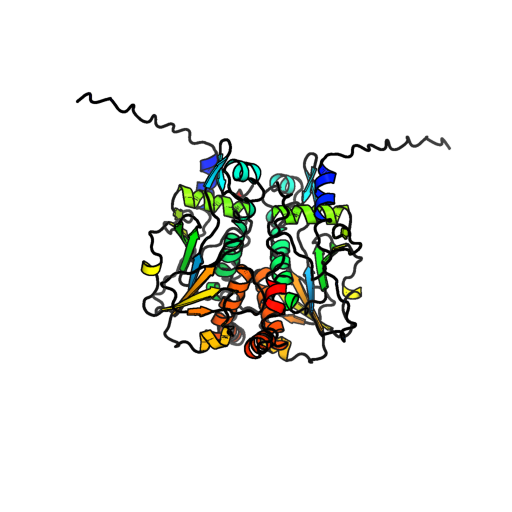1.269 1 98.69 93 ALA B O 1
ATOM 2941 N N . LEU B 1 94 ? 0.555 7.863 1.24 1 98.81 94 LEU B N 1
ATOM 2942 C CA . LEU B 1 94 ? 0.269 8.828 0.182 1 98.81 94 LEU B CA 1
ATOM 2943 C C . LEU B 1 94 ? -0.097 8.117 -1.116 1 98.81 94 LEU B C 1
ATOM 2945 O O . LEU B 1 94 ? -0.999 8.547 -1.835 1 98.81 94 LEU B O 1
ATOM 2949 N N . LEU B 1 95 ? 0.603 7.031 -1.378 1 98.5 95 LEU B N 1
ATOM 2950 C CA . LEU B 1 95 ? 0.253 6.23 -2.547 1 98.5 95 LEU B CA 1
ATOM 2951 C C . LEU B 1 95 ? -1.201 5.773 -2.479 1 98.5 95 LEU B C 1
ATOM 2953 O O . LEU B 1 95 ? -1.941 5.895 -3.457 1 98.5 95 LEU B O 1
ATOM 2957 N N . MET B 1 96 ? -1.61 5.316 -1.337 1 98.62 96 MET B N 1
ATOM 2958 C CA . MET B 1 96 ? -2.957 4.777 -1.176 1 98.62 96 MET B CA 1
ATOM 2959 C C . MET B 1 96 ? -4 5.883 -1.256 1 98.62 96 MET B C 1
ATOM 2961 O O . MET B 1 96 ? -5.086 5.684 -1.802 1 98.62 96 MET B O 1
ATOM 2965 N N . ILE B 1 97 ? -3.672 7.051 -0.74 1 98.69 97 ILE B N 1
ATOM 2966 C CA . ILE B 1 97 ? -4.613 8.164 -0.78 1 98.69 97 ILE B CA 1
ATOM 2967 C C . ILE B 1 97 ? -4.762 8.664 -2.217 1 98.69 97 ILE B C 1
ATOM 2969 O O . ILE B 1 97 ? -5.871 8.727 -2.746 1 98.69 97 ILE B O 1
ATOM 2973 N N . LEU B 1 98 ? -3.676 8.945 -2.848 1 97.81 98 LEU B N 1
ATOM 2974 C CA . LEU B 1 98 ? -3.684 9.672 -4.113 1 97.81 98 LEU B CA 1
ATOM 2975 C C . LEU B 1 98 ? -4.07 8.742 -5.266 1 97.81 98 LEU B C 1
ATOM 2977 O O . LEU B 1 98 ? -4.609 9.195 -6.277 1 97.81 98 LEU B O 1
ATOM 2981 N N . ASP B 1 99 ? -3.869 7.422 -5.059 1 96.12 99 ASP B N 1
ATOM 2982 C CA . ASP B 1 99 ? -4.234 6.461 -6.098 1 96.12 99 ASP B CA 1
ATOM 2983 C C . ASP B 1 99 ? -5.664 5.965 -5.91 1 96.12 99 ASP B C 1
ATOM 2985 O O . ASP B 1 99 ? -6.184 5.215 -6.738 1 96.12 99 ASP B O 1
ATOM 2989 N N . SER B 1 100 ? -6.277 6.379 -4.93 1 97 100 SER B N 1
ATOM 2990 C CA . SER B 1 100 ? -7.602 5.844 -4.637 1 97 100 SER B CA 1
ATOM 2991 C C . SER B 1 100 ? -8.617 6.254 -5.699 1 97 100 SER B C 1
ATOM 2993 O O . SER B 1 100 ? -8.555 7.371 -6.219 1 97 100 SER B O 1
ATOM 2995 N N . PRO B 1 101 ? -9.547 5.289 -6.004 1 94.88 101 PRO B N 1
ATOM 2996 C CA . PRO B 1 101 ? -10.672 5.711 -6.844 1 94.88 101 PRO B CA 1
ATOM 2997 C C . PRO B 1 101 ? -11.406 6.922 -6.277 1 94.88 101 PRO B C 1
ATOM 2999 O O . PRO B 1 101 ? -11.93 7.742 -7.039 1 94.88 101 PRO B O 1
ATOM 3002 N N . LEU B 1 102 ? -11.422 7.055 -4.996 1 96.31 102 LEU B N 1
ATOM 3003 C CA . LEU B 1 102 ? -12.039 8.203 -4.34 1 96.31 102 LEU B CA 1
ATOM 3004 C C . LEU B 1 102 ? -11.391 9.5 -4.793 1 96.31 102 LEU B C 1
ATOM 3006 O O . LEU B 1 102 ? -12.086 10.469 -5.105 1 96.31 102 LEU B O 1
ATOM 3010 N N . ASN B 1 103 ? -10.094 9.531 -4.766 1 96.94 103 ASN B N 1
ATOM 3011 C CA . ASN B 1 103 ? -9.367 10.719 -5.215 1 96.94 103 ASN B CA 1
ATOM 3012 C C . ASN B 1 103 ? -9.578 10.969 -6.707 1 96.94 103 ASN B C 1
ATOM 3014 O O . ASN B 1 103 ? -9.773 12.109 -7.125 1 96.94 103 ASN B O 1
ATOM 3018 N N . LYS B 1 104 ? -9.516 9.93 -7.461 1 93.25 104 LYS B N 1
ATOM 3019 C CA . LYS B 1 104 ? -9.672 10.047 -8.906 1 93.25 104 LYS B CA 1
ATOM 3020 C C . LYS B 1 104 ? -11.07 10.539 -9.266 1 93.25 104 LYS B C 1
ATOM 3022 O O . LYS B 1 104 ? -11.266 11.172 -10.305 1 93.25 104 LYS B O 1
ATOM 3027 N N . ALA B 1 105 ? -12 10.273 -8.414 1 93.38 105 ALA B N 1
ATOM 3028 C CA . ALA B 1 105 ? -13.359 10.766 -8.594 1 93.38 105 ALA B CA 1
ATOM 3029 C C . ALA B 1 105 ? -13.492 12.211 -8.133 1 93.38 105 ALA B C 1
ATOM 3031 O O . ALA B 1 105 ? -14.578 12.797 -8.195 1 93.38 105 ALA B O 1
ATOM 3032 N N . GLY B 1 106 ? -12.414 12.781 -7.586 1 94.12 106 GLY B N 1
ATOM 3033 C CA . GLY B 1 106 ? -12.406 14.18 -7.191 1 94.12 106 GLY B CA 1
ATOM 3034 C C . GLY B 1 106 ? -12.961 14.406 -5.797 1 94.12 106 GLY B C 1
ATOM 3035 O O . GLY B 1 106 ? -13.375 15.516 -5.461 1 94.12 106 GLY B O 1
ATOM 3036 N N . ARG B 1 107 ? -12.938 13.352 -4.969 1 95.81 107 ARG B N 1
ATOM 3037 C CA . ARG B 1 107 ? -13.625 13.453 -3.686 1 95.81 107 ARG B CA 1
ATOM 3038 C C . ARG B 1 107 ? -12.633 13.68 -2.551 1 95.81 107 ARG B C 1
ATOM 3040 O O . ARG B 1 107 ? -13.031 13.844 -1.396 1 95.81 107 ARG B O 1
ATOM 3047 N N . ILE B 1 108 ? -11.383 13.719 -2.85 1 97.5 108 ILE B N 1
ATOM 3048 C CA . ILE B 1 108 ? -10.383 14.172 -1.886 1 97.5 108 ILE B CA 1
ATOM 3049 C C . ILE B 1 108 ? -10.055 15.641 -2.129 1 97.5 108 ILE B C 1
ATOM 3051 O O . ILE B 1 108 ? -9.523 16 -3.182 1 97.5 108 ILE B O 1
ATOM 3055 N N . GLN B 1 109 ? -10.328 16.438 -1.153 1 96.75 109 GLN B N 1
ATOM 3056 C CA . GLN B 1 109 ? -10.195 17.891 -1.3 1 96.75 109 GLN B CA 1
ATOM 3057 C C . GLN B 1 109 ? -8.758 18.328 -1.056 1 96.75 109 GLN B C 1
ATOM 3059 O O . GLN B 1 109 ? -8.25 19.219 -1.744 1 96.75 109 GLN B O 1
ATOM 3064 N N . SER B 1 110 ? -8.188 17.75 -0.064 1 97.06 110 SER B N 1
ATOM 3065 C CA . SER B 1 110 ? -6.824 18.109 0.306 1 97.06 110 SER B CA 1
ATOM 3066 C C . SER B 1 110 ? -6.16 17 1.116 1 97.06 110 SER B C 1
ATOM 3068 O O . SER B 1 110 ? -6.84 16.172 1.709 1 97.06 110 SER B O 1
ATOM 3070 N N . VAL B 1 111 ? -4.867 17 1.031 1 98.75 111 VAL B N 1
ATOM 3071 C CA . VAL B 1 111 ? -4.047 16.094 1.828 1 98.75 111 VAL B CA 1
ATOM 3072 C C . VAL B 1 111 ? -2.984 16.891 2.584 1 98.75 111 VAL B C 1
ATOM 3074 O O . VAL B 1 111 ? -2.279 17.719 1.996 1 98.75 111 VAL B O 1
ATOM 3077 N N . TYR B 1 112 ? -2.895 16.703 3.883 1 98.88 112 TYR B N 1
ATOM 3078 C CA . TYR B 1 112 ? -1.869 17.328 4.711 1 98.88 112 TYR B CA 1
ATOM 3079 C C . TYR B 1 112 ? -1.043 16.281 5.445 1 98.88 112 TYR B C 1
ATOM 3081 O O . TYR B 1 112 ? -1.572 15.258 5.875 1 98.88 112 TYR B O 1
ATOM 3089 N N . VAL B 1 113 ? 0.199 16.547 5.559 1 98.88 113 VAL B N 1
ATOM 3090 C CA . VAL B 1 113 ? 1.125 15.695 6.309 1 98.88 113 VAL B CA 1
ATOM 3091 C C . VAL B 1 113 ? 1.843 16.531 7.367 1 98.88 113 VAL B C 1
ATOM 3093 O O . VAL B 1 113 ? 2.395 17.594 7.066 1 98.88 113 VAL B O 1
ATOM 3096 N N . LYS B 1 114 ? 1.772 16.109 8.523 1 98.75 114 LYS B N 1
ATOM 3097 C CA . LYS B 1 114 ? 2.572 16.703 9.594 1 98.75 114 LYS B CA 1
ATOM 3098 C C . LYS B 1 114 ? 3.66 15.742 10.062 1 98.75 114 LYS B C 1
ATOM 3100 O O . LYS B 1 114 ? 3.369 14.609 10.453 1 98.75 114 LYS B O 1
ATOM 3105 N N . THR B 1 115 ? 4.883 16.125 10.023 1 98.56 115 THR B N 1
ATOM 3106 C CA . THR B 1 115 ? 6.008 15.273 10.391 1 98.56 115 THR B CA 1
ATOM 3107 C C . THR B 1 115 ? 6.129 15.156 11.906 1 98.56 115 THR B C 1
ATOM 3109 O O . THR B 1 115 ? 5.531 15.945 12.641 1 98.56 115 THR B O 1
ATOM 3112 N N . GLU B 1 116 ? 6.855 14.18 12.328 1 97.25 116 GLU B N 1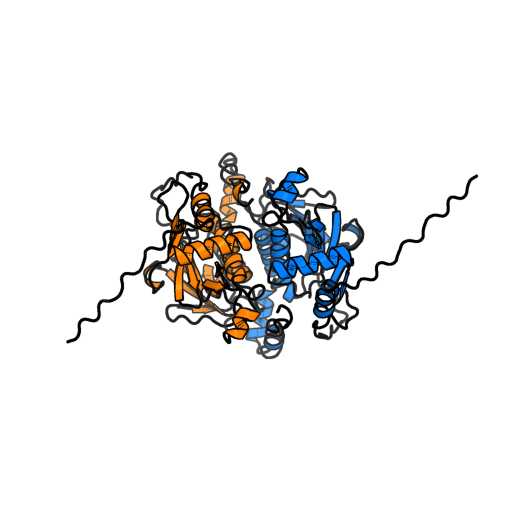
ATOM 3113 C CA . GLU B 1 116 ? 7.148 13.984 13.742 1 97.25 116 GLU B CA 1
ATOM 3114 C C . GLU B 1 116 ? 7.77 15.242 14.352 1 97.25 116 GLU B C 1
ATOM 3116 O O . GLU B 1 116 ? 7.527 15.562 15.516 1 97.25 116 GLU B O 1
ATOM 3121 N N . LYS B 1 117 ? 8.461 16.031 13.547 1 96.38 117 LYS B N 1
ATOM 3122 C CA . LYS B 1 117 ? 9.141 17.234 14.023 1 96.38 117 LYS B CA 1
ATOM 3123 C C . LYS B 1 117 ? 8.25 18.469 13.875 1 96.38 117 LYS B C 1
ATOM 3125 O O . LYS B 1 117 ? 8.695 19.594 14.094 1 96.38 117 LYS B O 1
ATOM 3130 N N . GLY B 1 118 ? 7.141 18.281 13.336 1 97.44 118 GLY B N 1
ATOM 3131 C CA . GLY B 1 118 ? 6.141 19.344 13.391 1 97.44 118 GLY B CA 1
ATOM 3132 C C . GLY B 1 118 ? 6.043 20.125 12.102 1 97.44 118 GLY B C 1
ATOM 3133 O O . GLY B 1 118 ? 5.352 21.156 12.039 1 97.44 118 GLY B O 1
ATOM 3134 N N . VAL B 1 119 ? 6.797 19.75 11.125 1 98.62 119 VAL B N 1
ATOM 3135 C CA . VAL B 1 119 ? 6.656 20.422 9.836 1 98.62 119 VAL B CA 1
ATOM 3136 C C . VAL B 1 119 ? 5.355 19.984 9.164 1 98.62 119 VAL B C 1
ATOM 3138 O O . VAL B 1 119 ? 5.078 18.797 9.047 1 98.62 119 VAL B O 1
ATOM 3141 N N . LEU B 1 120 ? 4.516 20.953 8.82 1 98.81 120 LEU B N 1
ATOM 3142 C CA . LEU B 1 120 ? 3.252 20.703 8.141 1 98.81 120 LEU B CA 1
ATOM 3143 C C . LEU B 1 120 ? 3.354 21.031 6.656 1 98.81 120 LEU B C 1
ATOM 3145 O O . LEU B 1 120 ? 3.852 22.109 6.293 1 98.81 120 LEU B O 1
ATOM 3149 N N . PHE B 1 121 ? 2.9 20.109 5.777 1 98.81 121 PHE B N 1
ATOM 3150 C CA . PHE B 1 121 ? 2.879 20.469 4.363 1 98.81 121 PHE B CA 1
ATOM 3151 C C . PHE B 1 121 ? 1.636 19.906 3.682 1 98.81 121 PHE B C 1
ATOM 3153 O O . PHE B 1 121 ? 1.033 18.953 4.168 1 98.81 121 PHE B O 1
ATOM 3160 N N . GLU B 1 122 ? 1.265 20.531 2.635 1 98.75 122 GLU B N 1
ATOM 3161 C CA . GLU B 1 122 ? 0.118 20.172 1.808 1 98.75 122 GLU B CA 1
ATOM 3162 C C . GLU B 1 122 ? 0.561 19.453 0.534 1 98.75 122 GLU B C 1
ATOM 3164 O O . GLU B 1 122 ? 1.558 19.828 -0.084 1 98.75 122 GLU B O 1
ATOM 3169 N N . VAL B 1 123 ? -0.125 18.406 0.181 1 98.38 123 VAL B N 1
ATOM 3170 C CA . VAL B 1 123 ? 0.012 17.719 -1.095 1 98.38 123 VAL B CA 1
ATOM 3171 C C . VAL B 1 123 ? -1.265 17.891 -1.915 1 98.38 123 VAL B C 1
ATOM 3173 O O . VAL B 1 123 ? -2.35 17.5 -1.475 1 98.38 123 VAL B O 1
ATOM 3176 N N . LYS B 1 124 ? -1.166 18.406 -3.076 1 96.25 124 LYS B N 1
ATOM 3177 C CA . LYS B 1 124 ? -2.348 18.562 -3.922 1 96.25 124 LYS B CA 1
ATOM 3178 C C . LYS B 1 124 ? -2.881 17.188 -4.355 1 96.25 124 LYS B C 1
ATOM 3180 O O . LYS B 1 124 ? -2.105 16.297 -4.684 1 96.25 124 LYS B O 1
ATOM 3185 N N . PRO B 1 125 ? -4.172 17.062 -4.379 1 96.31 125 PRO B N 1
ATOM 3186 C CA . PRO B 1 125 ? -4.77 15.75 -4.656 1 96.31 125 PRO B CA 1
ATOM 3187 C C . PRO B 1 125 ? -4.449 15.234 -6.059 1 96.31 125 PRO B C 1
ATOM 3189 O O . PRO B 1 125 ? -4.508 14.031 -6.309 1 96.31 125 PRO B O 1
ATOM 3192 N N . HIS B 1 126 ? -4.105 16.031 -6.973 1 93.06 126 HIS B N 1
ATOM 3193 C CA . HIS B 1 126 ? -3.891 15.602 -8.352 1 93.06 126 HIS B CA 1
ATOM 3194 C C . HIS B 1 126 ? -2.424 15.266 -8.602 1 93.06 126 HIS B C 1
ATOM 3196 O O . HIS B 1 126 ? -2.051 14.898 -9.719 1 93.06 126 HIS B O 1
ATOM 3202 N N . VAL B 1 127 ? -1.625 15.383 -7.547 1 93.56 127 VAL B N 1
ATOM 3203 C CA . VAL B 1 127 ? -0.207 15.055 -7.656 1 93.56 127 VAL B CA 1
ATOM 3204 C C . VAL B 1 127 ? -0.042 13.57 -7.969 1 93.56 127 VAL B C 1
ATOM 3206 O O . VAL B 1 127 ? -0.729 12.727 -7.387 1 93.56 127 VAL B O 1
ATOM 3209 N N . ARG B 1 128 ? 0.827 13.297 -8.891 1 92.12 128 ARG B N 1
ATOM 3210 C CA . ARG B 1 128 ? 1.299 11.922 -9.055 1 92.12 128 ARG B CA 1
ATOM 3211 C C . ARG B 1 128 ? 2.521 11.656 -8.18 1 92.12 128 ARG B C 1
ATOM 3213 O O . ARG B 1 128 ? 3.639 12.039 -8.539 1 92.12 128 ARG B O 1
ATOM 3220 N N . ILE B 1 129 ? 2.307 11.047 -7.141 1 95 129 ILE B N 1
ATOM 3221 C CA . ILE B 1 129 ? 3.373 10.805 -6.176 1 95 129 ILE B CA 1
ATOM 3222 C C . ILE B 1 129 ? 4.371 9.805 -6.754 1 95 129 ILE B C 1
ATOM 3224 O O . ILE B 1 129 ? 3.982 8.852 -7.438 1 95 129 ILE B O 1
ATOM 3228 N N . PRO B 1 130 ? 5.711 10.023 -6.5 1 95.44 130 PRO B N 1
ATOM 3229 C CA . PRO B 1 130 ? 6.695 9.039 -6.961 1 95.44 130 PRO B CA 1
ATOM 3230 C C . PRO B 1 130 ? 6.355 7.617 -6.527 1 95.44 130 PRO B C 1
ATOM 3232 O O . PRO B 1 130 ? 5.977 7.395 -5.371 1 95.44 130 PRO B O 1
ATOM 3235 N N . ARG B 1 131 ? 6.527 6.734 -7.457 1 96.38 131 ARG B N 1
ATOM 3236 C CA . ARG B 1 131 ? 6.113 5.359 -7.203 1 96.38 131 ARG B CA 1
ATOM 3237 C C . ARG B 1 131 ? 7.168 4.613 -6.391 1 96.38 131 ARG B C 1
ATOM 3239 O O . ARG B 1 131 ? 6.844 3.682 -5.652 1 96.38 131 ARG B O 1
ATOM 3246 N N . THR B 1 132 ? 8.406 4.992 -6.602 1 96 132 THR B N 1
ATOM 3247 C CA . THR B 1 132 ? 9.469 4.293 -5.898 1 96 132 THR B CA 1
ATOM 3248 C C . THR B 1 132 ? 9.914 5.074 -4.668 1 96 132 THR B C 1
ATOM 3250 O O . THR B 1 132 ? 9.867 6.305 -4.656 1 96 132 THR B O 1
ATOM 3253 N N . TYR B 1 133 ? 10.398 4.34 -3.748 1 96.88 133 TYR B N 1
ATOM 3254 C CA . TYR B 1 133 ? 10.812 4.934 -2.484 1 96.88 133 TYR B CA 1
ATOM 3255 C C . TYR B 1 133 ? 11.953 5.926 -2.697 1 96.88 133 TYR B C 1
ATOM 3257 O O . TYR B 1 133 ? 11.938 7.027 -2.143 1 96.88 133 TYR B O 1
ATOM 3265 N N . LYS B 1 134 ? 12.883 5.586 -3.432 1 95.69 134 LYS B N 1
ATOM 3266 C CA . LYS B 1 134 ? 14.047 6.438 -3.662 1 95.69 134 LYS B CA 1
ATOM 3267 C C . LYS B 1 134 ? 13.633 7.781 -4.25 1 95.69 134 LYS B C 1
ATOM 3269 O O . LYS B 1 134 ? 14.094 8.828 -3.791 1 95.69 134 LYS B O 1
ATOM 3274 N N . CYS B 1 135 ? 12.805 7.738 -5.195 1 95.62 135 CYS B N 1
ATOM 3275 C CA . CYS B 1 135 ? 12.328 8.969 -5.812 1 95.62 135 CYS B CA 1
ATOM 3276 C C . CYS B 1 135 ? 11.508 9.797 -4.824 1 95.62 135 CYS B C 1
ATOM 3278 O O . CYS B 1 135 ? 11.641 11.016 -4.77 1 95.62 135 CYS B O 1
ATOM 3280 N N . PHE B 1 136 ? 10.766 9.148 -4.117 1 98 136 PHE B N 1
ATOM 3281 C CA . PHE B 1 136 ? 9.945 9.828 -3.121 1 98 136 PHE B CA 1
ATOM 3282 C C . PHE B 1 136 ? 10.812 10.586 -2.127 1 98 136 PHE B C 1
ATOM 3284 O O . PHE B 1 136 ? 10.555 11.758 -1.835 1 98 136 PHE B O 1
ATOM 3291 N N . VAL B 1 137 ? 11.789 9.922 -1.569 1 97.38 137 VAL B N 1
ATOM 3292 C CA . VAL B 1 137 ? 12.648 10.547 -0.564 1 97.38 137 VAL B CA 1
ATOM 3293 C C . VAL B 1 137 ? 13.383 11.734 -1.176 1 97.38 137 VAL B C 1
ATOM 3295 O O . VAL B 1 137 ? 13.609 12.742 -0.503 1 97.38 137 VAL B O 1
ATOM 3298 N N . GLY B 1 138 ? 13.75 11.617 -2.42 1 96.38 138 GLY B N 1
ATOM 3299 C CA . GLY B 1 138 ? 14.352 12.75 -3.104 1 96.38 138 GLY B CA 1
ATOM 3300 C C . GLY B 1 138 ? 13.453 13.969 -3.145 1 96.38 138 GLY B C 1
ATOM 3301 O O . GLY B 1 138 ? 13.898 15.086 -2.875 1 96.38 138 GLY B O 1
ATOM 3302 N N . ILE B 1 139 ? 12.211 13.773 -3.428 1 97.12 139 ILE B N 1
ATOM 3303 C CA . ILE B 1 139 ? 11.242 14.859 -3.527 1 97.12 139 ILE B CA 1
ATOM 3304 C C . ILE B 1 139 ? 10.984 15.453 -2.143 1 97.12 139 ILE B C 1
ATOM 3306 O O . ILE B 1 139 ? 10.891 16.672 -1.993 1 97.12 139 ILE B O 1
ATOM 3310 N N . MET B 1 140 ? 10.922 14.555 -1.193 1 98.38 140 MET B N 1
ATOM 3311 C CA . MET B 1 140 ? 10.703 15.039 0.167 1 98.38 140 MET B CA 1
ATOM 3312 C C . MET B 1 140 ? 11.883 15.875 0.649 1 98.38 140 MET B C 1
ATOM 3314 O O . MET B 1 140 ? 11.703 16.891 1.323 1 98.38 140 MET B O 1
ATOM 3318 N N . LEU B 1 141 ? 13.07 15.383 0.341 1 98.25 141 LEU B N 1
ATOM 3319 C CA . LEU B 1 141 ? 14.258 16.156 0.7 1 98.25 141 LEU B CA 1
ATOM 3320 C C . LEU B 1 141 ? 14.195 17.547 0.098 1 98.25 141 LEU B C 1
ATOM 3322 O O . LEU B 1 141 ? 14.43 18.547 0.796 1 98.25 141 LEU B O 1
ATOM 3326 N N . GLN B 1 142 ? 13.836 17.625 -1.146 1 97.56 142 GLN B N 1
ATOM 3327 C CA . GLN B 1 142 ? 13.711 18.906 -1.828 1 97.56 142 GLN B CA 1
ATOM 3328 C C . GLN B 1 142 ? 12.641 19.781 -1.176 1 97.56 142 GLN B C 1
ATOM 3330 O O . GLN B 1 142 ? 12.852 20.969 -0.956 1 97.56 142 GLN B O 1
ATOM 3335 N N . LEU B 1 143 ? 11.516 19.203 -0.898 1 98.19 143 LEU B N 1
ATOM 3336 C CA . LEU B 1 143 ? 10.406 19.922 -0.298 1 98.19 143 LEU B CA 1
ATOM 3337 C C . LEU B 1 143 ? 10.82 20.547 1.031 1 98.19 143 LEU B C 1
ATOM 3339 O O . LEU B 1 143 ? 10.555 21.719 1.28 1 98.19 143 LEU B O 1
ATOM 3343 N N . LEU B 1 144 ? 11.484 19.734 1.845 1 97.88 144 LEU B N 1
ATOM 3344 C CA . LEU B 1 144 ? 11.812 20.172 3.195 1 97.88 144 LEU B CA 1
ATOM 3345 C C . LEU B 1 144 ? 12.938 21.203 3.172 1 97.88 144 LEU B C 1
ATOM 3347 O O . LEU B 1 144 ? 13.109 21.969 4.129 1 97.88 144 LEU B O 1
ATOM 3351 N N . GLN B 1 145 ? 13.641 21.25 2.072 1 96.69 145 GLN B N 1
ATOM 3352 C CA . GLN B 1 145 ? 14.688 22.266 1.917 1 96.69 145 GLN B CA 1
ATOM 3353 C C . GLN B 1 145 ? 14.148 23.516 1.244 1 96.69 145 GLN B C 1
ATOM 3355 O O . GLN B 1 145 ? 14.492 24.641 1.638 1 96.69 145 GLN B O 1
ATOM 3360 N N . LYS B 1 146 ? 13.273 23.375 0.276 1 96.31 146 LYS B N 1
ATOM 3361 C CA . LYS B 1 146 ? 12.82 24.484 -0.547 1 96.31 146 LYS B CA 1
ATOM 3362 C C . LYS B 1 146 ? 11.453 24.984 -0.083 1 96.31 146 LYS B C 1
ATOM 3364 O O . LYS B 1 146 ? 10.984 26.047 -0.526 1 96.31 146 LYS B O 1
ATOM 3369 N N . LEU B 1 147 ? 10.75 24.234 0.621 1 97.12 147 LEU B N 1
ATOM 3370 C CA . LEU B 1 147 ? 9.492 24.578 1.266 1 97.12 147 LEU B CA 1
ATOM 3371 C C . LEU B 1 147 ? 8.328 24.438 0.288 1 97.12 147 LEU B C 1
ATOM 3373 O O . LEU B 1 147 ? 7.164 24.406 0.699 1 97.12 147 LEU B O 1
ATOM 3377 N N . SER B 1 148 ? 8.656 24.359 -0.953 1 96.5 148 SER B N 1
ATOM 3378 C CA . SER B 1 148 ? 7.617 24.094 -1.938 1 96.5 148 SER B CA 1
ATOM 3379 C C . SER B 1 148 ? 8.195 23.453 -3.193 1 96.5 148 SER B C 1
ATOM 3381 O O . SER B 1 148 ? 9.391 23.547 -3.457 1 96.5 148 SER B O 1
ATOM 3383 N N . ILE B 1 149 ? 7.363 22.719 -3.811 1 95.31 149 ILE B N 1
ATOM 3384 C CA . ILE B 1 149 ? 7.68 22.109 -5.098 1 95.31 149 ILE B CA 1
ATOM 3385 C C . ILE B 1 149 ? 6.562 22.406 -6.098 1 95.31 149 ILE B C 1
ATOM 3387 O O . ILE B 1 149 ? 5.387 22.172 -5.812 1 95.31 149 ILE B O 1
ATOM 3391 N N . SER B 1 150 ? 6.953 22.875 -7.305 1 91.75 150 SER B N 1
ATOM 3392 C CA . SER B 1 150 ? 5.992 23.219 -8.352 1 91.75 150 SER B CA 1
ATOM 3393 C C . SER B 1 150 ? 6.152 22.312 -9.562 1 91.75 150 SER B C 1
ATOM 3395 O O . SER B 1 150 ? 7.203 21.688 -9.75 1 91.75 150 SER B O 1
ATOM 3397 N N . ALA B 1 151 ? 4.988 22.156 -10.25 1 83 151 ALA B N 1
ATOM 3398 C CA . ALA B 1 151 ? 5.086 21.469 -11.531 1 83 151 ALA B CA 1
ATOM 3399 C C . ALA B 1 151 ? 5.953 22.25 -12.516 1 83 151 ALA B C 1
ATOM 3401 O O . ALA B 1 151 ? 6.031 23.484 -12.438 1 83 151 ALA B O 1
ATOM 3402 N N . THR B 1 152 ? 6.598 21.484 -13.312 1 75.12 152 THR B N 1
ATOM 3403 C CA . THR B 1 152 ? 7.445 22.156 -14.297 1 75.12 152 THR B CA 1
ATOM 3404 C C . THR B 1 152 ? 6.625 23.094 -15.172 1 75.12 152 THR B C 1
ATOM 3406 O O . THR B 1 152 ? 5.602 22.688 -15.734 1 75.12 152 THR B O 1
ATOM 3409 N N . GLY B 1 153 ? 7.043 24.219 -15.297 1 70.31 153 GLY B N 1
ATOM 3410 C CA . GLY B 1 153 ? 6.461 25.203 -16.203 1 70.31 153 GLY B CA 1
ATOM 3411 C C . GLY B 1 153 ? 5.18 25.812 -15.664 1 70.31 153 GLY B C 1
ATOM 3412 O O . GLY B 1 153 ? 4.559 26.641 -16.328 1 70.31 153 GLY B O 1
ATOM 3413 N N . LYS B 1 154 ? 4.801 25.25 -14.617 1 70.25 154 LYS B N 1
ATOM 3414 C CA . LYS B 1 154 ? 3.562 25.812 -14.086 1 70.25 154 LYS B CA 1
ATOM 3415 C C . LYS B 1 154 ? 3.801 26.469 -12.727 1 70.25 154 LYS B C 1
ATOM 3417 O O . LYS B 1 154 ? 4.789 26.172 -12.055 1 70.25 154 LYS B O 1
ATOM 3422 N N . ARG B 1 155 ? 2.988 27.391 -12.484 1 77.88 155 ARG B N 1
ATOM 3423 C CA . ARG B 1 155 ? 3.033 28.125 -11.227 1 77.88 155 ARG B CA 1
ATOM 3424 C C . ARG B 1 155 ? 2.346 27.344 -10.109 1 77.88 155 ARG B C 1
ATOM 3426 O O . ARG B 1 155 ? 2.551 27.625 -8.93 1 77.88 155 ARG B O 1
ATOM 3433 N N . ASP B 1 156 ? 1.789 26.281 -10.445 1 85.44 156 ASP B N 1
ATOM 3434 C CA . ASP B 1 156 ? 1.003 25.562 -9.453 1 85.44 156 ASP B CA 1
ATOM 3435 C C . ASP B 1 156 ? 1.902 24.734 -8.531 1 85.44 156 ASP B C 1
ATOM 3437 O O . ASP B 1 156 ? 2.707 23.938 -9.008 1 85.44 156 ASP B O 1
ATOM 3441 N N . LYS B 1 157 ? 1.767 25.016 -7.242 1 91.69 157 LYS B N 1
ATOM 3442 C CA . LYS B 1 157 ? 2.539 24.281 -6.25 1 91.69 157 LYS B CA 1
ATOM 3443 C C . LYS B 1 157 ? 1.897 22.922 -5.957 1 91.69 157 LYS B C 1
ATOM 3445 O O . LYS B 1 157 ? 0.757 22.859 -5.492 1 91.69 157 LYS B O 1
ATOM 3450 N N . LEU B 1 158 ? 2.639 21.875 -6.199 1 94.62 158 LEU B N 1
ATOM 3451 C CA . LEU B 1 158 ? 2.162 20.516 -5.965 1 94.62 158 LEU B CA 1
ATOM 3452 C C . LEU B 1 158 ? 2.32 20.141 -4.496 1 94.62 158 LEU B C 1
ATOM 3454 O O . LEU B 1 158 ? 1.446 19.484 -3.926 1 94.62 158 LEU B O 1
ATOM 3458 N N . PHE B 1 159 ? 3.445 20.547 -3.967 1 97.06 159 PHE B N 1
ATOM 3459 C CA . PHE B 1 159 ? 3.752 20.422 -2.547 1 97.06 159 PHE B CA 1
ATOM 3460 C C . PHE B 1 159 ? 4.066 21.797 -1.942 1 97.06 159 PHE B C 1
ATOM 3462 O O . PHE B 1 159 ? 4.742 22.609 -2.564 1 97.06 159 PHE B O 1
ATOM 3469 N N . ARG B 1 160 ? 3.625 21.938 -0.704 1 97.94 160 ARG B N 1
ATOM 3470 C CA . ARG B 1 160 ? 3.914 23.234 -0.074 1 97.94 160 ARG B CA 1
ATOM 3471 C C . ARG B 1 160 ? 3.918 23.109 1.445 1 97.94 160 ARG B C 1
ATOM 3473 O O . ARG B 1 160 ? 2.953 22.609 2.035 1 97.94 160 ARG B O 1
ATOM 3480 N N . VAL B 1 161 ? 4.965 23.531 2.025 1 98.69 161 VAL B N 1
ATOM 3481 C CA . VAL B 1 161 ? 4.988 23.672 3.477 1 98.69 161 VAL B CA 1
ATOM 3482 C C . VAL B 1 161 ? 4.07 24.828 3.896 1 98.69 161 VAL B C 1
ATOM 3484 O O . VAL B 1 161 ? 4.102 25.906 3.297 1 98.69 161 VAL B O 1
ATOM 3487 N N . VAL B 1 162 ? 3.242 24.562 4.871 1 98.69 162 VAL B N 1
ATOM 3488 C CA . VAL B 1 162 ? 2.281 25.562 5.316 1 98.69 162 VAL B CA 1
ATOM 3489 C C . VAL B 1 162 ? 2.389 25.75 6.828 1 98.69 162 VAL B C 1
ATOM 3491 O O . VAL B 1 162 ? 3.025 24.953 7.516 1 98.69 162 VAL B O 1
ATOM 3494 N N . LYS B 1 163 ? 1.749 26.703 7.281 1 98.31 163 LYS B N 1
ATOM 3495 C CA . LYS B 1 163 ? 1.842 27.047 8.695 1 98.31 163 LYS B CA 1
ATOM 3496 C C . LYS B 1 163 ? 0.941 26.156 9.547 1 98.31 163 LYS B C 1
ATOM 3498 O O . LYS B 1 163 ? -0.163 25.797 9.125 1 98.31 163 LYS B O 1
ATOM 3503 N N . ASN B 1 164 ? 1.35 25.906 10.758 1 97.81 164 ASN B N 1
ATOM 3504 C CA . ASN B 1 164 ? 0.508 25.297 11.789 1 97.81 164 ASN B CA 1
ATOM 3505 C C . ASN B 1 164 ? -0.439 26.312 12.414 1 97.81 164 ASN B C 1
ATOM 3507 O O . ASN B 1 164 ? -0.149 27.516 12.422 1 97.81 164 ASN B O 1
ATOM 3511 N N . PRO B 1 165 ? -1.601 25.891 12.969 1 97.75 165 PRO B N 1
ATOM 3512 C CA . PRO B 1 165 ? -2.078 24.5 13.023 1 97.75 165 PRO B CA 1
ATOM 3513 C C . PRO B 1 165 ? -2.852 24.094 11.773 1 97.75 165 PRO B C 1
ATOM 3515 O O . PRO B 1 165 ? -3.318 24.953 11.023 1 97.75 165 PRO B O 1
ATOM 3518 N N . VAL B 1 166 ? -3.025 22.828 11.531 1 98.12 166 VAL B N 1
ATOM 3519 C CA . VAL B 1 166 ? -3.68 22.312 10.328 1 98.12 166 VAL B CA 1
ATOM 3520 C C . VAL B 1 166 ? -5.156 22.703 10.344 1 98.12 166 VAL B C 1
ATOM 3522 O O . VAL B 1 166 ? -5.793 22.781 9.289 1 98.12 166 VAL B O 1
ATOM 3525 N N . THR B 1 167 ? -5.73 22.969 11.477 1 97.44 167 THR B N 1
ATOM 3526 C CA . THR B 1 167 ? -7.152 23.25 11.641 1 97.44 167 THR B CA 1
ATOM 3527 C C . THR B 1 167 ? -7.551 24.484 10.852 1 97.44 167 THR B C 1
ATOM 3529 O O . THR B 1 167 ? -8.711 24.641 10.469 1 97.44 167 THR B O 1
ATOM 3532 N N . GLN B 1 168 ? -6.641 25.375 10.578 1 97 168 GLN B N 1
ATOM 3533 C CA . GLN B 1 168 ? -6.953 26.609 9.867 1 97 168 GLN B CA 1
ATOM 3534 C C . GLN B 1 168 ? -7.281 26.344 8.406 1 97 168 GLN B C 1
ATOM 3536 O O . GLN B 1 168 ? -7.84 27.203 7.715 1 97 168 GLN B O 1
ATOM 3541 N N . TYR B 1 169 ? -6.941 25.125 7.926 1 97.62 169 TYR B N 1
ATOM 3542 C CA . TYR B 1 169 ? -7.129 24.797 6.516 1 97.62 169 TYR B CA 1
ATOM 3543 C C . TYR B 1 169 ? -8.328 23.875 6.324 1 97.62 169 TYR B C 1
ATOM 3545 O O . TYR B 1 169 ? -8.672 23.531 5.191 1 97.62 169 TYR B O 1
ATOM 3553 N N . LEU B 1 170 ? -8.992 23.453 7.387 1 96.88 170 LEU B N 1
ATOM 3554 C CA . LEU B 1 170 ? -10.039 22.438 7.309 1 96.88 170 LEU B CA 1
ATOM 3555 C C . LEU B 1 170 ? -11.391 23.078 7.004 1 96.88 170 LEU B C 1
ATOM 3557 O O . LEU B 1 170 ? -11.672 24.203 7.457 1 96.88 170 LEU B O 1
ATOM 3561 N N . PRO B 1 171 ? -12.227 22.359 6.293 1 93.75 171 PRO B N 1
ATOM 3562 C CA . PRO B 1 171 ? -13.57 22.891 6.043 1 93.75 171 PRO B CA 1
ATOM 3563 C C . PRO B 1 171 ? -14.383 23.078 7.32 1 93.75 171 PRO B C 1
ATOM 3565 O O . PRO B 1 171 ? -14.242 22.281 8.258 1 93.75 171 PRO B O 1
ATOM 3568 N N . LEU B 1 172 ? -15.242 24.047 7.414 1 87.19 172 LEU B N 1
ATOM 3569 C CA . LEU B 1 172 ? -16.047 24.359 8.586 1 87.19 172 LEU B CA 1
ATOM 3570 C C . LEU B 1 172 ? -17.062 23.266 8.875 1 87.19 172 LEU B C 1
ATOM 3572 O O . LEU B 1 172 ? -17.234 22.859 10.023 1 87.19 172 LEU B O 1
ATOM 3576 N N . ASN B 1 173 ? -17.781 22.797 7.938 1 89.25 173 ASN B N 1
ATOM 3577 C CA . ASN B 1 173 ? -18.812 21.766 8.102 1 89.25 173 ASN B CA 1
ATOM 3578 C C . ASN B 1 173 ? -18.25 20.375 7.836 1 89.25 173 ASN B C 1
ATOM 3580 O O . ASN B 1 173 ? -18.656 19.703 6.879 1 89.25 173 ASN B O 1
ATOM 3584 N N . SER B 1 174 ? -17.266 20.062 8.812 1 94.38 174 SER B N 1
ATOM 3585 C CA . SER B 1 174 ? -16.656 18.766 8.602 1 94.38 174 SER B CA 1
ATOM 3586 C C . SER B 1 174 ? -16.656 17.938 9.883 1 94.38 174 SER B C 1
ATOM 3588 O O . SER B 1 174 ? -16.547 18.484 10.977 1 94.38 174 SER B O 1
ATOM 3590 N N . ARG B 1 175 ? -16.859 16.688 9.727 1 95.94 175 ARG B N 1
ATOM 3591 C CA . ARG B 1 175 ? -16.656 15.727 10.805 1 95.94 175 ARG B CA 1
ATOM 3592 C C . ARG B 1 175 ? -15.211 15.273 10.859 1 95.94 175 ARG B C 1
ATOM 3594 O O . ARG B 1 175 ? -14.672 14.75 9.875 1 95.94 175 ARG B O 1
ATOM 3601 N N . LYS B 1 176 ? -14.555 15.523 12 1 97.25 176 LYS B N 1
ATOM 3602 C CA . LYS B 1 176 ? -13.141 15.203 12.172 1 97.25 176 LYS B CA 1
ATOM 3603 C C . LYS B 1 176 ? -12.969 13.891 12.93 1 97.25 176 LYS B C 1
ATOM 3605 O O . LYS B 1 176 ? -13.32 13.797 14.109 1 97.25 176 LYS B O 1
ATOM 3610 N N . ILE B 1 177 ? -12.375 12.922 12.281 1 96.69 177 ILE B N 1
ATOM 3611 C CA . ILE B 1 177 ? -12.312 11.57 12.82 1 96.69 177 ILE B CA 1
ATOM 3612 C C . ILE B 1 177 ? -10.859 11.102 12.883 1 96.69 177 ILE B C 1
ATOM 3614 O O . ILE B 1 177 ? -10.109 11.266 11.914 1 96.69 177 ILE B O 1
ATOM 3618 N N . GLY B 1 178 ? -10.438 10.594 13.961 1 96.5 178 GLY B N 1
ATOM 3619 C CA . GLY B 1 178 ? -9.141 9.961 14.125 1 96.5 178 GLY B CA 1
ATOM 3620 C C . GLY B 1 178 ? -9.234 8.453 14.312 1 96.5 178 GLY B C 1
ATOM 3621 O O . GLY B 1 178 ? -10.289 7.938 14.68 1 96.5 178 GLY B O 1
ATOM 3622 N N . PHE B 1 179 ? -8.125 7.781 14.055 1 94.12 179 PHE B N 1
ATOM 3623 C CA . PHE B 1 179 ? -8.133 6.324 14.109 1 94.12 179 PHE B CA 1
ATOM 3624 C C . PHE B 1 179 ? -7.043 5.812 15.047 1 94.12 179 PHE B C 1
ATOM 3626 O O . PHE B 1 179 ? -5.914 6.309 15.023 1 94.12 179 PHE B O 1
ATOM 3633 N N . SER B 1 180 ? -7.43 4.895 15.875 1 87.06 180 SER B N 1
ATOM 3634 C CA . SER B 1 180 ? -6.516 4.234 16.797 1 87.06 180 SER B CA 1
ATOM 3635 C C . SER B 1 180 ? -6.93 2.787 17.047 1 87.06 180 SER B C 1
ATOM 3637 O O . SER B 1 180 ? -8.109 2.502 17.281 1 87.06 180 SER B O 1
ATOM 3639 N N . PHE B 1 181 ? -5.914 1.947 17.016 1 81.12 181 PHE B N 1
ATOM 3640 C CA . PHE B 1 181 ? -6.18 0.528 17.219 1 81.12 181 PHE B CA 1
ATOM 3641 C C . PHE B 1 181 ? -6.508 0.243 18.688 1 81.12 181 PHE B C 1
ATOM 3643 O O . PHE B 1 181 ? -7.27 -0.676 18.984 1 81.12 181 PHE B O 1
ATOM 3650 N N . SER B 1 182 ? -6.047 1.02 19.594 1 77.81 182 SER B N 1
ATOM 3651 C CA . SER B 1 182 ? -6.113 0.736 21.016 1 77.81 182 SER B CA 1
ATOM 3652 C C . SER B 1 182 ? -7.465 1.138 21.594 1 77.81 182 SER B C 1
ATOM 3654 O O . SER B 1 182 ? -7.742 0.886 22.781 1 77.81 182 SER B O 1
ATOM 3656 N N . LEU B 1 183 ? -8.297 1.589 20.766 1 79.69 183 LEU B N 1
ATOM 3657 C CA . LEU B 1 183 ? -9.578 2.061 21.266 1 79.69 183 LEU B CA 1
ATOM 3658 C C . LEU B 1 183 ? -10.555 0.902 21.422 1 79.69 183 LEU B C 1
ATOM 3660 O O . LEU B 1 183 ? -10.484 -0.083 20.688 1 79.69 183 LEU B O 1
ATOM 3664 N N . GLU B 1 184 ? -11.391 1.125 22.312 1 72.5 184 GLU B N 1
ATOM 3665 C CA . GLU B 1 184 ? -12.391 0.098 22.609 1 72.5 184 GLU B CA 1
ATOM 3666 C C . GLU B 1 184 ? -13.562 0.185 21.641 1 72.5 184 GLU B C 1
ATOM 3668 O O . GLU B 1 184 ? -14.266 -0.805 21.422 1 72.5 184 GLU B O 1
ATOM 3673 N N . LYS B 1 185 ? -13.758 1.268 21.094 1 81.12 185 LYS B N 1
ATOM 3674 C CA . LYS B 1 185 ? -14.883 1.466 20.188 1 81.12 185 LYS B CA 1
ATOM 3675 C C . LYS B 1 185 ? -14.562 0.95 18.797 1 81.12 185 LYS B C 1
ATOM 3677 O O . LYS B 1 185 ? -13.93 1.65 18 1 81.12 185 LYS B O 1
ATOM 3682 N N . LEU B 1 186 ? -14.945 -0.325 18.547 1 88.12 186 LEU B N 1
ATOM 3683 C CA . LEU B 1 186 ? -14.805 -0.919 17.219 1 88.12 186 LEU B CA 1
ATOM 3684 C C . LEU B 1 186 ? -16.047 -0.641 16.375 1 88.12 186 LEU B C 1
ATOM 3686 O O . LEU B 1 186 ? -17.156 -0.967 16.766 1 88.12 186 LEU B O 1
ATOM 3690 N N . VAL B 1 187 ? -15.797 0.008 15.266 1 91.06 187 VAL B N 1
ATOM 3691 C CA . VAL B 1 187 ? -16.922 0.479 14.461 1 91.06 187 VAL B CA 1
ATOM 3692 C C . VAL B 1 187 ? -16.766 -0.012 13.023 1 91.06 187 VAL B C 1
ATOM 3694 O O . VAL B 1 187 ? -15.641 -0.177 12.531 1 91.06 187 VAL B O 1
ATOM 3697 N N . ASP B 1 188 ? -17.891 -0.305 12.422 1 92.81 188 ASP B N 1
ATOM 3698 C CA . ASP B 1 188 ? -17.938 -0.508 10.977 1 92.81 188 ASP B CA 1
ATOM 3699 C C . ASP B 1 188 ? -17.859 0.823 10.234 1 92.81 188 ASP B C 1
ATOM 3701 O O . ASP B 1 188 ? -18.797 1.625 10.297 1 92.81 188 ASP B O 1
ATOM 3705 N N . ILE B 1 189 ? -16.828 0.975 9.492 1 94.38 189 ILE B N 1
ATOM 3706 C CA . ILE B 1 189 ? -16.547 2.271 8.883 1 94.38 189 ILE B CA 1
ATOM 3707 C C . ILE B 1 189 ? -17.688 2.648 7.926 1 94.38 189 ILE B C 1
ATOM 3709 O O . ILE B 1 189 ? -18.047 3.82 7.824 1 94.38 189 ILE B O 1
ATOM 3713 N N . GLN B 1 190 ? -18.203 1.701 7.195 1 93.31 190 GLN B N 1
ATOM 3714 C CA . GLN B 1 190 ? -19.281 1.991 6.27 1 93.31 190 GLN B CA 1
ATOM 3715 C C . GLN B 1 190 ? -20.516 2.521 7.008 1 93.31 190 GLN B C 1
ATOM 3717 O O . GLN B 1 190 ? -21.094 3.537 6.609 1 93.31 190 GLN B O 1
ATOM 3722 N N . LYS B 1 191 ? -20.891 1.856 8.023 1 93.62 191 LYS B N 1
ATOM 3723 C CA . LYS B 1 191 ? -22.031 2.301 8.82 1 93.62 191 LYS B CA 1
ATOM 3724 C C . LYS B 1 191 ? -21.766 3.66 9.461 1 93.62 191 LYS B C 1
ATOM 3726 O O . LYS B 1 191 ? -22.656 4.512 9.516 1 93.62 191 LYS B O 1
ATOM 3731 N N . TYR B 1 192 ? -20.578 3.809 9.906 1 94.69 192 TYR B N 1
ATOM 3732 C CA . TYR B 1 192 ? -20.203 5.047 10.57 1 94.69 192 TYR B CA 1
ATOM 3733 C C . TYR B 1 192 ? -20.328 6.238 9.633 1 94.69 192 TYR B C 1
ATOM 3735 O O . TYR B 1 192 ? -20.969 7.238 9.969 1 94.69 192 TYR B O 1
ATOM 3743 N N . VAL B 1 193 ? -19.781 6.129 8.453 1 95.88 193 VAL B N 1
ATOM 3744 C CA . VAL B 1 193 ? -19.781 7.262 7.535 1 95.88 193 VAL B CA 1
ATOM 3745 C C . VAL B 1 193 ? -21.188 7.465 6.973 1 95.88 193 VAL B C 1
ATOM 3747 O O . VAL B 1 193 ? -21.594 8.594 6.699 1 95.88 193 VAL B O 1
ATOM 3750 N N . ASP B 1 194 ? -21.969 6.426 6.855 1 94.75 194 ASP B N 1
ATOM 3751 C CA . ASP B 1 194 ? -23.344 6.531 6.363 1 94.75 194 ASP B CA 1
ATOM 3752 C C . ASP B 1 194 ? -24.219 7.293 7.352 1 94.75 194 ASP B C 1
ATOM 3754 O O . ASP B 1 194 ? -25.203 7.938 6.957 1 94.75 194 ASP B O 1
ATOM 3758 N N . ALA B 1 195 ? -23.875 7.199 8.547 1 94.38 195 ALA B N 1
ATOM 3759 C CA . ALA B 1 195 ? -24.672 7.832 9.594 1 94.38 195 ALA B CA 1
ATOM 3760 C C . ALA B 1 195 ? -24.438 9.336 9.633 1 94.38 195 ALA B C 1
ATOM 3762 O O . ALA B 1 195 ? -25.219 10.086 10.219 1 94.38 195 ALA B O 1
ATOM 3763 N N . VAL B 1 196 ? -23.391 9.797 9.094 1 91.5 196 VAL B N 1
ATOM 3764 C CA . VAL B 1 196 ? -23.094 11.227 9.039 1 91.5 196 VAL B CA 1
ATOM 3765 C C . VAL B 1 196 ? -23.953 11.898 7.977 1 91.5 196 VAL B C 1
ATOM 3767 O O . VAL B 1 196 ? -24.172 11.328 6.902 1 91.5 196 VAL B O 1
ATOM 3770 N N . LYS B 1 197 ? -24.375 13.086 8.227 1 88.56 197 LYS B N 1
ATOM 3771 C CA . LYS B 1 197 ? -25.234 13.828 7.312 1 88.56 197 LYS B CA 1
ATOM 3772 C C . LYS B 1 197 ? -24.594 13.961 5.934 1 88.56 197 LYS B C 1
ATOM 3774 O O . LYS B 1 197 ? -23.375 14.109 5.82 1 88.56 197 LYS B O 1
ATOM 3779 N N . ASP B 1 198 ? -25.391 14.031 4.895 1 85.69 198 ASP B N 1
ATOM 3780 C CA . ASP B 1 198 ? -24.922 14.016 3.512 1 85.69 198 ASP B CA 1
ATOM 3781 C C . ASP B 1 198 ? -24.281 15.352 3.137 1 85.69 198 ASP B C 1
ATOM 3783 O O . ASP B 1 198 ? -23.578 15.445 2.133 1 85.69 198 ASP B O 1
ATOM 3787 N N . ASP B 1 199 ? -24.516 16.359 3.918 1 87.94 199 ASP B N 1
ATOM 3788 C CA . ASP B 1 199 ? -23.969 17.672 3.588 1 87.94 199 ASP B CA 1
ATOM 3789 C C . ASP B 1 199 ? -22.719 17.969 4.402 1 87.94 199 ASP B C 1
ATOM 3791 O O . ASP B 1 199 ? -22.312 19.125 4.531 1 87.94 199 ASP B O 1
ATOM 3795 N N . SER B 1 200 ? -22.156 16.969 4.852 1 92.44 200 SER B N 1
ATOM 3796 C CA . SER B 1 200 ? -20.969 17.141 5.68 1 92.44 200 SER B CA 1
ATOM 3797 C C . SER B 1 200 ? -19.719 16.656 4.961 1 92.44 200 SER B C 1
ATOM 3799 O O . SER B 1 200 ? -19.75 15.633 4.281 1 92.44 200 SER B O 1
ATOM 3801 N N . ASN B 1 201 ? -18.656 17.438 5.164 1 95.69 201 ASN B N 1
ATOM 3802 C CA . ASN B 1 201 ? -17.328 16.969 4.758 1 95.69 201 ASN B CA 1
ATOM 3803 C C . ASN B 1 201 ? -16.703 16.078 5.82 1 95.69 201 ASN B C 1
ATOM 3805 O O . ASN B 1 201 ? -17.203 15.992 6.941 1 95.69 201 ASN B O 1
ATOM 3809 N N . PHE B 1 202 ? -15.711 15.359 5.422 1 97.56 202 PHE B N 1
ATOM 3810 C CA . PHE B 1 202 ? -14.992 14.5 6.355 1 97.56 202 PHE B CA 1
ATOM 3811 C C . PHE B 1 202 ? -13.531 14.922 6.461 1 97.56 202 PHE B C 1
ATOM 3813 O O . PHE B 1 202 ? -12.938 15.367 5.477 1 97.56 202 PHE B O 1
ATOM 3820 N N . VAL B 1 203 ? -13.008 14.867 7.621 1 98 203 VAL B N 1
ATOM 3821 C CA . VAL B 1 203 ? -11.578 14.969 7.883 1 98 203 VAL B CA 1
ATOM 3822 C C . VAL B 1 203 ? -11.094 13.703 8.594 1 98 203 VAL B C 1
ATOM 3824 O O . VAL B 1 203 ? -11.578 13.367 9.68 1 98 203 VAL B O 1
ATOM 3827 N N . PHE B 1 204 ? -10.164 13.016 8.008 1 98.12 204 PHE B N 1
ATOM 3828 C CA . PHE B 1 204 ? -9.641 11.781 8.586 1 98.12 204 PHE B CA 1
ATOM 3829 C C . PHE B 1 204 ? -8.188 11.953 8.984 1 98.12 204 PHE B C 1
ATOM 3831 O O . PHE B 1 204 ? -7.352 12.344 8.172 1 98.12 204 PHE B O 1
ATOM 3838 N N . LEU B 1 205 ? -7.945 11.664 10.195 1 98.25 205 LEU B N 1
ATOM 3839 C CA . LEU B 1 205 ? -6.594 11.727 10.742 1 98.25 205 LEU B CA 1
ATOM 3840 C C . LEU B 1 205 ? -6.023 10.328 10.953 1 98.25 205 LEU B C 1
ATOM 3842 O O . LEU B 1 205 ? -6.559 9.547 11.742 1 98.25 205 LEU B O 1
ATOM 3846 N N . VAL B 1 206 ? -4.93 9.992 10.25 1 97.88 206 VAL B N 1
ATOM 3847 C CA . VAL B 1 206 ? -4.273 8.695 10.344 1 97.88 206 VAL B CA 1
ATOM 3848 C C . VAL B 1 206 ? -2.812 8.883 10.742 1 97.88 206 VAL B C 1
ATOM 3850 O O . VAL B 1 206 ? -2.135 9.781 10.242 1 97.88 206 VAL B O 1
ATOM 3853 N N . GLY B 1 207 ? -2.336 8.031 11.664 1 97.5 207 GLY B N 1
ATOM 3854 C CA . GLY B 1 207 ? -0.924 8.047 12.008 1 97.5 207 GLY B CA 1
ATOM 3855 C C . GLY B 1 207 ? -0.039 7.449 10.938 1 97.5 207 GLY B C 1
ATOM 3856 O O . GLY B 1 207 ? -0.331 6.375 10.406 1 97.5 207 GLY B O 1
ATOM 3857 N N . ALA B 1 208 ? 1.003 8.141 10.609 1 97.69 208 ALA B N 1
ATOM 3858 C CA . ALA B 1 208 ? 1.956 7.672 9.609 1 97.69 208 ALA B CA 1
ATOM 3859 C C . ALA B 1 208 ? 3.311 7.363 10.242 1 97.69 208 ALA B C 1
ATOM 3861 O O . ALA B 1 208 ? 4.352 7.758 9.711 1 97.69 208 ALA B O 1
ATOM 3862 N N . MET B 1 209 ? 3.295 6.664 11.406 1 94.94 209 MET B N 1
ATOM 3863 C CA . MET B 1 209 ? 4.492 6.332 12.172 1 94.94 209 MET B CA 1
ATOM 3864 C C . MET B 1 209 ? 4.562 4.836 12.453 1 94.94 209 MET B C 1
ATOM 3866 O O . MET B 1 209 ? 3.568 4.125 12.305 1 94.94 209 MET B O 1
ATOM 3870 N N . ALA B 1 210 ? 5.738 4.434 12.836 1 91.25 210 ALA B N 1
ATOM 3871 C CA . ALA B 1 210 ? 5.957 3.014 13.086 1 91.25 210 ALA B CA 1
ATOM 3872 C C . ALA B 1 210 ? 5.199 2.553 14.328 1 91.25 210 ALA B C 1
ATOM 3874 O O . ALA B 1 210 ? 4.652 1.447 14.352 1 91.25 210 ALA B O 1
ATOM 3875 N N . HIS B 1 211 ? 5.176 3.332 15.297 1 89.12 211 HIS B N 1
ATOM 3876 C CA . HIS B 1 211 ? 4.48 3.016 16.547 1 89.12 211 HIS B CA 1
ATOM 3877 C C . HIS B 1 211 ? 4.016 4.285 17.25 1 89.12 211 HIS B C 1
ATOM 3879 O O . HIS B 1 211 ? 4.535 5.371 16.984 1 89.12 211 HIS B O 1
ATOM 3885 N N . GLY B 1 212 ? 3.047 4.094 18.016 1 87.88 212 GLY B N 1
ATOM 3886 C CA . GLY B 1 212 ? 2.488 5.219 18.766 1 87.88 212 GLY B CA 1
ATOM 3887 C C . GLY B 1 212 ? 1.034 5.488 18.422 1 87.88 212 GLY B C 1
ATOM 3888 O O . GLY B 1 212 ? 0.379 4.668 17.766 1 87.88 212 GLY B O 1
ATOM 3889 N N . LYS B 1 213 ? 0.603 6.66 19 1 88.81 213 LYS B N 1
ATOM 3890 C CA . LYS B 1 213 ? -0.794 7.039 18.812 1 88.81 213 LYS B CA 1
ATOM 3891 C C . LYS B 1 213 ? -0.921 8.523 18.469 1 88.81 213 LYS B C 1
ATOM 3893 O O . LYS B 1 213 ? -0.031 9.312 18.797 1 88.81 213 LYS B O 1
ATOM 3898 N N . VAL B 1 214 ? -1.933 8.797 17.781 1 91.81 214 VAL B N 1
ATOM 3899 C CA . VAL B 1 214 ? -2.303 10.188 17.531 1 91.81 214 VAL B CA 1
ATOM 3900 C C . VAL B 1 214 ? -3.416 10.602 18.484 1 91.81 214 VAL B C 1
ATOM 3902 O O . VAL B 1 214 ? -4.336 9.828 18.75 1 91.81 214 VAL B O 1
ATOM 3905 N N . ASP B 1 215 ? -3.27 11.828 19.047 1 90.38 215 ASP B N 1
ATOM 3906 C CA . ASP B 1 215 ? -4.23 12.281 20.047 1 90.38 215 ASP B CA 1
ATOM 3907 C C . ASP B 1 215 ? -4.477 13.781 19.922 1 90.38 215 ASP B C 1
ATOM 3909 O O . ASP B 1 215 ? -4.461 14.508 20.922 1 90.38 215 ASP B O 1
ATOM 3913 N N . ASP B 1 216 ? -4.762 14.172 18.812 1 92.56 216 ASP B N 1
ATOM 3914 C CA . ASP B 1 216 ? -4.996 15.594 18.578 1 92.56 216 ASP B CA 1
ATOM 3915 C C . ASP B 1 216 ? -6.336 16.031 19.172 1 92.56 216 ASP B C 1
ATOM 3917 O O . ASP B 1 216 ? -7.352 15.359 18.984 1 92.56 216 ASP B O 1
ATOM 3921 N N . GLU B 1 217 ? -6.441 17.188 19.719 1 91.44 217 GLU B N 1
ATOM 3922 C CA . GLU B 1 217 ? -7.598 17.672 20.484 1 91.44 217 GLU B CA 1
ATOM 3923 C C . GLU B 1 217 ? -8.727 18.094 19.547 1 91.44 217 GLU B C 1
ATOM 3925 O O . GLU B 1 217 ? -9.898 18.047 19.922 1 91.44 217 GLU B O 1
ATOM 3930 N N . TYR B 1 218 ? -8.398 18.5 18.391 1 94.19 218 TYR B N 1
ATOM 3931 C CA . TYR B 1 218 ? -9.43 19.016 17.484 1 94.19 218 TYR B CA 1
ATOM 3932 C C . TYR B 1 218 ? -10.242 17.891 16.875 1 94.19 218 TYR B C 1
ATOM 3934 O O . TYR B 1 218 ? -11.281 18.109 16.266 1 94.19 218 TYR B O 1
ATOM 3942 N N . VAL B 1 219 ? -9.758 16.656 17.031 1 95.56 219 VAL B N 1
ATOM 3943 C CA . VAL B 1 219 ? -10.477 15.492 16.531 1 95.56 219 VAL B CA 1
ATOM 3944 C C . VAL B 1 219 ? -11.719 15.242 17.375 1 95.56 219 VAL B C 1
ATOM 3946 O O . VAL B 1 219 ? -11.641 15.211 18.609 1 95.56 219 VAL B O 1
ATOM 3949 N N . GLU B 1 220 ? -12.82 15.062 16.766 1 94.44 220 GLU B N 1
ATOM 3950 C CA . GLU B 1 220 ? -14.109 14.93 17.453 1 94.44 220 GLU B CA 1
ATOM 3951 C C . GLU B 1 220 ? -14.352 13.492 17.906 1 94.44 220 GLU B C 1
ATOM 3953 O O . GLU B 1 220 ? -15.023 13.258 18.906 1 94.44 220 GLU B O 1
ATOM 3958 N N . ASP B 1 221 ? -13.922 12.547 17.109 1 93.75 221 ASP B N 1
ATOM 3959 C CA . ASP B 1 221 ? -14.156 11.133 17.391 1 93.75 221 ASP B CA 1
ATOM 3960 C C . ASP B 1 221 ? -12.945 10.289 17.016 1 93.75 221 ASP B C 1
ATOM 3962 O O . ASP B 1 221 ? -12.453 10.359 15.891 1 93.75 221 ASP B O 1
ATOM 3966 N N . TYR B 1 222 ? -12.438 9.555 18.016 1 94.25 222 TYR B N 1
ATOM 3967 C CA . TYR B 1 222 ? -11.453 8.516 17.75 1 94.25 222 TYR B CA 1
ATOM 3968 C C . TYR B 1 222 ? -12.109 7.137 17.734 1 94.25 222 TYR B C 1
ATOM 3970 O O . TYR B 1 222 ? -12.812 6.762 18.672 1 94.25 222 TYR B O 1
ATOM 3978 N N . ILE B 1 223 ? -11.844 6.406 16.672 1 93 223 ILE B N 1
ATOM 3979 C CA . ILE B 1 223 ? -12.516 5.117 16.547 1 93 223 ILE B CA 1
ATOM 3980 C C . ILE B 1 223 ? -11.523 4.062 16.062 1 93 223 ILE B C 1
ATOM 3982 O O . ILE B 1 223 ? -10.484 4.395 15.492 1 93 223 ILE B O 1
ATOM 3986 N N . SER B 1 224 ? -11.812 2.836 16.375 1 92.62 224 SER B N 1
ATOM 3987 C CA . SER B 1 224 ? -11.141 1.678 15.789 1 92.62 224 SER B CA 1
ATOM 3988 C C . SER B 1 224 ? -12.016 1.025 14.727 1 92.62 224 SER B C 1
ATOM 3990 O O . SER B 1 224 ? -13.219 0.855 14.914 1 92.62 224 SER B O 1
ATOM 3992 N N . ILE B 1 225 ? -11.383 0.682 13.594 1 93.81 225 ILE B N 1
ATOM 3993 C CA . ILE B 1 225 ? -12.203 0.184 12.5 1 93.81 225 ILE B CA 1
ATOM 3994 C C . ILE B 1 225 ? -11.773 -1.232 12.125 1 93.81 225 ILE B C 1
ATOM 3996 O O . ILE B 1 225 ? -12.141 -1.746 11.07 1 93.81 225 ILE B O 1
ATOM 4000 N N . SER B 1 226 ? -10.977 -1.831 12.867 1 90.81 226 SER B N 1
ATOM 4001 C CA . SER B 1 226 ? -10.531 -3.205 12.664 1 90.81 226 SER B CA 1
ATOM 4002 C C . SER B 1 226 ? -10.242 -3.898 13.992 1 90.81 226 SER B C 1
ATOM 4004 O O . SER B 1 226 ? -9.711 -3.281 14.914 1 90.81 226 SER B O 1
ATOM 4006 N N . GLY B 1 227 ? -10.617 -5.102 14.047 1 87.94 227 GLY B N 1
ATOM 4007 C CA . GLY B 1 227 ? -10.25 -5.906 15.203 1 87.94 227 GLY B CA 1
ATOM 4008 C C . GLY B 1 227 ? -8.805 -6.363 15.18 1 87.94 227 GLY B C 1
ATOM 4009 O O . GLY B 1 227 ? -8.328 -6.977 16.141 1 87.94 227 GLY B O 1
ATOM 4010 N N . TYR B 1 228 ? -8.133 -6.094 14.117 1 88.5 228 TYR B N 1
ATOM 4011 C CA . TYR B 1 228 ? -6.723 -6.414 13.914 1 88.5 228 TYR B CA 1
ATOM 4012 C C . TYR B 1 228 ? -5.898 -5.152 13.695 1 88.5 228 TYR B C 1
ATOM 4014 O O . TYR B 1 228 ? -6.414 -4.148 13.188 1 88.5 228 TYR B O 1
ATOM 4022 N N . SER B 1 229 ? -4.641 -5.199 14.156 1 88.56 229 SER B N 1
ATOM 4023 C CA . SER B 1 229 ? -3.744 -4.09 13.844 1 88.56 229 SER B CA 1
ATOM 4024 C C . SER B 1 229 ? -3.613 -3.889 12.336 1 88.56 229 SER B C 1
ATOM 4026 O O . SER B 1 229 ? -3.621 -4.855 11.57 1 88.56 229 SER B O 1
ATOM 4028 N N . MET B 1 230 ? -3.51 -2.627 11.992 1 91.56 230 MET B N 1
ATOM 4029 C CA . MET B 1 230 ? -3.428 -2.299 10.57 1 91.56 230 MET B CA 1
ATOM 4030 C C . MET B 1 230 ? -2.291 -1.318 10.297 1 91.56 230 MET B C 1
ATOM 4032 O O . MET B 1 230 ? -1.977 -0.479 11.148 1 91.56 230 MET B O 1
ATOM 4036 N N . SER B 1 231 ? -1.751 -1.492 9.133 1 94.69 231 SER B N 1
ATOM 4037 C CA . SER B 1 231 ? -0.863 -0.435 8.664 1 94.69 231 SER B CA 1
ATOM 4038 C C . SER B 1 231 ? -1.644 0.827 8.312 1 94.69 231 SER B C 1
ATOM 4040 O O . SER B 1 231 ? -2.865 0.782 8.148 1 94.69 231 SER B O 1
ATOM 4042 N N . ALA B 1 232 ? -0.935 1.934 8.227 1 97.12 232 ALA B N 1
ATOM 4043 C CA . ALA B 1 232 ? -1.562 3.168 7.762 1 97.12 232 ALA B CA 1
ATOM 4044 C C . ALA B 1 232 ? -2.178 2.984 6.379 1 97.12 232 ALA B C 1
ATOM 4046 O O . ALA B 1 232 ? -3.287 3.455 6.117 1 97.12 232 ALA B O 1
ATOM 4047 N N . ALA B 1 233 ? -1.503 2.289 5.512 1 97.81 233 ALA B N 1
ATOM 4048 C CA . ALA B 1 233 ? -1.981 2.033 4.156 1 97.81 233 ALA B CA 1
ATOM 4049 C C . ALA B 1 233 ? -3.322 1.305 4.176 1 97.81 233 ALA B C 1
ATOM 4051 O O . ALA B 1 233 ? -4.25 1.677 3.451 1 97.81 233 ALA B O 1
ATOM 4052 N N . TRP B 1 234 ? -3.42 0.32 5.004 1 97.44 234 TRP B N 1
ATOM 4053 C CA . TRP B 1 234 ? -4.66 -0.443 5.098 1 97.44 234 TRP B CA 1
ATOM 4054 C C . TRP B 1 234 ? -5.777 0.408 5.691 1 97.44 234 TRP B C 1
ATOM 4056 O O . TRP B 1 234 ? -6.93 0.321 5.254 1 97.44 234 TRP B O 1
ATOM 4066 N N . CYS B 1 235 ? -5.441 1.145 6.727 1 96.88 235 CYS B N 1
ATOM 4067 C CA . CYS B 1 235 ? -6.441 2.029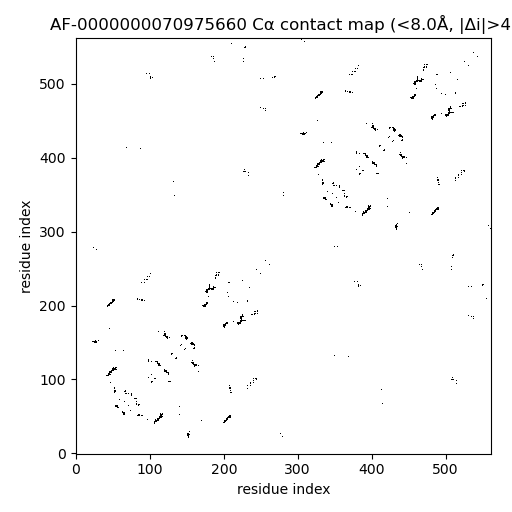 7.316 1 96.88 235 CYS B CA 1
ATOM 4068 C C . CYS B 1 235 ? -7.016 2.979 6.27 1 96.88 235 CYS B C 1
ATOM 4070 O O . CYS B 1 235 ? -8.234 3.117 6.156 1 96.88 235 CYS B O 1
ATOM 4072 N N . ILE B 1 236 ? -6.148 3.533 5.516 1 98.31 236 ILE B N 1
ATOM 4073 C CA . ILE B 1 236 ? -6.535 4.48 4.477 1 98.31 236 ILE B CA 1
ATOM 4074 C C . ILE B 1 236 ? -7.41 3.777 3.439 1 98.31 236 ILE B C 1
ATOM 4076 O O . ILE B 1 236 ? -8.43 4.32 3.01 1 98.31 236 ILE B O 1
ATOM 4080 N N . ALA B 1 237 ? -6.988 2.594 3.039 1 97.94 237 ALA B N 1
ATOM 4081 C CA . ALA B 1 237 ? -7.773 1.839 2.064 1 97.94 237 ALA B CA 1
ATOM 4082 C C . ALA B 1 237 ? -9.195 1.602 2.566 1 97.94 237 ALA B C 1
ATOM 4084 O O . ALA B 1 237 ? -10.156 1.781 1.822 1 97.94 237 ALA B O 1
ATOM 4085 N N . ARG B 1 238 ? -9.336 1.215 3.785 1 97.06 238 ARG B N 1
ATOM 4086 C CA . ARG B 1 238 ? -10.641 0.925 4.363 1 97.06 238 ARG B CA 1
ATOM 4087 C C . ARG B 1 238 ? -11.5 2.184 4.438 1 97.06 238 ARG B C 1
ATOM 4089 O O . ARG B 1 238 ? -12.695 2.15 4.125 1 97.06 238 ARG B O 1
ATOM 4096 N N . ILE B 1 239 ? -10.891 3.285 4.875 1 97.62 239 ILE B N 1
ATOM 4097 C CA . ILE B 1 239 ? -11.586 4.562 4.941 1 97.62 239 ILE B CA 1
ATOM 4098 C C . ILE B 1 239 ? -12.086 4.949 3.549 1 97.62 239 ILE B C 1
ATOM 4100 O O . ILE B 1 239 ? -13.266 5.289 3.377 1 97.62 239 ILE B O 1
ATOM 4104 N N . CYS B 1 240 ? -11.188 4.871 2.578 1 97.69 240 CYS B N 1
ATOM 4105 C CA . CYS B 1 240 ? -11.539 5.254 1.215 1 97.69 240 CYS B CA 1
ATOM 4106 C C . CYS B 1 240 ? -12.656 4.371 0.668 1 97.69 240 CYS B C 1
ATOM 4108 O O . CYS B 1 240 ? -13.562 4.859 -0.007 1 97.69 240 CYS B O 1
ATOM 4110 N N . GLU B 1 241 ? -12.578 3.088 0.97 1 96.12 241 GLU B N 1
ATOM 4111 C CA . GLU B 1 241 ? -13.633 2.184 0.514 1 96.12 241 GLU B CA 1
ATOM 4112 C C . GLU B 1 241 ? -14.984 2.559 1.117 1 96.12 241 GLU B C 1
ATOM 4114 O O . GLU B 1 241 ? -16 2.518 0.433 1 96.12 241 GLU B O 1
ATOM 4119 N N . GLY B 1 242 ? -15 2.893 2.359 1 95.69 242 GLY B N 1
ATOM 4120 C CA . GLY B 1 242 ? -16.219 3.336 3 1 95.69 242 GLY B CA 1
ATOM 4121 C C . GLY B 1 242 ? -16.828 4.574 2.357 1 95.69 242 GLY B C 1
ATOM 4122 O O . GLY B 1 242 ? -18.031 4.629 2.105 1 95.69 242 GLY B O 1
ATOM 4123 N N . LEU B 1 243 ? -16 5.523 2.07 1 96.31 243 LEU B N 1
ATOM 4124 C CA . LEU B 1 243 ? -16.453 6.777 1.484 1 96.31 243 LEU B CA 1
ATOM 4125 C C . LEU B 1 243 ? -16.906 6.57 0.042 1 96.31 243 LEU B C 1
ATOM 4127 O O . LEU B 1 243 ? -17.875 7.199 -0.41 1 96.31 243 LEU B O 1
ATOM 4131 N N . GLN B 1 244 ? -16.172 5.711 -0.66 1 94.38 244 GLN B N 1
ATOM 4132 C CA . GLN B 1 244 ? -16.547 5.41 -2.039 1 94.38 244 GLN B CA 1
ATOM 4133 C C . GLN B 1 244 ? -17.953 4.82 -2.111 1 94.38 244 GLN B C 1
ATOM 4135 O O . GLN B 1 244 ? -18.719 5.133 -3.027 1 94.38 244 GLN B O 1
ATOM 4140 N N . GLN B 1 245 ? -18.25 3.996 -1.204 1 92.94 245 GLN B N 1
ATOM 4141 C CA . GLN B 1 245 ? -19.594 3.412 -1.154 1 92.94 245 GLN B CA 1
ATOM 4142 C C . GLN B 1 245 ? -20.641 4.461 -0.778 1 92.94 245 GLN B C 1
ATOM 4144 O O . GLN B 1 245 ? -21.688 4.543 -1.407 1 92.94 245 GLN B O 1
ATOM 4149 N N . LYS B 1 246 ? -20.312 5.227 0.175 1 94 246 LYS B N 1
ATOM 4150 C CA . LYS B 1 246 ? -21.234 6.27 0.596 1 94 246 LYS B CA 1
ATOM 4151 C C . LYS B 1 246 ? -21.578 7.207 -0.562 1 94 246 LYS B C 1
ATOM 4153 O O . LYS B 1 246 ? -22.734 7.562 -0.76 1 94 246 LYS B O 1
ATOM 4158 N N . TRP B 1 247 ? -20.578 7.574 -1.304 1 92.81 247 TRP B N 1
ATOM 4159 C CA . TRP B 1 247 ? -20.766 8.57 -2.354 1 92.81 247 TRP B CA 1
ATOM 4160 C C . TRP B 1 247 ? -21 7.895 -3.705 1 92.81 247 TRP B C 1
ATOM 4162 O O . TRP B 1 247 ? -20.953 8.555 -4.746 1 92.81 247 TRP B O 1
ATOM 4172 N N . SER B 1 248 ? -21.188 6.602 -3.785 1 89.75 248 SER B N 1
ATOM 4173 C CA . SER B 1 248 ? -21.562 5.812 -4.953 1 89.75 248 SER B CA 1
ATOM 4174 C C . SER B 1 248 ? -20.609 6.062 -6.117 1 89.75 248 SER B C 1
ATOM 4176 O O . SER B 1 248 ? -21.031 6.285 -7.25 1 89.75 248 SER B O 1
ATOM 4178 N N . VAL B 1 249 ? -19.359 6.035 -5.793 1 87.12 249 VAL B N 1
ATOM 4179 C CA . VAL B 1 249 ? -18.344 6.32 -6.793 1 87.12 249 VAL B CA 1
ATOM 4180 C C . VAL B 1 249 ? -18.344 5.227 -7.863 1 87.12 249 VAL B C 1
ATOM 4182 O O . VAL B 1 249 ? -18.281 5.52 -9.062 1 87.12 249 VAL B O 1
ATOM 4185 N N . LEU B 1 250 ? -18.391 3.945 -7.461 1 80.5 250 LEU B N 1
ATOM 4186 C CA . LEU B 1 250 ? -18.391 2.832 -8.406 1 80.5 250 LEU B CA 1
ATOM 4187 C C . LEU B 1 250 ? -19.688 2.797 -9.203 1 80.5 250 LEU B C 1
ATOM 4189 O O . LEU B 1 250 ? -19.656 2.559 -10.414 1 80.5 250 LEU B O 1
ATOM 4193 N N . LEU B 1 251 ? -20.719 2.936 -8.57 1 74.44 251 LEU B N 1
ATOM 4194 C CA . LEU B 1 251 ? -22.016 2.879 -9.219 1 74.44 251 LEU B CA 1
ATOM 4195 C C . LEU B 1 251 ? -22.109 3.898 -10.352 1 74.44 251 LEU B C 1
ATOM 4197 O O . LEU B 1 251 ? -22.672 3.611 -11.406 1 74.44 251 LEU B O 1
ATOM 4201 N N . PHE B 1 252 ? -21.547 4.949 -10.078 1 71.5 252 PHE B N 1
ATOM 4202 C CA . PHE B 1 252 ? -21.531 5.984 -11.109 1 71.5 252 PHE B CA 1
ATOM 4203 C C . PHE B 1 252 ? -20.734 5.539 -12.32 1 71.5 252 PHE B C 1
ATOM 4205 O O . PHE B 1 252 ? -21.156 5.746 -13.461 1 71.5 252 PHE B O 1
ATOM 4212 N N . ALA B 1 253 ? -19.734 4.898 -12.062 1 73.62 253 ALA B N 1
ATOM 4213 C CA . ALA B 1 253 ? -18.906 4.395 -13.148 1 73.62 253 ALA B CA 1
ATOM 4214 C C . ALA B 1 253 ? -19.625 3.297 -13.93 1 73.62 253 ALA B C 1
ATOM 4216 O O . ALA B 1 253 ? -19.562 3.26 -15.164 1 73.62 253 ALA B O 1
ATOM 4217 N N . ILE B 1 254 ? -20.281 2.467 -13.242 1 71.75 254 ILE B N 1
ATOM 4218 C CA . ILE B 1 254 ? -21.047 1.393 -13.867 1 71.75 254 ILE B CA 1
ATOM 4219 C C . ILE B 1 254 ? -22.172 1.983 -14.727 1 71.75 254 ILE B C 1
ATOM 4221 O O . ILE B 1 254 ? -22.391 1.54 -15.852 1 71.75 254 ILE B O 1
ATOM 4225 N N . PHE B 1 255 ? -22.781 2.992 -14.234 1 67.88 255 PHE B N 1
ATOM 4226 C CA . PHE B 1 255 ? -23.859 3.668 -14.945 1 67.88 255 PHE B CA 1
ATOM 4227 C C . PHE B 1 255 ? -23.359 4.309 -16.234 1 67.88 255 PHE B C 1
ATOM 4229 O O . PHE B 1 255 ? -23.984 4.184 -17.281 1 67.88 255 PHE B O 1
ATOM 4236 N N . LEU B 1 256 ? -22.219 4.934 -16.141 1 67.06 256 LEU B N 1
ATOM 4237 C CA . LEU B 1 256 ? -21.625 5.578 -17.297 1 67.06 256 LEU B CA 1
ATOM 4238 C C . LEU B 1 256 ? -21.234 4.547 -18.344 1 67.06 256 LEU B C 1
ATOM 4240 O O . LEU B 1 256 ? -21.406 4.766 -19.547 1 67.06 256 LEU B O 1
ATOM 4244 N N . PHE B 1 257 ? -20.828 3.424 -17.938 1 65.69 257 PHE B N 1
ATOM 4245 C CA . PHE B 1 257 ? -20.422 2.346 -18.828 1 65.69 257 PHE B CA 1
ATOM 4246 C C . PHE B 1 257 ? -21.609 1.722 -19.516 1 65.69 257 PHE B C 1
ATOM 4248 O O . PHE B 1 257 ? -21.562 1.419 -20.719 1 65.69 257 PHE B O 1
ATOM 4255 N N . GLN B 1 258 ? -22.672 1.451 -18.797 1 63.97 258 GLN B N 1
ATOM 4256 C CA . GLN B 1 258 ? -23.875 0.798 -19.328 1 63.97 258 GLN B CA 1
ATOM 4257 C C . GLN B 1 258 ? -24.625 1.717 -20.297 1 63.97 258 GLN B C 1
ATOM 4259 O O . GLN B 1 258 ? -25.281 1.247 -21.219 1 63.97 258 GLN B O 1
ATOM 4264 N N . HIS B 1 259 ? -24.672 2.943 -20.188 1 62.78 259 HIS B N 1
ATOM 4265 C CA . HIS B 1 259 ? -25.438 3.861 -21 1 62.78 259 HIS B CA 1
ATOM 4266 C C . HIS B 1 259 ? -24.562 4.52 -22.062 1 62.78 259 HIS B C 1
ATOM 4268 O O . HIS B 1 259 ? -24.953 5.543 -22.641 1 62.78 259 HIS B O 1
ATOM 4274 N N . GLY B 1 260 ? -23.594 3.697 -22.719 1 52.06 260 GLY B N 1
ATOM 4275 C CA . GLY B 1 260 ? -22.812 4.055 -23.891 1 52.06 260 GLY B CA 1
ATOM 4276 C C . GLY B 1 260 ? -21.984 5.309 -23.688 1 52.06 260 GLY B C 1
ATOM 4277 O O . GLY B 1 260 ? -21.406 5.848 -24.641 1 52.06 260 GLY B O 1
ATOM 4278 N N . ALA B 1 261 ? -22.266 5.957 -22.766 1 40.16 261 ALA B N 1
ATOM 4279 C CA . ALA B 1 261 ? -21.375 7.105 -22.625 1 40.16 261 ALA B CA 1
ATOM 4280 C C . ALA B 1 261 ? -19.922 6.66 -22.484 1 40.16 261 ALA B C 1
ATOM 4282 O O . ALA B 1 261 ? -19.125 7.324 -21.812 1 40.16 261 ALA B O 1
ATOM 4283 N N . SER B 1 262 ? -19.719 5.523 -22.906 1 39.56 262 SER B N 1
ATOM 4284 C CA . SER B 1 262 ? -18.484 4.762 -22.828 1 39.56 262 SER B CA 1
ATOM 4285 C C . SER B 1 262 ? -17.328 5.527 -23.469 1 39.56 262 SER B C 1
ATOM 4287 O O . SER B 1 262 ? -16.156 5.23 -23.203 1 39.56 262 SER B O 1
ATOM 4289 N N . ASN B 1 263 ? -17.688 6.082 -24.641 1 35.84 263 ASN B N 1
ATOM 4290 C CA . ASN B 1 263 ? -16.625 6.781 -25.359 1 35.84 263 ASN B CA 1
ATOM 4291 C C . ASN B 1 263 ? -15.906 7.789 -24.469 1 35.84 263 ASN B C 1
ATOM 4293 O O . ASN B 1 263 ? -15.07 8.555 -24.938 1 35.84 263 ASN B O 1
ATOM 4297 N N . VAL B 1 264 ? -16.625 8.32 -23.672 1 32.22 264 VAL B N 1
ATOM 4298 C CA . VAL B 1 264 ? -15.883 9.305 -22.875 1 32.22 264 VAL B CA 1
ATOM 4299 C C . VAL B 1 264 ? -14.578 8.68 -22.375 1 32.22 264 VAL B C 1
ATOM 4301 O O . VAL B 1 264 ? -14.461 7.453 -22.297 1 32.22 264 VAL B O 1
ATOM 4304 N N . SER B 1 265 ? -13.508 9.461 -21.656 1 30.31 265 SER B N 1
ATOM 4305 C CA . SER B 1 265 ? -12.07 9.484 -21.422 1 30.31 265 SER B CA 1
ATOM 4306 C C . SER B 1 265 ? -11.625 8.289 -20.578 1 30.31 265 SER B C 1
ATOM 4308 O O . SER B 1 265 ? -11.727 8.305 -19.359 1 30.31 265 SER B O 1
ATOM 4310 N N . ARG B 1 266 ? -12.312 7.086 -20.781 1 34.31 266 ARG B N 1
ATOM 4311 C CA . ARG B 1 266 ? -11.32 6.121 -20.312 1 34.31 266 ARG B CA 1
ATOM 4312 C C . ARG B 1 266 ? -9.93 6.488 -20.797 1 34.31 266 ARG B C 1
ATOM 4314 O O . ARG B 1 266 ? -8.938 5.895 -20.359 1 34.31 266 ARG B O 1
ATOM 4321 N N . VAL B 1 267 ? -9.883 6.98 -22.031 1 30.89 267 VAL B N 1
ATOM 4322 C CA . VAL B 1 267 ? -8.672 7.582 -22.562 1 30.89 267 VAL B CA 1
ATOM 4323 C C . VAL B 1 267 ? -8.102 8.586 -21.578 1 30.89 267 VAL B C 1
ATOM 4325 O O . VAL B 1 267 ? -6.883 8.719 -21.438 1 30.89 267 VAL B O 1
ATOM 4328 N N . LEU B 1 268 ? -9 9.352 -21.062 1 30.59 268 LEU B N 1
ATOM 4329 C CA . LEU B 1 268 ? -8.453 10.336 -20.141 1 30.59 268 LEU B CA 1
ATOM 4330 C C . LEU B 1 268 ? -7.785 9.641 -18.953 1 30.59 268 LEU B C 1
ATOM 4332 O O . LEU B 1 268 ? -6.914 10.219 -18.297 1 30.59 268 LEU B O 1
ATOM 4336 N N . LEU B 1 269 ? -8.414 8.516 -18.594 1 31.84 269 LEU B N 1
ATOM 4337 C CA . LEU B 1 269 ? -8.023 7.887 -17.328 1 31.84 269 LEU B CA 1
ATOM 4338 C C . LEU B 1 269 ? -6.781 7.023 -17.516 1 31.84 269 LEU B C 1
ATOM 4340 O O . LEU B 1 269 ? -6.215 6.527 -16.531 1 31.84 269 LEU B O 1
ATOM 4344 N N . GLU B 1 270 ? -6.695 6.402 -18.703 1 32.53 270 GLU B N 1
ATOM 4345 C CA . GLU B 1 270 ? -5.438 5.699 -18.953 1 32.53 270 GLU B CA 1
ATOM 4346 C C . GLU B 1 270 ? -4.254 6.664 -18.922 1 32.53 270 GLU B C 1
ATOM 4348 O O . GLU B 1 270 ? -3.672 6.957 -19.969 1 32.53 270 GLU B O 1
ATOM 4353 N N . THR B 1 271 ? -4.488 7.844 -18.625 1 29.52 271 THR B N 1
ATOM 4354 C CA . THR B 1 271 ? -3.398 8.805 -18.797 1 29.52 271 THR B CA 1
ATOM 4355 C C . THR B 1 271 ? -2.059 8.156 -18.453 1 29.52 271 THR B C 1
ATOM 4357 O O . THR B 1 271 ? -2.014 7.105 -17.812 1 29.52 271 THR B O 1
ATOM 4360 N N . GLU B 1 272 ? -0.99 9.109 -18.188 1 30.59 272 GLU B N 1
ATOM 4361 C CA . GLU B 1 272 ? 0.458 9.273 -18.281 1 30.59 272 GLU B CA 1
ATOM 4362 C C . GLU B 1 272 ? 1.176 8.422 -17.234 1 30.59 272 GLU B C 1
ATOM 4364 O O . GLU B 1 272 ? 1.617 8.938 -16.203 1 30.59 272 GLU B O 1
ATOM 4369 N N . TYR B 1 273 ? 0.539 7.422 -16.797 1 31.22 273 TYR B N 1
ATOM 4370 C CA . TYR B 1 273 ? 1.487 6.766 -15.906 1 31.22 273 TYR B CA 1
ATOM 4371 C C . TYR B 1 273 ? 2.82 6.527 -16.609 1 31.22 273 TYR B C 1
ATOM 4373 O O . TYR B 1 273 ? 3.812 6.176 -15.961 1 31.22 273 TYR B O 1
ATOM 4381 N N . ASP B 1 274 ? 2.701 6.117 -17.859 1 30.72 274 ASP B N 1
ATOM 4382 C CA . ASP B 1 274 ? 3.871 5.574 -18.547 1 30.72 274 ASP B CA 1
ATOM 4383 C C . ASP B 1 274 ? 4.961 6.633 -18.703 1 30.72 274 ASP B C 1
ATOM 4385 O O . ASP B 1 274 ? 5.984 6.391 -19.344 1 30.72 274 ASP B O 1
ATOM 4389 N N . GLU B 1 275 ? 4.586 7.812 -18.703 1 28.02 275 GLU B N 1
ATOM 4390 C CA . GLU B 1 275 ? 5.812 8.539 -19.016 1 28.02 275 GLU B CA 1
ATOM 4391 C C . GLU B 1 275 ? 6.781 8.516 -17.828 1 28.02 275 GLU B C 1
ATOM 4393 O O . GLU B 1 275 ? 6.52 9.133 -16.797 1 28.02 275 GLU B O 1
ATOM 4398 N N . VAL B 1 276 ? 7.336 7.359 -17.641 1 28.23 276 VAL B N 1
ATOM 4399 C CA . VAL B 1 276 ? 8.516 7.352 -16.781 1 28.23 276 VAL B CA 1
ATOM 4400 C C . VAL B 1 276 ? 9.336 8.617 -17.016 1 28.23 276 VAL B C 1
ATOM 4402 O O . VAL B 1 276 ? 9.586 8.992 -18.156 1 28.23 276 VAL B O 1
ATOM 4405 N N . PRO B 1 277 ? 9.273 9.43 -16.125 1 26.48 277 PRO B N 1
ATOM 4406 C CA . PRO B 1 277 ? 10.234 10.492 -16.422 1 26.48 277 PRO B CA 1
ATOM 4407 C C . PRO B 1 277 ? 11.609 9.945 -16.812 1 26.48 277 PRO B C 1
ATOM 4409 O O . PRO B 1 277 ? 12.078 8.969 -16.219 1 26.48 277 PRO B O 1
ATOM 4412 N N . GLU B 1 278 ? 11.977 9.891 -18.125 1 27.31 278 GLU B N 1
ATOM 4413 C CA . GLU B 1 278 ? 13.312 9.539 -18.609 1 27.31 278 GLU B CA 1
ATOM 4414 C C . GLU B 1 278 ? 14.375 9.805 -17.562 1 27.31 278 GLU B C 1
ATOM 4416 O O . GLU B 1 278 ? 15.438 9.188 -17.578 1 27.31 278 GLU B O 1
ATOM 4421 N N . ASN B 1 279 ? 14.219 10.883 -16.719 1 27.91 279 ASN B N 1
ATOM 4422 C CA . ASN B 1 279 ? 15.438 11.359 -16.078 1 27.91 279 ASN B CA 1
ATOM 4423 C C . ASN B 1 279 ? 15.703 10.633 -14.758 1 27.91 279 ASN B C 1
ATOM 4425 O O . ASN B 1 279 ? 16.438 11.125 -13.906 1 27.91 279 ASN B O 1
ATOM 4429 N N . CYS B 1 280 ? 14.852 9.703 -14.359 1 28.52 280 CYS B N 1
ATOM 4430 C CA . CYS B 1 280 ? 15.43 8.992 -13.227 1 28.52 280 CYS B CA 1
ATOM 4431 C C . CYS B 1 280 ? 16.672 8.211 -13.641 1 28.52 280 CYS B C 1
ATOM 4433 O O . CYS B 1 280 ? 17.156 7.367 -12.891 1 28.52 280 CYS B O 1
ATOM 4435 N N . GLY B 1 281 ? 17.219 8.234 -14.922 1 24.39 281 GLY B N 1
ATOM 4436 C CA . GLY B 1 281 ? 18.547 7.68 -15.109 1 24.39 281 GLY B CA 1
ATOM 4437 C C . GLY B 1 281 ? 19.625 8.453 -14.375 1 24.39 281 GLY B C 1
ATOM 4438 O O . GLY B 1 281 ? 19.516 9.672 -14.203 1 24.39 281 GLY B O 1
#

Radius of gyration: 24.93 Å; Cα contacts (8 Å, |Δi|>4): 917; chains: 2; bounding box: 68×90×57 Å

Nearest PDB structures (foldseek):
  7mq9-assembly1_SK  TM=9.707E-01  e=2.651E-26  Homo sapiens
  5wyk-assembly1_E2  TM=9.316E-01  e=1.199E-24  Saccharomyces cerevisiae S288C
  5jpq-assembly1_e  TM=9.246E-01  e=2.123E-24  Thermochaetoides thermophila
  6rxz-assembly1_CO  TM=9.498E-01  e=7.936E-23  Thermochaetoides thermophila
  6zqe-assembly1_JF  TM=9.309E-01  e=1.090E-22  Saccharomyces cerevisiae S288C

Secondary structure (DSSP, 8-state):
----------------GGGHHHHHHHTT----------------EEEEEEEE---EEEETTEEEE--TTTSHHHHHHTT--GGG--HHHHHHHHHHHHTSHHHHTT-EEEEEEEETT--EEEE-TT----SSHHHHHHHHHHHHHHSEEE-TT---EEEEEEPSPGGGGS-SSEEEEEE-TT-S-B--HHHHHHHS-TT-EEEEEEE-SSS-----TT-SEEEB--SS---HHHHHHHHHHHHHHHTTHHHHHHHHHHTTTHHHHHHHHSSGGG---GGG-/----------------GGGHHHHHHHTTS---------------EEEEEEEE---EEEETTEEEE--TTTSHHHHHHTT--GGG--HHHHHHHHHHHHTSHHHHTT-EEEEEEEETT--EEEE-TT----SSHHHHHHHHHHHHHHSEEE-TT---EEEEEEPSPGGGGS-SSEEEEEE-TT-S-B--HHHHHHHS-TT-EEEEEEE-SSS-----TT-SEEEB--SS---HHHHHHHHHHHHHHHTTHHHHHHHHHHTTGGGSSSTTTS-SSS---GGG-

Sequence (562 aa):
MVQEDVPAAATIEETTEDDKVAEDLADDIPDIPVTITKQKSQLGAVSLLERASLEVAKVGKTYQILNSEDHANFLMKHKKNPADYRPDIVHHALLMILDSPLNKAGRIQSVYVKTEKGVLFEVKPHVRIPRTYKCFVGIMLQLLQKLSISATGKRDKLFRVVKNPVTQYLPLNSRKIGFSFSLEKLVDIQKYVDAVKDDSNFVFLVGAMAHGKVDDEYVEDYISISGYSMSAAWCIARICEGLQQKWSVLLFAIFLFQHGASNVSRVLLETEYDEVPENCGMVQEDVPAAATIEETTEDDKVAEDLADDIPDIPVTITKQKSQLGAVSLLERASLEVAKVGKTYQILNSEDHANFLMKHKKNPADYRPDIVHHALLMILDSPLNKAGRIQSVYVKTEKGVLFEVKPHVRIPRTYKCFVGIMLQLLQKLSISATGKRDKLFRVVKNPVTQYLPLNSRKIGFSFSLEKLVDIQKYVDAVKDDSNFVFLVGAMAHGKVDDEYVEDYISISGYSMSAAWCIARICEGLQQKWSVLLFAIFLFQHGASNVSRVLLETEYDEVPENCG

InterPro domains:
  IPR005304 Ribosomal biogenesis, methyltransferase, EMG1/NEP1 [PF03587] (48-242)
  IPR005304 Ribosomal biogenesis, methyltransferase, EMG1/NEP1 [PTHR12636] (24-250)
  IPR005304 Ribosomal biogenesis, methyltransferase, EMG1/NEP1 [cd18088] (48-243)
  IPR029026 tRNA (guanine-N1-)-methyltransferase, N-terminal [G3DSA:3.40.1280.10] (46-250)
  IPR029028 Alpha/beta knot methyltransferases [SSF75217] (48-248)